Protein 9EHU (pdb70)

Foldseek 3Di:
DWAFDPQCVLQQQPVPVLQNGKDWEFFFDWFFAVVFKDFQDDDFKGWALWAWEDHGQKIKIKTFMAGHPPFLQRTAWIKIWMFGFADPPDPHTYTDTQDIDTHGDQWDQNAWYWYDYHQKIKIKGWTANGTGPCQQQFNATFWMKMWIAGSVGTDDIAIDTPVQAAEPFAFRHKHFFRYHWYCDDQKTKTKIKTWTFDADLPQQDWDPDDDPPDDCQSVLQQQLQHDDPPSGTGIFMWMKMWHQDPVRHIYIYIYTDHSNGDGHGFHWTWADAPPWIKTWGCFFFLLFFIKMWIQDPVDPDGTDMATQPVGGHCQVVPHPDDDRGRDNHTANFGKYWYASHRVRQKIWTWHWAALDDPTFIKIWIGGSHFTQYIGTDDPQFSTWRYKYKDWIADPNFIKMKIWTWGAGPVPRTIMTTIMMTGMDMDRRSFRWTQDPVGWIWTWPADPVGDTDIDTDDD

Nearest PDB structures (foldseek):
  8tvi-assembly1_A  TM=8.522E-01  e=2.698E-32  Langya virus
  4mza-assembly1_A  TM=8.250E-01  e=1.538E-24  Human parainfluenza 3 virus (strain NIH 47885)
  4wef-assembly1_B  TM=8.263E-01  e=3.472E-24  Human respirovirus 3
  1v3b-assembly1_A  TM=8.279E-01  e=4.044E-24  Human respirovirus 3
  6c0m-assembly1_A  TM=8.194E-01  e=5.216E-24  Human respirovirus 3

Radius of gyration: 21.74 Å; Cα contacts (8 Å, |Δi|>4): 1257; chains: 1; bounding box: 61×62×58 Å

Solvent-accessible surface area: 19301 Å² total; per-residue (Å²): 102,8,39,73,30,83,18,58,121,16,26,80,3,92,81,112,95,135,50,59,50,22,18,5,39,15,11,91,47,54,28,66,2,75,116,8,40,46,49,26,103,59,100,118,84,8,7,23,90,8,0,2,2,35,5,84,23,3,1,0,14,1,4,3,4,26,101,49,119,20,46,17,116,16,14,53,31,4,66,0,19,0,0,87,3,16,41,140,74,112,91,0,0,34,9,27,64,82,22,85,26,86,7,119,69,144,54,45,7,5,9,3,0,0,0,8,37,34,83,50,0,29,0,0,0,0,9,1,99,54,16,64,78,90,9,45,59,50,12,96,28,40,2,2,26,1,3,63,0,28,46,108,21,72,66,27,86,42,78,19,70,27,131,101,11,90,63,103,20,70,22,52,0,4,25,1,0,15,3,8,4,9,42,49,104,83,91,11,8,0,1,0,6,0,0,0,74,102,24,100,52,106,53,15,48,30,27,142,125,84,10,104,119,39,116,69,19,90,40,39,1,20,44,13,4,58,45,54,108,55,139,56,10,25,6,1,1,0,10,0,12,2,38,38,42,151,101,33,53,17,74,6,32,1,47,30,4,43,0,45,40,3,21,7,0,0,29,0,3,5,20,69,29,84,84,6,33,0,0,0,6,1,4,14,3,14,21,0,30,0,8,0,0,15,34,40,111,102,35,144,61,68,31,79,48,24,53,0,84,27,0,70,6,8,5,69,56,116,10,102,55,64,147,23,17,10,77,88,54,38,5,136,32,26,1,5,1,15,6,0,15,45,59,0,48,5,0,0,0,1,53,6,19,6,138,91,77,150,23,36,0,41,0,3,0,1,16,35,105,34,28,3,24,74,80,65,6,14,104,83,3,53,14,0,26,13,0,10,3,33,22,3,26,3,105,231,65,22,6,0,1,0,3,1,54,4,30,37,138,104,87,47,63,51,21,0,0,0,21,0,0,52,2,99,84,50,23,38,130,74,48,30,21,26,52,119,162,44,56,52,7,54,61,37,98,57,154,151,49,100,106,76,116,96,75,109,141,147

Secondary structure (DSSP, 8-state):
-EEE--HHHHT--TT-TTS-EEEEEE-S--EE-GGG-EESEETTEEEEEEEEEE-SSEEEEEEEEEETT--GGGEEEEEEEEEEEE--SSSS-EEEEEEEEEE--SSEEEEEEEEEETTEEEEEEEEES---TTHHHH----EEEEEEE-SSSEEEEEEEEGGGSEESSEEEEEEE-SS--EEETTEEEEEEEEEEES---TT-----S-BTTBS-HHHHHHHTT--SS-TT-EEEEEEEEEEE-TT--EEEEEEE--TTT--S--EEEEEEETTEEEEEEE-SSSS-EEEEEEE-SSSSSSEEEEEEEEEE-THHHHS--SS----S-----EEE-EESSTTSSSEEEE--B-SSTT--EEEEEE-SS-EEEEEEE-TTEEEEEEEEEEEEEETTEEEEEEEEEEEETTT--EEEEEEEEEEEEEEESS-EEE-TTS-EEEE--BTTTB--EEE---

Organism: NCBI:txid3049973

B-factor: mean 27.73, std 12.06, range [13.8, 107.31]

Structure (mmCIF, N/CA/C/O backbone):
data_9EHU
#
_entry.id   9EHU
#
_cell.length_a   85.479
_cell.length_b   85.479
_cell.length_c   162.621
_cell.angle_alpha   90.000
_cell.angle_beta   90.000
_cell.angle_gamma   120.000
#
_symmetry.space_group_name_H-M   'P 31 2 1'
#
loop_
_entity.id
_entity.type
_entity.pdbx_description
1 polymer 'Gamak virus attachment protein head domain'
2 branched 2-acetamido-2-deoxy-beta-D-glucopyranose-(1-4)-2-acetamido-2-deoxy-beta-D-glucopyranose
3 non-polymer 2-acetamido-2-deoxy-beta-D-glucopyranose
4 non-polymer GLYCEROL
5 non-polymer 'SULFATE ION'
6 non-polymer 'MAGNESIUM ION'
7 water water
#
loop_
_atom_site.group_PDB
_atom_site.id
_atom_site.type_symbol
_atom_site.label_atom_id
_atom_site.label_alt_id
_atom_site.label_comp_id
_atom_site.label_asym_id
_atom_site.label_entity_id
_atom_site.label_seq_id
_atom_site.pdbx_PDB_ins_code
_atom_site.Cartn_x
_atom_site.Cartn_y
_atom_site.Cartn_z
_atom_site.occupancy
_atom_site.B_iso_or_equiv
_atom_site.auth_seq_id
_atom_site.auth_comp_id
_atom_site.auth_asym_id
_atom_site.auth_atom_id
_atom_site.pdbx_PDB_model_num
ATOM 1 N N . ASP A 1 1 ? -43.40013 -0.95228 -8.70214 1.000 37.44867 174 ASP A N 1
ATOM 2 C CA . ASP A 1 1 ? -43.31974 -2.20026 -7.95468 1.000 35.69548 174 ASP A CA 1
ATOM 3 C C . ASP A 1 1 ? -43.92891 -2.05719 -6.56188 1.000 29.20296 174 ASP A C 1
ATOM 4 O O . ASP A 1 1 ? -44.45022 -3.02376 -6.01398 1.000 34.02955 174 ASP A O 1
ATOM 9 N N . MET A 1 2 ? -43.85315 -0.86323 -5.98416 1.000 29.38272 175 MET A N 1
ATOM 10 C CA . MET A 1 2 ? -44.31023 -0.62656 -4.61789 1.000 26.67886 175 MET A CA 1
ATOM 11 C C . MET A 1 2 ? -45.37747 0.45321 -4.60968 1.000 28.57455 175 MET A C 1
ATOM 12 O O . MET A 1 2 ? -45.22202 1.49482 -5.25983 1.000 26.53369 175 MET A O 1
ATOM 17 N N . ARG A 1 3 ? -46.45179 0.20097 -3.87734 1.000 23.29255 176 ARG A N 1
ATOM 18 C CA . ARG A 1 3 ? -47.52599 1.15326 -3.66471 1.000 23.19097 176 ARG A CA 1
ATOM 19 C C . ARG A 1 3 ? -48.02538 1.01239 -2.23633 1.000 23.02112 176 ARG A C 1
ATOM 20 O O . ARG A 1 3 ? -47.70529 0.03293 -1.55408 1.000 21.76544 176 ARG A O 1
ATOM 22 N N . PRO A 1 4 ? -48.78727 1.98462 -1.74422 1.000 23.32925 177 PRO A N 1
ATOM 23 C CA . PRO A 1 4 ? -49.38140 1.83720 -0.41576 1.000 23.10927 177 PRO A CA 1
ATOM 24 C C . PRO A 1 4 ? -50.27071 0.60476 -0.34451 1.000 24.15725 177 PRO A C 1
ATOM 25 O O . PRO A 1 4 ? -50.91949 0.21088 -1.31834 1.000 24.14101 177 PRO A O 1
ATOM 29 N N . LEU A 1 5 ? -50.29519 0.00180 0.83481 1.000 23.04457 178 LEU A N 1
ATOM 30 C CA . LEU A 1 5 ? -51.16178 -1.13797 1.07650 1.000 25.10565 178 LEU A CA 1
ATOM 31 C C . LEU A 1 5 ? -52.61430 -0.67583 1.09442 1.000 25.91909 178 LEU A C 1
ATOM 32 O O . LEU A 1 5 ? -52.96080 0.29175 1.77735 1.000 27.13875 178 LEU A O 1
ATOM 37 N N . ASN A 1 6 ? -53.47249 -1.35941 0.33596 1.000 23.91423 179 ASN A N 1
ATOM 38 C CA . ASN A 1 6 ? -54.90306 -1.05742 0.33698 1.000 25.09014 179 ASN A CA 1
ATOM 39 C C . ASN A 1 6 ? -55.54092 -1.86664 1.45940 1.000 25.86713 179 ASN A C 1
ATOM 40 O O . ASN A 1 6 ? -55.83105 -3.05182 1.29393 1.000 25.02771 179 ASN A O 1
ATOM 45 N N . LEU A 1 7 ? -55.76198 -1.22106 2.60758 1.000 22.44467 180 LEU A N 1
ATOM 46 C CA . LEU A 1 7 ? -56.21351 -1.93981 3.79922 1.000 21.84887 180 LEU A CA 1
ATOM 47 C C . LEU A 1 7 ? -57.63010 -2.47600 3.63908 1.000 23.51781 180 LEU A C 1
ATOM 48 O O . LEU A 1 7 ? -57.94823 -3.55619 4.14978 1.000 21.69722 180 LEU A O 1
ATOM 53 N N . ALA A 1 8 ? -58.50194 -1.72334 2.96415 1.000 22.29173 181 ALA A N 1
ATOM 54 C CA . ALA A 1 8 ? -59.86783 -2.19328 2.73218 1.000 23.67646 181 ALA A CA 1
ATOM 55 C C . ALA A 1 8 ? -59.87195 -3.47553 1.90693 1.000 24.67106 181 ALA A C 1
ATOM 56 O O . ALA A 1 8 ? -60.52522 -4.46243 2.26795 1.000 25.67146 181 ALA A O 1
ATOM 58 N N . GLU A 1 9 ? -59.12621 -3.48600 0.80624 1.000 23.55833 182 GLU A N 1
ATOM 59 C CA . GLU A 1 9 ? -59.03257 -4.68880 -0.01896 1.000 24.55477 182 GLU A CA 1
ATOM 60 C C . GLU A 1 9 ? -58.42682 -5.84290 0.76673 1.000 28.12107 182 GLU A C 1
ATOM 61 O O . GLU A 1 9 ? -58.91034 -6.98181 0.70785 1.000 26.96627 182 GLU A O 1
ATOM 67 N N . LEU A 1 10 ? -57.36375 -5.56416 1.51490 1.000 24.49368 183 LEU A N 1
ATOM 68 C CA . LEU A 1 10 ? -56.67822 -6.62141 2.23982 1.000 23.47108 183 LEU A CA 1
ATOM 69 C C . LEU A 1 10 ? -57.60779 -7.31282 3.23012 1.000 24.67031 183 LEU A C 1
ATOM 70 O O . LEU A 1 10 ? -57.43486 -8.50503 3.51893 1.000 24.97472 183 LEU A O 1
ATOM 75 N N . ASN A 1 11 ? -58.60899 -6.59905 3.74850 1.000 22.31336 184 ASN A N 1
ATOM 76 C CA . ASN A 1 11 ? -59.50445 -7.14358 4.75650 1.000 22.20565 184 ASN A CA 1
ATOM 77 C C . ASN A 1 11 ? -60.88751 -7.45848 4.21677 1.000 27.27223 184 ASN A C 1
ATOM 78 O O . ASN A 1 11 ? -61.80653 -7.69526 5.00561 1.000 27.47300 184 ASN A O 1
ATOM 83 N N . ASP A 1 12 ? -61.05544 -7.47366 2.89808 1.000 25.46474 185 ASP A N 1
ATOM 84 C CA . ASP A 1 12 ? -62.36198 -7.73477 2.29773 1.000 28.38619 185 ASP A CA 1
ATOM 85 C C . ASP A 1 12 ? -62.53955 -9.24196 2.18864 1.000 30.10505 185 ASP A C 1
ATOM 86 O O . ASP A 1 12 ? -62.12369 -9.87314 1.21881 1.000 30.49756 185 ASP A O 1
ATOM 91 N N . CYS A 1 13 ? -63.14753 -9.83045 3.21366 1.000 26.85532 186 CYS A N 1
ATOM 92 C CA . CYS A 1 13 ? -63.50315 -11.24175 3.18934 1.000 27.33096 186 CYS A CA 1
ATOM 93 C C . CYS A 1 13 ? -65.00421 -11.43619 3.01266 1.000 34.31785 186 CYS A C 1
ATOM 94 O O . CYS A 1 13 ? -65.52217 -12.52293 3.28923 1.000 29.89599 186 CYS A O 1
ATOM 97 N N . SER A 1 14 ? -65.70118 -10.40462 2.51307 1.000 35.51801 187 SER A N 1
ATOM 98 C CA . SER A 1 14 ? -67.16160 -10.37394 2.53192 1.000 36.53689 187 SER A CA 1
ATOM 99 C C . SER A 1 14 ? -67.78170 -11.25666 1.46164 1.000 33.80993 187 SER A C 1
ATOM 100 O O . SER A 1 14 ? -68.91614 -11.71636 1.63464 1.000 37.90942 187 SER A O 1
ATOM 103 N N . ARG A 1 15 ? -67.07482 -11.50849 0.35863 1.000 30.75583 188 ARG A N 1
ATOM 104 C CA . ARG A 1 15 ? -67.59099 -12.45370 -0.62108 1.000 34.53011 188 ARG A CA 1
ATOM 105 C C . ARG A 1 15 ? -67.54558 -13.89167 -0.12542 1.000 28.20166 188 ARG A C 1
ATOM 106 O O . ARG A 1 15 ? -68.05595 -14.77748 -0.81932 1.000 34.32208 188 ARG A O 1
ATOM 108 N N . TYR A 1 16 ? -66.95655 -14.14955 1.04871 1.000 27.30367 189 TYR A N 1
ATOM 109 C CA . TYR A 1 16 ? -66.76851 -15.50370 1.56791 1.000 26.14686 189 TYR A CA 1
ATOM 110 C C . TYR A 1 16 ? -67.51320 -15.64736 2.89202 1.000 25.94182 189 TYR A C 1
ATOM 111 O O . TYR A 1 16 ? -66.89570 -15.74880 3.96380 1.000 23.93135 189 TYR A O 1
ATOM 120 N N . PRO A 1 17 ? -68.84639 -15.68321 2.85467 1.000 28.24378 190 PRO A N 1
ATOM 121 C CA . PRO A 1 17 ? -69.60274 -15.74166 4.11596 1.000 26.94086 190 PRO A CA 1
ATOM 122 C C . PRO A 1 17 ? -69.26323 -16.94065 4.98825 1.000 25.27882 190 PRO A C 1
ATOM 123 O O . PRO A 1 17 ? -69.42376 -16.86286 6.21270 1.000 27.52332 190 PRO A O 1
ATOM 127 N N . GLN A 1 18 ? -68.78741 -18.04766 4.40230 1.000 24.98262 191 GLN A N 1
ATOM 128 C CA . GLN A 1 18 ? -68.39254 -19.20289 5.20125 1.000 25.85940 191 GLN A CA 1
ATOM 129 C C . GLN A 1 18 ? -66.99589 -19.06841 5.78979 1.000 22.80659 191 GLN A C 1
ATOM 130 O O . GLN A 1 18 ? -66.66146 -19.80315 6.72198 1.000 23.03483 191 GLN A O 1
ATOM 136 N N . THR A 1 19 ? -66.16158 -18.17511 5.25628 1.000 22.33599 192 THR A N 1
ATOM 137 C CA . THR A 1 19 ? -64.83364 -17.91311 5.82159 1.000 20.63445 192 THR A CA 1
ATOM 138 C C . THR A 1 19 ? -64.63579 -16.40625 5.86842 1.000 19.31994 192 THR A C 1
ATOM 139 O O . THR A 1 19 ? -63.81226 -15.84502 5.13985 1.000 21.22218 192 THR A O 1
ATOM 143 N N . PRO A 1 20 ? -65.39404 -15.71337 6.71582 1.000 21.25899 193 PRO A N 1
ATOM 144 C CA . PRO A 1 20 ? -65.52648 -14.25622 6.59246 1.000 21.10116 193 PRO A CA 1
ATOM 145 C C . PRO A 1 20 ? -64.51201 -13.43730 7.37722 1.000 22.09989 193 PRO A C 1
ATOM 146 O O . PRO A 1 20 ? -64.55944 -12.20665 7.29551 1.000 23.40844 193 PRO A O 1
ATOM 150 N N . ASN A 1 21 ? -63.60613 -14.06751 8.11949 1.000 19.78201 194 ASN A N 1
ATOM 151 C CA . ASN A 1 21 ? -62.73841 -13.34563 9.04658 1.000 22.07244 194 ASN A CA 1
ATOM 152 C C . ASN A 1 21 ? -61.34739 -13.19198 8.45702 1.000 22.72344 194 ASN A C 1
ATOM 153 O O . ASN A 1 21 ? -60.67366 -14.20078 8.19590 1.000 20.51990 194 ASN A O 1
ATOM 158 N N . PRO A 1 22 ? -60.86039 -11.97733 8.24278 1.000 20.50773 195 PRO A N 1
ATOM 159 C CA . PRO A 1 22 ? -59.48841 -11.83310 7.75088 1.000 20.32987 195 PRO A CA 1
ATOM 160 C C . PRO A 1 22 ? -58.49738 -12.21611 8.83014 1.000 20.49380 195 PRO A C 1
ATOM 161 O O . PRO A 1 22 ? -58.69388 -11.92907 10.01523 1.000 20.85455 195 PRO A O 1
ATOM 165 N N . THR A 1 23 ? -57.41694 -12.86840 8.41452 1.000 17.99972 196 THR A N 1
ATOM 166 C CA . THR A 1 23 ? -56.31583 -13.10226 9.33295 1.000 18.44459 196 THR A CA 1
ATOM 167 C C . THR A 1 23 ? -55.00811 -13.07038 8.56104 1.000 20.58479 196 THR A C 1
ATOM 168 O O . THR A 1 23 ? -54.99182 -13.00344 7.32782 1.000 19.07442 196 THR A O 1
ATOM 172 N N . PHE A 1 24 ? -53.90821 -13.06780 9.31162 1.000 20.28775 197 PHE A N 1
ATOM 173 C CA . PHE A 1 24 ? -52.58558 -12.83884 8.75027 1.000 19.61585 197 PHE A CA 1
ATOM 174 C C . PHE A 1 24 ? -51.56500 -13.74918 9.40755 1.000 19.61352 197 PHE A C 1
ATOM 175 O O . PHE A 1 24 ? -51.66849 -14.07139 10.59244 1.000 21.39839 197 PHE A O 1
ATOM 183 N N . ALA A 1 25 ? -50.56234 -14.14162 8.62925 1.000 19.16709 198 ALA A N 1
ATOM 184 C CA . ALA A 1 25 ? -49.43693 -14.91543 9.12706 1.000 21.30291 198 ALA A CA 1
ATOM 185 C C . ALA A 1 25 ? -48.14340 -14.27953 8.64022 1.000 19.42584 198 ALA A C 1
ATOM 186 O O . ALA A 1 25 ? -48.12038 -13.56741 7.63262 1.000 20.14585 198 ALA A O 1
ATOM 188 N N . ILE A 1 26 ? -47.06551 -14.52256 9.38085 1.000 19.50812 199 ILE A N 1
ATOM 189 C CA . ILE A 1 26 ? -45.76023 -13.94934 9.05519 1.000 19.03389 199 ILE A CA 1
ATOM 190 C C . ILE A 1 26 ? -45.00265 -14.94967 8.20074 1.000 22.76680 199 ILE A C 1
ATOM 191 O O . ILE A 1 26 ? -44.88414 -16.12238 8.57182 1.000 23.12864 199 ILE A O 1
ATOM 196 N N . SER A 1 27 ? -44.46826 -14.48482 7.07853 1.000 21.34504 200 SER A N 1
ATOM 197 C CA . SER A 1 27 ? -43.64351 -15.34042 6.23589 1.000 28.26384 200 SER A CA 1
ATOM 198 C C . SER A 1 27 ? -42.30208 -15.59186 6.91339 1.000 28.68156 200 SER A C 1
ATOM 199 O O . SER A 1 27 ? -41.72127 -14.67613 7.50335 1.000 30.35797 200 SER A O 1
ATOM 202 N N . PRO A 1 28 ? -41.75825 -16.80831 6.80519 1.000 32.33160 201 PRO A N 1
ATOM 203 C CA . PRO A 1 28 ? -40.59307 -17.18275 7.62368 1.000 35.06614 201 PRO A CA 1
ATOM 204 C C . PRO A 1 28 ? -39.25675 -16.54351 7.23005 1.000 38.08305 201 PRO A C 1
ATOM 205 O O . PRO A 1 28 ? -38.26165 -16.80070 7.91580 1.000 43.59367 201 PRO A O 1
ATOM 209 N N . ASP A 1 29 ? -39.15859 -15.73017 6.18092 1.000 33.90390 202 ASP A N 1
ATOM 210 C CA . ASP A 1 29 ? -37.85824 -15.29873 5.66936 1.000 31.06866 202 ASP A CA 1
ATOM 211 C C . ASP A 1 29 ? -37.70361 -13.78305 5.76684 1.000 29.04045 202 ASP A C 1
ATOM 212 O O . ASP A 1 29 ? -38.57242 -13.03732 5.30761 1.000 33.34764 202 ASP A O 1
ATOM 214 N N . ILE A 1 30 ? -36.59371 -13.33874 6.35436 1.000 28.04196 203 ILE A N 1
ATOM 215 C CA . ILE A 1 30 ? -36.27372 -11.92155 6.50422 1.000 27.12483 203 ILE A CA 1
ATOM 216 C C . ILE A 1 30 ? -35.23934 -11.54811 5.44988 1.000 28.10696 203 ILE A C 1
ATOM 217 O O . ILE A 1 30 ? -34.22212 -12.23514 5.29620 1.000 29.39994 203 ILE A O 1
ATOM 222 N N . HIS A 1 31 ? -35.49394 -10.46021 4.72180 1.000 23.33830 204 HIS A N 1
ATOM 223 C CA . HIS A 1 31 ? -34.68354 -10.08984 3.57707 1.000 23.46970 204 HIS A CA 1
ATOM 224 C C . HIS A 1 31 ? -34.00152 -8.75317 3.82906 1.000 25.33847 204 HIS A C 1
ATOM 225 O O . HIS A 1 31 ? -34.61767 -7.83586 4.37636 1.000 23.15239 204 HIS A O 1
ATOM 232 N N . PRO A 1 32 ? -32.74529 -8.61010 3.43678 1.000 23.84924 205 PRO A N 1
ATOM 233 C CA . PRO A 1 32 ? -32.00163 -7.38766 3.74384 1.000 22.87596 205 PRO A CA 1
ATOM 234 C C . PRO A 1 32 ? -32.29564 -6.28598 2.73747 1.000 23.06609 205 PRO A C 1
ATOM 235 O O . PRO A 1 32 ? -32.73661 -6.52596 1.61544 1.000 24.38115 205 PRO A O 1
ATOM 239 N N . MET A 1 33 ? -32.03731 -5.04817 3.16682 1.000 23.67940 206 MET A N 1
ATOM 240 C CA . MET A 1 33 ? -31.96445 -3.90149 2.26378 1.000 22.30920 206 MET A CA 1
ATOM 241 C C . MET A 1 33 ? -30.59282 -3.27369 2.48938 1.000 23.59643 206 MET A C 1
ATOM 242 O O . MET A 1 33 ? -30.45585 -2.29108 3.23527 1.000 22.84642 206 MET A O 1
ATOM 247 N N . PRO A 1 34 ? -29.54114 -3.83516 1.88180 1.000 24.16100 207 PRO A N 1
ATOM 248 C CA . PRO A 1 34 ? -28.17751 -3.41107 2.24293 1.000 23.56423 207 PRO A CA 1
ATOM 249 C C . PRO A 1 34 ? -27.90273 -1.94388 1.98633 1.000 22.68129 207 PRO A C 1
ATOM 250 O O . PRO A 1 34 ? -27.11483 -1.33520 2.72119 1.000 25.38944 207 PRO A O 1
ATOM 254 N N . GLU A 1 35 ? -28.53455 -1.35216 0.97020 1.000 23.27364 208 GLU A N 1
ATOM 255 C CA . GLU A 1 35 ? -28.26634 0.04980 0.66559 1.000 25.67238 208 GLU A CA 1
ATOM 256 C C . GLU A 1 35 ? -28.87748 1.00697 1.68320 1.000 25.62327 208 GLU A C 1
ATOM 257 O O . GLU A 1 35 ? -28.51650 2.18699 1.69301 1.000 27.98355 208 GLU A O 1
ATOM 263 N N . LEU A 1 36 ? -29.76701 0.52947 2.55040 1.000 23.37611 209 LEU A N 1
ATOM 264 C CA . LEU A 1 36 ? -30.36685 1.35830 3.59157 1.000 21.34458 209 LEU A CA 1
ATOM 265 C C . LEU A 1 36 ? -29.84624 1.00552 4.97553 1.000 25.28699 209 LEU A C 1
ATOM 266 O O . LEU A 1 36 ? -30.44604 1.40535 5.98062 1.000 26.12226 209 LEU A O 1
ATOM 271 N N . THR A 1 37 ? -28.76145 0.25117 5.05322 1.000 23.83747 210 THR A N 1
ATOM 272 C CA . THR A 1 37 ? -28.24923 -0.26323 6.31118 1.000 25.80135 210 THR A CA 1
ATOM 273 C C . THR A 1 37 ? -26.83240 0.26496 6.47198 1.000 29.23527 210 THR A C 1
ATOM 274 O O . THR A 1 37 ? -26.05165 0.25266 5.51091 1.000 30.39015 210 THR A O 1
ATOM 278 N N . GLU A 1 38 ? -26.50313 0.76126 7.66401 1.000 28.20468 211 GLU A N 1
ATOM 279 C CA . GLU A 1 38 ? -25.18244 1.34941 7.84898 1.000 32.82159 211 GLU A CA 1
ATOM 280 C C . GLU A 1 38 ? -24.88085 1.46267 9.33342 1.000 32.43979 211 GLU A C 1
ATOM 281 O O . GLU A 1 38 ? -25.80449 1.55973 10.14935 1.000 28.98257 211 GLU A O 1
ATOM 287 N N . PRO A 1 39 ? -23.60911 1.46879 9.71299 1.000 32.22229 212 PRO A N 1
ATOM 288 C CA . PRO A 1 39 ? -23.25886 1.71900 11.11409 1.000 29.30594 212 PRO A CA 1
ATOM 289 C C . PRO A 1 39 ? -23.59720 3.13947 11.53387 1.000 27.96185 212 PRO A C 1
ATOM 290 O O . PRO A 1 39 ? -23.67628 4.06532 10.72257 1.000 32.22623 212 PRO A O 1
ATOM 294 N N . ILE A 1 40 ? -23.79865 3.30303 12.84065 1.000 26.06870 213 ILE A N 1
ATOM 295 C CA . ILE A 1 40 ? -24.03144 4.63113 13.39683 1.000 26.77802 213 ILE A CA 1
ATOM 296 C C . ILE A 1 40 ? -22.81698 5.51865 13.17102 1.000 30.48170 213 ILE A C 1
ATOM 297 O O . ILE A 1 40 ? -22.94444 6.68407 12.77508 1.000 31.35179 213 ILE A O 1
ATOM 302 N N . GLN A 1 41 ? -21.62194 4.98232 13.39790 1.000 29.42529 214 GLN A N 1
ATOM 303 C CA . GLN A 1 41 ? -20.39345 5.76057 13.30786 1.000 31.60795 214 GLN A CA 1
ATOM 304 C C . GLN A 1 41 ? -19.55027 5.28541 12.13158 1.000 33.20047 214 GLN A C 1
ATOM 305 O O . GLN A 1 41 ? -19.33962 4.08273 11.95995 1.000 31.67762 214 GLN A O 1
ATOM 311 N N . LEU A 1 42 ? -19.08146 6.23028 11.31718 1.000 33.05349 215 LEU A N 1
ATOM 312 C CA . LEU A 1 42 ? -18.16546 5.92035 10.22521 1.000 32.77574 215 LEU A CA 1
ATOM 313 C C . LEU A 1 42 ? -17.31136 7.14653 9.93502 1.000 37.16143 215 LEU A C 1
ATOM 314 O O . LEU A 1 42 ? -17.84620 8.23922 9.73176 1.000 37.01445 215 LEU A O 1
ATOM 316 N N . LYS A 1 43 ? -15.98851 6.95964 9.92772 1.000 40.24400 216 LYS A N 1
ATOM 317 C CA . LYS A 1 43 ? -15.03311 7.99073 9.52406 1.000 39.94181 216 LYS A CA 1
ATOM 318 C C . LYS A 1 43 ? -15.38340 9.39420 10.01616 1.000 38.09764 216 LYS A C 1
ATOM 319 O O . LYS A 1 43 ? -15.69648 10.27910 9.21030 1.000 41.51376 216 LYS A O 1
ATOM 321 N N . ASN A 1 44 ? -15.32436 9.60813 11.32975 1.000 36.73537 217 ASN A N 1
ATOM 322 C CA . ASN A 1 44 ? -15.44107 10.90911 11.98597 1.000 36.67894 217 ASN A CA 1
ATOM 323 C C . ASN A 1 44 ? -16.85515 11.48670 12.01472 1.000 34.92836 217 ASN A C 1
ATOM 324 O O . ASN A 1 44 ? -17.02605 12.61095 12.49704 1.000 32.93492 217 ASN A O 1
ATOM 329 N N . HIS A 1 45 ? -17.86801 10.76472 11.52471 1.000 31.86339 218 HIS A N 1
ATOM 330 C CA . HIS A 1 45 ? -19.25287 11.22203 11.53470 1.000 30.32417 218 HIS A CA 1
ATOM 331 C C . HIS A 1 45 ? -20.12463 10.15300 12.17720 1.000 29.31373 218 HIS A C 1
ATOM 332 O O . HIS A 1 45 ? -19.81363 8.96190 12.10673 1.000 31.93520 218 HIS A O 1
ATOM 339 N N . CYS A 1 46 ? -21.22491 10.58871 12.79792 1.000 27.28954 219 CYS A N 1
ATOM 340 C CA . CYS A 1 46 ? -22.27584 9.69495 13.26656 1.000 26.83859 219 CYS A CA 1
ATOM 341 C C . CYS A 1 46 ? -23.58336 10.06092 12.57198 1.000 24.31230 219 CYS A C 1
ATOM 342 O O . CYS A 1 46 ? -23.83797 11.23270 12.27326 1.000 25.10795 219 CYS A O 1
ATOM 345 N N . ALA A 1 47 ? -24.41353 9.04943 12.30870 1.000 22.44944 220 ALA A N 1
ATOM 346 C CA . ALA A 1 47 ? -25.71374 9.22887 11.66801 1.000 20.87781 220 ALA A CA 1
ATOM 347 C C . ALA A 1 47 ? -26.75270 8.64101 12.61245 1.000 22.08155 220 ALA A C 1
ATOM 348 O O . ALA A 1 47 ? -26.80680 7.41720 12.79064 1.000 24.34900 220 ALA A O 1
ATOM 350 N N . VAL A 1 48 ? -27.55006 9.50534 13.23658 1.000 18.94653 221 VAL A N 1
ATOM 351 C CA . VAL A 1 48 ? -28.41328 9.10322 14.33636 1.000 18.94261 221 VAL A CA 1
ATOM 352 C C . VAL A 1 48 ? -29.85749 9.47461 14.02569 1.000 18.31410 221 VAL A C 1
ATOM 353 O O . VAL A 1 48 ? -30.15558 10.17519 13.05678 1.000 19.79437 221 VAL A O 1
ATOM 357 N N . PHE A 1 49 ? -30.76196 9.00340 14.89082 1.000 18.04798 222 PHE A N 1
ATOM 358 C CA . PHE A 1 49 ? -32.18464 9.32412 14.82625 1.000 18.49573 222 PHE A CA 1
ATOM 359 C C . PHE A 1 49 ? -32.79403 8.98470 13.46366 1.000 17.47129 222 PHE A C 1
ATOM 360 O O . PHE A 1 49 ? -33.40987 9.84500 12.82761 1.000 15.49785 222 PHE A O 1
ATOM 368 N N . PRO A 1 50 ? -32.65285 7.75831 12.97673 1.000 16.46303 223 PRO A N 1
ATOM 369 C CA . PRO A 1 50 ? -33.17749 7.43148 11.64633 1.000 17.42914 223 PRO A CA 1
ATOM 370 C C . PRO A 1 50 ? -34.69031 7.51886 11.57642 1.000 15.34089 223 PRO A C 1
ATOM 371 O O . PRO A 1 50 ? -35.40642 7.18263 12.52132 1.000 16.74471 223 PRO A O 1
ATOM 375 N N . THR A 1 51 ? -35.18065 7.95401 10.41373 1.000 15.53353 224 THR A N 1
ATOM 376 C CA . THR A 1 51 ? -36.60727 8.10636 10.17017 1.000 16.00316 224 THR A CA 1
ATOM 377 C C . THR A 1 51 ? -36.85459 7.82005 8.69530 1.000 17.53967 224 THR A C 1
ATOM 378 O O . THR A 1 51 ? -36.03862 8.19569 7.84377 1.000 16.99076 224 THR A O 1
ATOM 382 N N . VAL A 1 52 ? -37.96152 7.13057 8.39532 1.000 15.74317 225 VAL A N 1
ATOM 383 C CA . VAL A 1 52 ? -38.26606 6.71914 7.02814 1.000 16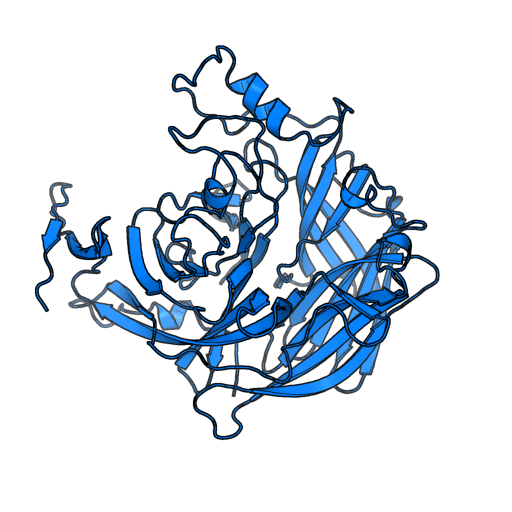.64288 225 VAL A CA 1
ATOM 384 C C . VAL A 1 52 ? -39.74292 6.92533 6.74010 1.000 17.70563 225 VAL A C 1
ATOM 385 O O . VAL A 1 52 ? -40.59627 6.78484 7.62070 1.000 17.18100 225 VAL A O 1
ATOM 389 N N . ALA A 1 53 ? -40.03843 7.29271 5.49125 1.000 16.06049 226 ALA A N 1
ATOM 390 C CA . ALA A 1 53 ? -41.41084 7.38380 5.00799 1.000 16.72997 226 ALA A CA 1
ATOM 391 C C . ALA A 1 53 ? -41.51820 6.69644 3.65485 1.000 17.01378 226 ALA A C 1
ATOM 392 O O . ALA A 1 53 ? -40.54471 6.62394 2.89870 1.000 17.74045 226 ALA A O 1
ATOM 394 N N . LEU A 1 54 ? -42.71759 6.20781 3.34783 1.000 17.83274 227 LEU A N 1
ATOM 395 C CA . LEU A 1 54 ? -43.00534 5.54812 2.07466 1.000 18.31948 227 LEU A CA 1
ATOM 396 C C . LEU A 1 54 ? -44.14562 6.25328 1.35686 1.000 21.95889 227 LEU A C 1
ATOM 397 O O . LEU A 1 54 ? -45.15059 6.62478 1.97387 1.000 20.16846 227 LEU A O 1
ATOM 402 N N . GLY A 1 55 ? -43.98194 6.42400 0.04388 1.000 20.51951 228 GLY A N 1
ATOM 403 C CA . GLY A 1 55 ? -45.03821 6.99060 -0.77472 1.000 21.59241 228 GLY A CA 1
ATOM 404 C C . GLY A 1 55 ? -45.46281 6.08578 -1.91170 1.000 26.08187 228 GLY A C 1
ATOM 405 O O . GLY A 1 55 ? -45.52354 4.86234 -1.76682 1.000 22.49907 228 GLY A O 1
ATOM 406 N N . GLU A 1 56 ? -45.77654 6.68006 -3.05604 1.000 22.37649 229 GLU A N 1
ATOM 407 C CA . GLU A 1 56 ? -46.04985 5.90865 -4.26771 1.000 25.15158 229 GLU A CA 1
ATOM 408 C C . GLU A 1 56 ? -44.71594 5.60711 -4.93488 1.000 25.38095 229 GLU A C 1
ATOM 409 O O . GLU A 1 56 ? -44.12731 6.47024 -5.59540 1.000 31.00413 229 GLU A O 1
ATOM 415 N N . SER A 1 57 ? -44.22442 4.38003 -4.75653 1.000 24.63115 230 SER A N 1
ATOM 416 C CA . SER A 1 57 ? -42.94821 3.94152 -5.30913 1.000 23.85634 230 SER A CA 1
ATOM 417 C C . SER A 1 57 ? -41.73722 4.42171 -4.51055 1.000 22.95866 230 SER A C 1
ATOM 418 O O . SER A 1 57 ? -40.74593 3.69956 -4.41522 1.000 22.02156 230 SER A O 1
ATOM 421 N N . ILE A 1 58 ? -41.80205 5.62548 -3.91568 1.000 21.60026 231 ILE A N 1
ATOM 422 C CA . ILE A 1 58 ? -40.62099 6.22998 -3.30749 1.000 21.85184 231 ILE A CA 1
ATOM 423 C C . ILE A 1 58 ? -40.52514 5.91132 -1.82098 1.000 19.35558 231 ILE A C 1
ATOM 424 O O . ILE A 1 58 ? -41.51569 5.65870 -1.13228 1.000 19.63498 231 ILE A O 1
ATOM 429 N N . TYR A 1 59 ? -39.29634 5.97036 -1.31700 1.000 18.04886 232 TYR A N 1
ATOM 430 C CA . TYR A 1 59 ? -39.02770 6.12681 0.10286 1.000 17.87911 232 TYR A CA 1
ATOM 431 C C . TYR A 1 59 ? -38.26201 7.42536 0.32834 1.000 18.82137 232 TYR A C 1
ATOM 432 O O . TYR A 1 59 ? -37.57882 7.93902 -0.57079 1.000 19.79306 232 TYR A O 1
ATOM 441 N N . VAL A 1 60 ? -38.39574 7.94934 1.53953 1.000 16.38114 233 VAL A N 1
ATOM 442 C CA . VAL A 1 60 ? -37.64741 9.10089 2.02608 1.000 16.87831 233 VAL A CA 1
ATOM 443 C C . VAL A 1 60 ? -36.98247 8.66321 3.32279 1.000 17.88708 233 VAL A C 1
ATOM 444 O O . VAL A 1 60 ? -37.66638 8.19097 4.23636 1.000 17.34425 233 VAL A O 1
ATOM 448 N N . TYR A 1 61 ? -35.66813 8.81176 3.40847 1.000 17.93152 234 TYR A N 1
ATOM 449 C CA . TYR A 1 61 ? -34.88713 8.28206 4.52242 1.000 16.91406 234 TYR A CA 1
ATOM 450 C C . TYR A 1 61 ? -33.96042 9.37064 5.04089 1.000 20.13695 234 TYR A C 1
ATOM 451 O O . TYR A 1 61 ? -33.32687 10.08230 4.24829 1.000 18.47129 234 TYR A O 1
ATOM 460 N N . SER A 1 62 ? -33.86773 9.51429 6.36373 1.000 17.90219 235 SER A N 1
ATOM 461 C CA . SER A 1 62 ? -33.10197 10.63349 6.89687 1.000 17.72072 235 SER A CA 1
ATOM 462 C C . SER A 1 62 ? -32.42038 10.26967 8.21154 1.000 18.36911 235 SER A C 1
ATOM 463 O O . SER A 1 62 ? -32.92137 9.45533 8.98968 1.000 17.49998 235 SER A O 1
ATOM 466 N N . HIS A 1 63 ? -31.25928 10.89066 8.44483 1.000 19.07518 236 HIS A N 1
ATOM 467 C CA . HIS A 1 63 ? -30.51095 10.77782 9.68769 1.000 19.54796 236 HIS A CA 1
ATOM 468 C C . HIS A 1 63 ? -29.98057 12.15972 10.04593 1.000 18.45441 236 HIS A C 1
ATOM 469 O O . HIS A 1 63 ? -29.67529 12.96703 9.16062 1.000 19.21395 236 HIS A O 1
ATOM 476 N N . GLN A 1 64 ? -29.85429 12.41832 11.34719 1.000 16.95362 237 GLN A N 1
ATOM 477 C CA . GLN A 1 64 ? -29.12662 13.59057 11.82196 1.000 18.69629 237 GLN A CA 1
ATOM 478 C C . GLN A 1 64 ? -27.63887 13.27221 11.83572 1.000 19.82945 237 GLN A C 1
ATOM 479 O O . GLN A 1 64 ? -27.22008 12.24583 12.38868 1.000 19.39660 237 GLN A O 1
ATOM 485 N N . ILE A 1 65 ? -26.82875 14.13750 11.22447 1.000 19.78379 238 ILE A N 1
ATOM 486 C CA . ILE A 1 65 ? -25.40021 13.87788 11.08792 1.000 21.14913 238 ILE A CA 1
ATOM 487 C C . ILE A 1 65 ? -24.63205 14.74016 12.07530 1.000 20.84313 238 ILE A C 1
ATOM 488 O O . ILE A 1 65 ? -24.86859 15.95080 12.17578 1.000 22.11872 238 ILE A O 1
ATOM 493 N N . ARG A 1 66 ? -23.70477 14.11558 12.79159 1.000 21.23074 239 ARG A N 1
ATOM 494 C CA . ARG A 1 66 ? -22.85472 14.80450 13.75088 1.000 21.46803 239 ARG A CA 1
ATOM 495 C C . ARG A 1 66 ? -21.39955 14.46460 13.46344 1.000 24.68075 239 ARG A C 1
ATOM 496 O O . ARG A 1 66 ? -21.08093 13.37311 12.98979 1.000 23.65076 239 ARG A O 1
ATOM 504 N N . LYS A 1 67 ? -20.50823 15.40433 13.77289 1.000 25.94310 240 LYS A N 1
ATOM 505 C CA . LYS A 1 67 ? -19.08003 15.17215 13.64209 1.000 30.75149 240 LYS A CA 1
ATOM 506 C C . LYS A 1 67 ? -18.48051 14.84488 15.00197 1.000 31.82684 240 LYS A C 1
ATOM 507 O O . LYS A 1 67 ? -19.16269 14.82071 16.02959 1.000 29.65388 240 LYS A O 1
ATOM 513 N N . THR A 1 68 ? -17.15651 14.65514 15.00223 1.000 41.25331 241 THR A N 1
ATOM 514 C CA . THR A 1 68 ? -16.34126 14.79140 16.20613 1.000 35.62649 241 THR A CA 1
ATOM 515 C C . THR A 1 68 ? -16.85929 13.80117 17.23836 1.000 37.02963 241 THR A C 1
ATOM 516 O O . THR A 1 68 ? -17.27219 12.70235 16.84218 1.000 44.92301 241 THR A O 1
ATOM 518 N N . PRO A 1 69 ? -16.87955 14.10763 18.54306 1.000 34.66009 242 PRO A N 1
ATOM 519 C CA . PRO A 1 69 ? -17.34923 13.09319 19.49765 1.000 35.27452 242 PRO A CA 1
ATOM 520 C C . PRO A 1 69 ? -18.84811 12.83650 19.44473 1.000 33.21168 242 PRO A C 1
ATOM 521 O O . PRO A 1 69 ? -19.34497 12.01402 20.22246 1.000 34.61248 242 PRO A O 1
ATOM 525 N N . CYS A 1 70 ? -19.58206 13.50999 18.56095 1.000 32.95033 243 CYS A N 1
ATOM 526 C CA . CYS A 1 70 ? -20.97831 13.18765 18.27631 1.000 27.96861 243 CYS A CA 1
ATOM 527 C C . CYS A 1 70 ? -21.92892 13.55615 19.41138 1.000 28.62912 243 CYS A C 1
ATOM 528 O O . CYS A 1 70 ? -22.96778 12.91766 19.59083 1.000 27.44478 243 CYS A O 1
ATOM 531 N N . LYS A 1 71 ? -21.60059 14.59501 20.17131 1.000 26.90999 244 LYS A N 1
ATOM 532 C CA . LYS A 1 71 ? -22.57065 15.17341 21.08234 1.000 27.50841 244 LYS A CA 1
ATOM 533 C C . LYS A 1 71 ? -23.61014 15.95780 20.28527 1.000 25.86854 244 LYS A C 1
ATOM 534 O O . LYS A 1 71 ? -23.44117 16.22049 19.09304 1.000 25.88044 244 LYS A O 1
ATOM 536 N N . SER A 1 72 ? -24.69211 16.35232 20.96289 1.000 25.87328 245 SER A N 1
ATOM 537 C CA . SER A 1 72 ? -25.74946 17.10068 20.28814 1.000 26.17029 245 SER A CA 1
ATOM 538 C C . SER A 1 72 ? -25.19162 18.33956 19.59440 1.000 27.02511 245 SER A C 1
ATOM 539 O O . SER A 1 72 ? -25.52219 18.61859 18.43462 1.000 25.21670 245 SER A O 1
ATOM 542 N N . GLU A 1 73 ? -24.32133 19.08134 20.28499 1.000 25.79346 246 GLU A N 1
ATOM 543 C CA . GLU A 1 73 ? -23.76277 20.31889 19.75097 1.000 26.39681 246 GLU A CA 1
ATOM 544 C C . GLU A 1 73 ? -22.85464 20.10680 18.54258 1.000 25.90091 246 GLU A C 1
ATOM 545 O O . GLU A 1 73 ? -22.48929 21.09330 17.89251 1.000 26.13476 246 GLU A O 1
ATOM 551 N N . ASP A 1 74 ? -22.47335 18.86536 18.23611 1.000 24.74283 247 ASP A N 1
ATOM 552 C CA . ASP A 1 74 ? -21.66190 18.53271 17.07129 1.000 25.79460 247 ASP A CA 1
ATOM 553 C C . ASP A 1 74 ? -22.49654 18.22437 15.83636 1.000 24.16882 247 ASP A C 1
ATOM 554 O O . ASP A 1 74 ? -21.93997 17.77391 14.82883 1.000 25.45018 247 ASP A O 1
ATOM 559 N N . THR A 1 75 ? -23.81180 18.42260 15.90251 1.000 22.87630 248 THR A N 1
ATOM 560 C CA . THR A 1 75 ? -24.67269 18.19938 14.74810 1.000 21.52186 248 THR A CA 1
ATOM 561 C C . THR A 1 75 ? -24.33104 19.20371 13.65176 1.000 23.96153 248 THR A C 1
ATOM 562 O O . THR A 1 75 ? -24.28042 20.41356 13.89964 1.000 24.94240 248 THR A O 1
ATOM 566 N N . THR A 1 76 ? -24.10671 18.70465 12.43632 1.000 21.80030 249 THR A N 1
ATOM 567 C CA . THR A 1 76 ? -23.68527 19.55066 11.32325 1.000 22.51312 249 THR A CA 1
ATOM 568 C C . THR A 1 76 ? -24.69992 19.65901 10.19580 1.000 22.20896 249 THR A C 1
ATOM 569 O O . THR A 1 76 ? -24.71656 20.67350 9.50022 1.000 23.41165 249 THR A O 1
ATOM 573 N N . HIS A 1 77 ? -25.54579 18.65299 9.98118 1.000 20.87434 250 HIS A N 1
ATOM 574 C CA . HIS A 1 77 ? -26.54113 18.73882 8.92158 1.000 21.49382 250 HIS A CA 1
ATOM 575 C C . HIS A 1 77 ? -27.49368 17.56046 9.05224 1.000 20.96123 250 HIS A C 1
ATOM 576 O O . HIS A 1 77 ? -27.23959 16.61335 9.80252 1.000 20.61147 250 HIS A O 1
ATOM 583 N N . GLN A 1 78 ? -28.59111 17.63482 8.30864 1.000 20.19766 251 GLN A N 1
ATOM 584 C CA . GLN A 1 78 ? -29.55127 16.54541 8.19858 1.000 18.89821 251 GLN A CA 1
ATOM 585 C C . GLN A 1 78 ? -29.36988 15.89645 6.83349 1.000 20.05970 251 GLN A C 1
ATOM 586 O O . GLN A 1 78 ? -29.54427 16.55480 5.80182 1.000 21.32895 251 GLN A O 1
ATOM 592 N N . ARG A 1 79 ? -29.02102 14.61905 6.81919 1.000 19.78681 252 ARG A N 1
ATOM 593 C CA . ARG A 1 79 ? -28.90932 13.89514 5.55943 1.000 19.02499 252 ARG A CA 1
ATOM 594 C C . ARG A 1 79 ? -30.27558 13.32536 5.20701 1.000 20.94272 252 ARG A C 1
ATOM 595 O O . ARG A 1 79 ? -30.95651 12.75216 6.06795 1.000 18.93667 252 ARG A O 1
ATOM 603 N N . VAL A 1 80 ? -30.70067 13.53117 3.96277 1.000 17.90155 253 VAL A N 1
ATOM 604 C CA . VAL A 1 80 ? -31.96232 12.99428 3.46894 1.000 18.74242 253 VAL A CA 1
ATOM 605 C C . VAL A 1 80 ? -31.68935 12.31902 2.14083 1.000 20.78545 253 VAL A C 1
ATOM 606 O O . VAL A 1 80 ? -30.96512 12.85734 1.29582 1.000 22.79869 253 VAL A O 1
ATOM 610 N N . SER A 1 81 ? -32.25777 11.13642 1.94998 1.000 18.65050 254 SER A N 1
ATOM 611 C CA . SER A 1 81 ? -32.17879 10.49831 0.64904 1.000 18.83147 254 SER A CA 1
ATOM 612 C C . SER A 1 81 ? -33.57211 10.12158 0.17721 1.000 20.94205 254 SER A C 1
ATOM 613 O O . SER A 1 81 ? -34.47985 9.86318 0.97722 1.000 21.03812 254 SER A O 1
ATOM 616 N N . LEU A 1 82 ? -33.74545 10.14384 -1.13419 1.000 20.24857 255 LEU A N 1
ATOM 617 C CA . LEU A 1 82 ? -34.98894 9.73913 -1.75486 1.000 17.46194 255 LEU A CA 1
ATOM 618 C C . LEU A 1 82 ? -34.65662 8.69855 -2.81057 1.000 20.12105 255 LEU A C 1
ATOM 619 O O . LEU A 1 82 ? -33.69024 8.84831 -3.56442 1.000 19.15717 255 LEU A O 1
ATOM 624 N N . GLY A 1 83 ? -35.43686 7.62277 -2.83954 1.000 19.60389 256 GLY A N 1
ATOM 625 C CA . GLY A 1 83 ? -35.21633 6.59863 -3.84325 1.000 20.50577 256 GLY A CA 1
ATOM 626 C C . GLY A 1 83 ? -36.49936 5.84042 -4.10631 1.000 20.02867 256 GLY A C 1
ATOM 627 O O . GLY A 1 83 ? -37.57127 6.23667 -3.63888 1.000 19.23374 256 GLY A O 1
ATOM 628 N N . ARG A 1 84 ? -36.40694 4.75226 -4.86080 1.000 20.84086 257 ARG A N 1
ATOM 629 C CA . ARG A 1 84 ? -37.55440 3.89204 -5.10260 1.000 21.43962 257 ARG A CA 1
ATOM 630 C C . ARG A 1 84 ? -37.33356 2.53229 -4.45722 1.000 20.94381 257 ARG A C 1
ATOM 631 O O . ARG A 1 84 ? -36.19899 2.08239 -4.28120 1.000 20.24575 257 ARG A O 1
ATOM 639 N N . ILE A 1 85 ? -38.43785 1.89179 -4.08519 1.000 21.25975 258 ILE A N 1
ATOM 640 C CA . ILE A 1 85 ? -38.42897 0.50260 -3.63896 1.000 19.27816 258 ILE A CA 1
ATOM 641 C C . ILE A 1 85 ? -38.77278 -0.34289 -4.85523 1.000 20.98176 258 ILE A C 1
ATOM 642 O O . ILE A 1 85 ? -39.86250 -0.20233 -5.42298 1.000 24.15891 258 ILE A O 1
ATOM 647 N N . VAL A 1 86 ? -37.83220 -1.18835 -5.28091 1.000 20.34445 259 VAL A N 1
ATOM 648 C CA . VAL A 1 86 ? -37.92428 -1.84994 -6.57690 1.000 23.13088 259 VAL A CA 1
ATOM 649 C C . VAL A 1 86 ? -37.57080 -3.32420 -6.46440 1.000 22.55018 259 VAL A C 1
ATOM 650 O O . VAL A 1 86 ? -36.94925 -3.77545 -5.50125 1.000 23.26668 259 VAL A O 1
ATOM 654 N N . ASP A 1 87 ? -37.95556 -4.06596 -7.49815 1.000 25.38264 260 ASP A N 1
ATOM 655 C CA . ASP A 1 87 ? -37.54029 -5.45138 -7.65925 1.000 27.26133 260 ASP A CA 1
ATOM 656 C C . ASP A 1 87 ? -36.24235 -5.48101 -8.45409 1.000 30.10381 260 ASP A C 1
ATOM 657 O O . ASP A 1 87 ? -36.18822 -4.97265 -9.57942 1.000 33.77032 260 ASP A O 1
ATOM 662 N N . ARG A 1 88 ? -35.19966 -6.07312 -7.87101 1.000 28.74505 261 ARG A N 1
ATOM 663 C CA . ARG A 1 88 ? -33.92229 -6.26493 -8.54997 1.000 31.92571 261 ARG A CA 1
ATOM 664 C C . ARG A 1 88 ? -33.58015 -7.74138 -8.72902 1.000 32.29689 261 ARG A C 1
ATOM 665 O O . ARG A 1 88 ? -32.40056 -8.09375 -8.82101 1.000 34.26064 261 ARG A O 1
ATOM 673 N N . GLY A 1 89 ? -34.58431 -8.61095 -8.75704 1.000 32.86746 262 GLY A N 1
ATOM 674 C CA . GLY A 1 89 ? -34.35495 -10.02852 -8.94358 1.000 35.67744 262 GLY A CA 1
ATOM 675 C C . GLY A 1 89 ? -34.07342 -10.82221 -7.68748 1.000 36.30264 262 GLY A C 1
ATOM 676 O O . GLY A 1 89 ? -33.74494 -12.00978 -7.78778 1.000 37.77017 262 GLY A O 1
ATOM 677 N N . PHE A 1 90 ? -34.19150 -10.21817 -6.50957 1.000 33.00234 263 PHE A N 1
ATOM 678 C CA . PHE A 1 90 ? -33.99660 -10.93896 -5.26535 1.000 31.20350 263 PHE A CA 1
ATOM 679 C C . PHE A 1 90 ? -35.35066 -11.38500 -4.72296 1.000 26.68234 263 PHE A C 1
ATOM 680 O O . PHE A 1 90 ? -36.40200 -11.08841 -5.28992 1.000 29.33231 263 PHE A O 1
ATOM 688 N N . SER A 1 91 ? -35.31820 -12.11859 -3.60931 1.000 29.40430 264 SER A N 1
ATOM 689 C CA . SER A 1 91 ? -36.54599 -12.59190 -2.98281 1.000 29.03948 264 SER A CA 1
ATOM 690 C C . SER A 1 91 ? -37.28531 -11.48605 -2.24311 1.000 30.04563 264 SER A C 1
ATOM 691 O O . SER A 1 91 ? -38.48496 -11.62122 -1.99066 1.000 32.84938 264 SER A O 1
ATOM 694 N N . GLY A 1 92 ? -36.60011 -10.40155 -1.89732 1.000 28.72345 265 GLY A N 1
ATOM 695 C CA . GLY A 1 92 ? -37.23613 -9.25610 -1.28545 1.000 24.92694 265 GLY A CA 1
ATOM 696 C C . GLY A 1 92 ? -36.92492 -7.99652 -2.06594 1.000 26.39206 265 GLY A C 1
ATOM 697 O O . GLY A 1 92 ? -36.02654 -7.97757 -2.91690 1.000 27.11006 265 GLY A O 1
ATOM 698 N N . PRO A 1 93 ? -37.66307 -6.92292 -1.79290 1.000 22.58770 266 PRO A N 1
ATOM 699 C CA . PRO A 1 93 ? -37.43574 -5.66488 -2.51435 1.000 25.88577 266 PRO A CA 1
ATOM 700 C C . PRO A 1 93 ? -36.06521 -5.09269 -2.18705 1.000 24.25675 266 PRO A C 1
ATOM 701 O O . PRO A 1 93 ? -35.40629 -5.49071 -1.22761 1.000 25.37676 266 PRO A O 1
ATOM 705 N N . ARG A 1 94 ? -35.63657 -4.13710 -3.01374 1.000 22.55297 267 ARG A N 1
ATOM 706 C CA . ARG A 1 94 ? -34.38405 -3.42956 -2.79660 1.000 22.12530 267 ARG A CA 1
ATOM 707 C C . ARG A 1 94 ? -34.61979 -1.93356 -2.96003 1.000 18.94925 267 ARG A C 1
ATOM 708 O O . ARG A 1 94 ? -35.61801 -1.50319 -3.53886 1.000 20.88297 267 ARG A O 1
ATOM 716 N N . ALA A 1 95 ? -33.69165 -1.14545 -2.42192 1.000 23.15420 268 ALA A N 1
ATOM 717 C CA . ALA A 1 95 ? -33.71691 0.30040 -2.60384 1.000 22.11404 268 ALA A CA 1
ATOM 718 C C . ALA A 1 95 ? -32.92329 0.68152 -3.84330 1.000 22.36041 268 ALA A C 1
ATOM 719 O O . ALA A 1 95 ? -31.87853 0.09235 -4.14100 1.000 24.43759 268 ALA A O 1
ATOM 721 N N . SER A 1 96 ? -33.43913 1.66405 -4.57453 1.000 19.73913 269 SER A N 1
ATOM 722 C CA . SER A 1 96 ? -32.71531 2.31206 -5.66600 1.000 21.81912 269 SER A CA 1
ATOM 723 C C . SER A 1 96 ? -32.60305 3.78454 -5.29166 1.000 20.48356 269 SER A C 1
ATOM 724 O O . SER A 1 96 ? -33.51248 4.57247 -5.57795 1.000 20.75420 269 SER A O 1
ATOM 727 N N . PRO A 1 97 ? -31.51495 4.19140 -4.63989 1.000 21.73364 270 PRO A N 1
ATOM 728 C CA . PRO A 1 97 ? -31.37217 5.60351 -4.25482 1.000 21.11529 270 PRO A CA 1
ATOM 729 C C . PRO A 1 97 ? -31.25131 6.48466 -5.48385 1.000 24.47053 270 PRO A C 1
ATOM 730 O O . PRO A 1 97 ? -30.56100 6.14494 -6.44771 1.000 24.89729 270 PRO A O 1
ATOM 734 N N . LEU A 1 98 ? -31.94363 7.61877 -5.45103 1.000 19.63354 271 LEU A N 1
ATOM 735 C CA . LEU A 1 98 ? -31.93837 8.55921 -6.56612 1.000 19.83493 271 LEU A CA 1
ATOM 736 C C . LEU A 1 98 ? -31.29704 9.89003 -6.22854 1.000 21.33482 271 LEU A C 1
ATOM 737 O O . LEU A 1 98 ? -30.56108 10.43149 -7.05242 1.000 20.68449 271 LEU A O 1
ATOM 742 N N . SER A 1 99 ? -31.55180 10.43414 -5.04193 1.000 19.49701 272 SER A N 1
ATOM 743 C CA . SER A 1 99 ? -30.98090 11.71510 -4.65687 1.000 20.01526 272 SER A CA 1
ATOM 744 C C . SER A 1 99 ? -30.65670 11.71238 -3.16925 1.000 22.25545 272 SER A C 1
ATOM 745 O O . SER A 1 99 ? -31.40356 11.14908 -2.35764 1.000 20.82679 272 SER A O 1
ATOM 748 N N . THR A 1 100 ? -29.53606 12.34184 -2.81875 1.000 20.43033 273 THR A N 1
ATOM 749 C CA . THR A 1 100 ? -29.14238 12.56960 -1.43469 1.000 19.78003 273 THR A CA 1
ATOM 750 C C . THR A 1 100 ? -28.92528 14.06255 -1.23367 1.000 22.01408 273 THR A C 1
ATOM 751 O O . THR A 1 100 ? -28.29595 14.71953 -2.07158 1.000 20.36597 273 THR A O 1
ATOM 755 N N . TRP A 1 101 ? -29.45597 14.59313 -0.13106 1.000 19.52353 274 TRP A N 1
ATOM 756 C CA . TRP A 1 101 ? -29.27576 15.99162 0.23961 1.000 21.29744 274 TRP A CA 1
ATOM 757 C C . TRP A 1 101 ? -28.64215 16.08912 1.61622 1.000 24.62041 274 TRP A C 1
ATOM 758 O O . TRP A 1 101 ? -28.84930 15.22881 2.48206 1.000 23.80853 274 TRP A O 1
ATOM 769 N N . ASP A 1 102 ? -27.89579 17.16927 1.82661 1.000 22.99617 275 ASP A N 1
ATOM 770 C CA . ASP A 1 102 ? -27.36560 17.52697 3.14036 1.000 23.14787 275 ASP A CA 1
ATOM 771 C C . ASP A 1 102 ? -27.95367 18.88795 3.49540 1.000 25.87412 275 ASP A C 1
ATOM 772 O O . ASP A 1 102 ? -27.47905 19.91945 3.00799 1.000 29.14305 275 ASP A O 1
ATOM 777 N N . LEU A 1 103 ? -28.98782 18.88855 4.33409 1.000 19.99982 276 LEU A N 1
ATOM 778 C CA . LEU A 1 103 ? -29.75155 20.09068 4.63994 1.000 20.06825 276 LEU A CA 1
ATOM 779 C C . LEU A 1 103 ? -29.12976 20.77470 5.84886 1.000 21.31232 276 LEU A C 1
ATOM 780 O O . LEU A 1 103 ? -28.83098 20.12362 6.85374 1.000 20.36509 276 LEU A O 1
ATOM 785 N N . GLN A 1 104 ? -28.91090 22.08429 5.75228 1.000 19.04372 277 GLN A N 1
ATOM 786 C CA . GLN A 1 104 ? -28.26792 22.74969 6.87899 1.000 20.56854 277 GLN A CA 1
ATOM 787 C C . GLN A 1 104 ? -28.52144 24.24107 6.78740 1.000 22.76380 277 GLN A C 1
ATOM 788 O O . GLN A 1 104 ? -28.87064 24.76477 5.73111 1.000 21.80350 277 GLN A O 1
ATOM 794 N N . GLU A 1 105 ? -28.36993 24.91178 7.92589 1.000 22.15033 278 GLU A N 1
ATOM 795 C CA . GLU A 1 105 ? -28.46797 26.36487 7.99504 1.000 22.26693 278 GLU A CA 1
ATOM 796 C C . GLU A 1 105 ? -27.70472 26.80813 9.23349 1.000 22.91176 278 GLU A C 1
ATOM 797 O O . GLU A 1 105 ? -27.03887 25.99921 9.88799 1.000 22.50319 278 GLU A O 1
ATOM 803 N N . THR A 1 106 ? -27.78148 28.10297 9.55565 1.000 24.50946 279 THR A N 1
ATOM 804 C CA . THR A 1 106 ? -27.05327 28.58514 10.72587 1.000 25.56777 279 THR A CA 1
ATOM 805 C C . THR A 1 106 ? -27.61556 27.97533 12.00258 1.000 24.30057 279 THR A C 1
ATOM 806 O O . THR A 1 106 ? -26.86226 27.49384 12.85737 1.000 27.15782 279 THR A O 1
ATOM 810 N N . GLU A 1 107 ? -28.93360 27.95396 12.12763 1.000 24.35065 280 GLU A N 1
ATOM 811 C CA . GLU A 1 107 ? -29.54344 27.27004 13.25380 1.000 26.22866 280 GLU A CA 1
ATOM 812 C C . GLU A 1 107 ? -29.42638 25.75702 13.08259 1.000 23.74972 280 GLU A C 1
ATOM 813 O O . GLU A 1 107 ? -29.23676 25.24307 11.97655 1.000 23.28335 280 GLU A O 1
ATOM 819 N N . PHE A 1 108 ? -29.51014 25.04551 14.20528 1.000 21.93132 281 PHE A N 1
ATOM 820 C CA . PHE A 1 108 ? -29.54735 23.59387 14.15998 1.000 23.18262 281 PHE A CA 1
ATOM 821 C C . PHE A 1 108 ? -30.91903 23.13495 13.68430 1.000 20.90393 281 PHE A C 1
ATOM 822 O O . PHE A 1 108 ? -31.94903 23.68825 14.07815 1.000 19.28105 281 PHE A O 1
ATOM 830 N N . LEU A 1 109 ? -30.93188 22.10117 12.84264 1.000 20.93779 282 LEU A N 1
ATOM 831 C CA . LEU A 1 109 ? -32.15376 21.32874 12.60454 1.000 18.54498 282 LEU A CA 1
ATOM 832 C C . LEU A 1 109 ? -32.15208 20.25920 13.69499 1.000 19.58557 282 LEU A C 1
ATOM 833 O O . LEU A 1 109 ? -31.64542 19.15594 13.51791 1.000 19.58972 282 LEU A O 1
ATOM 838 N N . SER A 1 110 ? -32.68703 20.60957 14.86305 1.000 20.09537 283 SER A N 1
ATOM 839 C CA . SER A 1 110 ? -32.45223 19.77510 16.03996 1.000 17.58840 283 SER A CA 1
ATOM 840 C C . SER A 1 110 ? -33.24916 18.48074 15.98558 1.000 18.95644 283 SER A C 1
ATOM 841 O O . SER A 1 110 ? -32.83653 17.47468 16.56730 1.000 19.62651 283 SER A O 1
ATOM 844 N N . SER A 1 111 ? -34.38281 18.47363 15.30187 1.000 19.46243 284 SER A N 1
ATOM 845 C CA . SER A 1 111 ? -35.20236 17.27107 15.26739 1.000 17.88079 284 SER A CA 1
ATOM 846 C C . SER A 1 111 ? -36.01987 17.28649 13.99017 1.000 17.61438 284 SER A C 1
ATOM 847 O O . SER A 1 111 ? -36.73227 18.25945 13.73390 1.000 19.09018 284 SER A O 1
ATOM 850 N N . CYS A 1 112 ? -35.91216 16.22011 13.19419 1.000 16.99403 285 CYS A N 1
ATOM 851 C CA . CYS A 1 112 ? -36.56532 16.17406 11.89454 1.000 18.35731 285 CYS A CA 1
ATOM 852 C C . CYS A 1 112 ? -37.29854 14.85190 11.72817 1.000 18.34999 285 CYS A C 1
ATOM 853 O O . CYS A 1 112 ? -36.88030 13.81323 12.24534 1.000 18.43228 285 CYS A O 1
ATOM 856 N N . SER A 1 113 ? -38.40189 14.89335 10.99187 1.000 16.74271 286 SER A N 1
ATOM 857 C CA . SER A 1 113 ? -39.07382 13.67541 10.56301 1.000 17.00029 286 SER A CA 1
ATOM 858 C C . SER A 1 113 ? -39.48644 13.86274 9.11643 1.000 17.84311 286 SER A C 1
ATOM 859 O O . SER A 1 113 ? -39.42462 14.96819 8.57324 1.000 17.01150 286 SER A O 1
ATOM 862 N N . VAL A 1 114 ? -39.89214 12.77073 8.47769 1.000 16.76361 287 VAL A N 1
ATOM 863 C CA . VAL A 1 114 ? -40.14373 12.76560 7.04262 1.000 15.83188 287 VAL A CA 1
ATOM 864 C C . VAL A 1 114 ? -41.56546 12.30812 6.74753 1.000 17.35507 287 VAL A C 1
ATOM 865 O O . VAL A 1 114 ? -42.21770 11.62786 7.54519 1.000 17.69605 287 VAL A O 1
ATOM 869 N N . ALA A 1 115 ? -42.04031 12.68455 5.55952 1.000 18.09753 288 ALA A N 1
ATOM 870 C CA . ALA A 1 115 ? -43.32361 12.21918 5.05761 1.000 18.10483 288 ALA A CA 1
ATOM 871 C C . ALA A 1 115 ? -43.20537 12.09618 3.55000 1.000 19.06905 288 ALA A C 1
ATOM 872 O O . ALA A 1 115 ? -42.30776 12.67537 2.93117 1.000 19.82295 288 ALA A O 1
ATOM 874 N N . ALA A 1 116 ? -44.12108 11.33937 2.95568 1.000 19.79678 289 ALA A N 1
ATOM 875 C CA . ALA A 1 116 ? -44.13762 11.21231 1.50630 1.000 21.83916 289 ALA A CA 1
ATOM 876 C C . ALA A 1 116 ? -45.57667 11.30242 1.02151 1.000 23.58957 289 ALA A C 1
ATOM 877 O O . ALA A 1 116 ? -46.49512 10.81834 1.68512 1.000 24.19924 289 ALA A O 1
ATOM 879 N N . SER A 1 117 ? -45.77303 11.96805 -0.11385 1.000 24.29002 290 SER A N 1
ATOM 880 C CA . SER A 1 117 ? -47.08695 12.04220 -0.74872 1.000 27.74257 290 SER A CA 1
ATOM 881 C C . SER A 1 117 ? -46.86156 11.86381 -2.24116 1.000 26.86765 290 SER A C 1
ATOM 882 O O . SER A 1 117 ? -46.23649 12.71681 -2.88121 1.000 25.14992 290 SER A O 1
ATOM 885 N N . GLY A 1 118 ? -47.34618 10.75487 -2.78073 1.000 27.16107 291 GLY A N 1
ATOM 886 C CA . GLY A 1 118 ? -47.06322 10.43748 -4.16946 1.000 27.51946 291 GLY A CA 1
ATOM 887 C C . GLY A 1 118 ? -45.57528 10.22784 -4.32739 1.000 25.93237 291 GLY A C 1
ATOM 888 O O . GLY A 1 118 ? -44.96759 9.38959 -3.64343 1.000 24.59551 291 GLY A O 1
ATOM 889 N N . GLU A 1 119 ? -44.95116 11.00991 -5.21003 1.000 23.46286 292 GLU A N 1
ATOM 890 C CA . GLU A 1 119 ? -43.50727 10.96129 -5.39127 1.000 26.99272 292 GLU A CA 1
ATOM 891 C C . GLU A 1 119 ? -42.80711 12.21164 -4.86456 1.000 22.08020 292 GLU A C 1
ATOM 892 O O . GLU A 1 119 ? -41.69054 12.51515 -5.28810 1.000 25.76262 292 GLU A O 1
ATOM 898 N N . ILE A 1 120 ? -43.43610 12.91851 -3.92781 1.000 23.41631 293 ILE A N 1
ATOM 899 C CA . ILE A 1 120 ? -42.86848 14.09811 -3.28241 1.000 23.47835 293 ILE A CA 1
ATOM 900 C C . ILE A 1 120 ? -42.46948 13.72153 -1.85947 1.000 22.64852 293 ILE A C 1
ATOM 901 O O . ILE A 1 120 ? -43.26116 13.11110 -1.12895 1.000 24.08663 293 ILE A O 1
ATOM 906 N N . GLY A 1 121 ? -41.24240 14.07055 -1.47895 1.000 21.92070 294 GLY A N 1
ATOM 907 C CA . GLY A 1 121 ? -40.75808 13.89108 -0.12309 1.000 21.12932 294 GLY A CA 1
ATOM 908 C C . GLY A 1 121 ? -40.85079 15.19561 0.64791 1.000 22.08950 294 GLY A C 1
ATOM 909 O O . GLY A 1 121 ? -40.69423 16.27702 0.08328 1.000 22.89132 294 GLY A O 1
ATOM 910 N N . TRP A 1 122 ? -41.11742 15.08661 1.94639 1.000 19.62938 295 TRP A N 1
ATOM 911 C CA . TRP A 1 122 ? -41.15664 16.23920 2.83809 1.000 18.15786 295 TRP A CA 1
ATOM 912 C C . TRP A 1 122 ? -40.28295 15.95813 4.04724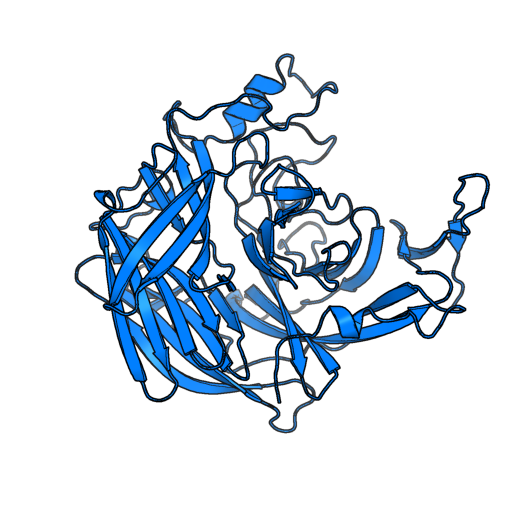 1.000 19.61428 295 TRP A C 1
ATOM 913 O O . TRP A 1 122 ? -40.28919 14.84403 4.57899 1.000 19.83744 295 TRP A O 1
ATOM 924 N N . VAL A 1 123 ? -39.56196 16.97602 4.50789 1.000 18.57786 296 VAL A N 1
ATOM 925 C CA . VAL A 1 123 ? -38.76894 16.89187 5.73037 1.000 17.79101 296 VAL A CA 1
ATOM 926 C C . VAL A 1 123 ? -39.19639 18.05418 6.60755 1.000 17.39387 296 VAL A C 1
ATOM 927 O O . VAL A 1 123 ? -39.07121 19.21723 6.19448 1.000 18.70292 296 VAL A O 1
ATOM 931 N N . LEU A 1 124 ? -39.73402 17.75714 7.78909 1.000 16.39706 297 LEU A N 1
ATOM 932 C CA . LEU A 1 124 ? -40.08870 18.79373 8.75904 1.000 17.58959 297 LEU A CA 1
ATOM 933 C C . LEU A 1 124 ? -39.07525 18.76877 9.88841 1.000 17.92794 297 LEU A C 1
ATOM 934 O O . LEU A 1 124 ? -38.79362 17.70170 10.43818 1.000 18.00445 297 LEU A O 1
ATOM 939 N N . CYS A 1 125 ? -38.55987 19.94023 10.27027 1.000 18.35723 298 CYS A N 1
ATOM 940 C CA . CYS A 1 125 ? -37.53104 20.02009 11.29857 1.000 17.54585 298 CYS A CA 1
ATOM 941 C C . CYS A 1 125 ? -37.84954 21.12149 12.29144 1.000 18.90252 298 CYS A C 1
ATOM 942 O O . CYS A 1 125 ? -38.29821 22.20389 11.90821 1.000 20.40594 298 CYS A O 1
ATOM 945 N N . VAL A 1 126 ? -37.60239 20.84148 13.55455 1.000 18.93257 299 VAL A N 1
ATOM 946 C CA . VAL A 1 126 ? -37.58319 21.87937 14.58087 1.000 18.67562 299 VAL A CA 1
ATOM 947 C C . VAL A 1 126 ? -36.23037 22.56737 14.50504 1.000 20.67332 299 VAL A C 1
ATOM 948 O O . VAL A 1 126 ? -35.19590 21.90848 14.35447 1.000 20.63580 299 VAL A O 1
ATOM 952 N N . THR A 1 127 ? -36.22265 23.89861 14.58512 1.000 20.58828 300 THR A N 1
ATOM 953 C CA . THR A 1 127 ? -34.97654 24.64831 14.54913 1.000 20.76668 300 THR A CA 1
ATOM 954 C C . THR A 1 127 ? -34.66984 25.20506 15.93261 1.000 20.60331 300 THR A C 1
ATOM 955 O O . THR A 1 127 ? -35.58136 25.54241 16.69214 1.000 23.42209 300 THR A O 1
ATOM 959 N N . THR A 1 128 ? -33.37711 25.27801 16.25939 1.000 21.21639 301 THR A N 1
ATOM 960 C CA . THR A 1 128 ? -32.92008 25.88440 17.50559 1.000 23.90561 301 THR A CA 1
ATOM 961 C C . THR A 1 128 ? -31.59499 26.60284 17.27783 1.000 27.25296 301 THR A C 1
ATOM 962 O O . THR A 1 128 ? -30.80147 26.22481 16.40977 1.000 24.75538 301 THR A O 1
ATOM 966 N N . ASP A 1 129 ? -31.35011 27.64310 18.08500 1.000 26.57227 302 ASP A N 1
ATOM 967 C CA . ASP A 1 129 ? -30.07368 28.34991 18.00837 1.000 28.08977 302 ASP A CA 1
ATOM 968 C C . ASP A 1 129 ? -28.95732 27.51849 18.61257 1.000 31.28810 302 ASP A C 1
ATOM 969 O O . ASP A 1 129 ? -27.81493 27.55945 18.13937 1.000 33.25961 302 ASP A O 1
ATOM 974 N N . LYS A 1 130 ? -29.26838 26.77168 19.66625 1.000 28.15201 303 LYS A N 1
ATOM 975 C CA . LYS A 1 130 ? -28.31645 25.90460 20.33751 1.000 29.90189 303 LYS A CA 1
ATOM 976 C C . LYS A 1 130 ? -28.96158 24.54311 20.54204 1.000 31.62051 303 LYS A C 1
ATOM 977 O O . LYS A 1 130 ? -30.15237 24.44301 20.85760 1.000 36.93447 303 LYS A O 1
ATOM 979 N N . PHE A 1 131 ? -28.16920 23.49785 20.36272 1.000 27.92823 304 PHE A N 1
ATOM 980 C CA . PHE A 1 131 ? -28.65143 22.12939 20.45991 1.000 26.83341 304 PHE A CA 1
ATOM 981 C C . PHE A 1 131 ? -27.73815 21.40176 21.43025 1.000 27.30907 304 PHE A C 1
ATOM 982 O O . PHE A 1 131 ? -26.54240 21.25355 21.16296 1.000 27.84203 304 PHE A O 1
ATOM 990 N N . THR A 1 132 ? -28.29945 20.96080 22.55474 1.000 25.56787 305 THR A N 1
ATOM 991 C CA . THR A 1 132 ? -27.55231 20.26359 23.58851 1.000 25.87200 305 THR A CA 1
ATOM 992 C C . THR A 1 132 ? -28.36361 19.05630 24.03946 1.000 27.57476 305 THR A C 1
ATOM 993 O O . THR A 1 132 ? -29.50281 18.85012 23.60926 1.000 25.97202 305 THR A O 1
ATOM 997 N N . ARG A 1 133 ? -27.77043 18.25459 24.92727 1.000 30.78201 306 ARG A N 1
ATOM 998 C CA . ARG A 1 133 ? -28.49160 17.13216 25.51674 1.000 29.59470 306 ARG A CA 1
ATOM 999 C C . ARG A 1 133 ? -29.77967 17.56693 26.20282 1.000 29.90972 306 ARG A C 1
ATOM 1000 O O . ARG A 1 133 ? -30.67061 16.73616 26.40451 1.000 31.41208 306 ARG A O 1
ATOM 1002 N N . ASP A 1 134 ? -29.90533 18.83914 26.56860 1.000 27.92759 307 ASP A N 1
ATOM 1003 C CA . ASP A 1 134 ? -31.08074 19.29322 27.30291 1.000 30.41339 307 ASP A CA 1
ATOM 1004 C C . ASP A 1 134 ? -32.17276 19.85779 26.40878 1.000 27.03792 307 ASP A C 1
ATOM 1005 O O . ASP A 1 134 ? -33.26975 20.14807 26.90121 1.000 25.62603 307 ASP A O 1
ATOM 1010 N N . THR A 1 135 ? -31.90902 20.01145 25.11244 1.000 24.70518 308 THR A N 1
ATOM 1011 C CA . THR A 1 135 ? -32.87916 20.67085 24.25032 1.000 24.44463 308 THR A CA 1
ATOM 1012 C C . THR A 1 135 ? -34.21269 19.93099 24.25817 1.000 22.65612 308 THR A C 1
ATOM 1013 O O . THR A 1 135 ? -35.28010 20.55719 24.26978 1.000 24.46394 308 THR A O 1
ATOM 1017 N N . VAL A 1 136 ? -34.17247 18.59705 24.27131 1.000 21.70935 309 VAL A N 1
ATOM 1018 C CA . VAL A 1 136 ? -35.41166 17.82846 24.21424 1.000 20.97745 309 VAL A CA 1
ATOM 1019 C C . VAL A 1 136 ? -36.27247 18.07715 25.44938 1.000 22.31491 309 VAL A C 1
ATOM 1020 O O . VAL A 1 136 ? -37.50510 18.05943 25.36731 1.000 22.22611 309 VAL A O 1
ATOM 1024 N N . TYR A 1 137 ? -35.64983 18.35083 26.59878 1.000 23.92361 310 TYR A N 1
ATOM 1025 C CA . TYR A 1 137 ? -36.37923 18.50200 27.85365 1.000 24.97998 310 TYR A CA 1
ATOM 1026 C C . TYR A 1 137 ? -36.73766 19.93629 28.18589 1.000 27.57037 310 TYR A C 1
ATOM 1027 O O . TYR A 1 137 ? -37.70363 20.15803 28.91967 1.000 30.13657 310 TYR A O 1
ATOM 1036 N N . ALA A 1 138 ? -35.98328 20.91397 27.69454 1.000 25.71166 311 ALA A N 1
ATOM 1037 C CA . ALA A 1 138 ? -36.18194 22.28477 28.14088 1.000 30.71167 311 ALA A CA 1
ATOM 1038 C C . ALA A 1 138 ? -35.95795 23.33154 27.06449 1.000 29.85759 311 ALA A C 1
ATOM 1039 O O . ALA A 1 138 ? -36.02622 24.52754 27.37115 1.000 29.86639 311 ALA A O 1
ATOM 1041 N N . GLY A 1 139 ? -35.69794 22.93728 25.82329 1.000 24.78848 312 GLY A N 1
ATOM 1042 C CA . GLY A 1 139 ? -35.56893 23.89619 24.76144 1.000 26.14713 312 GLY A CA 1
ATOM 1043 C C . GLY A 1 139 ? -34.32288 24.72945 24.94061 1.000 27.68090 312 GLY A C 1
ATOM 1044 O O . GLY A 1 139 ? -33.34965 24.31137 25.57278 1.000 28.84058 312 GLY A O 1
ATOM 1045 N N . PRO A 1 140 ? -34.33905 25.93452 24.38737 1.000 26.29323 313 PRO A N 1
ATOM 1046 C CA . PRO A 1 140 ? -35.45806 26.53678 23.66408 1.000 26.01764 313 PRO A CA 1
ATOM 1047 C C . PRO A 1 140 ? -35.51340 26.03533 22.23040 1.000 27.44677 313 PRO A C 1
ATOM 1048 O O . PRO A 1 140 ? -34.63824 25.28623 21.79482 1.000 29.32819 313 PRO A O 1
ATOM 1052 N N . TYR A 1 141 ? -36.54040 26.42695 21.48235 1.000 25.06708 314 TYR A N 1
ATOM 1053 C CA . TYR A 1 141 ? -36.57571 26.19935 20.04693 1.000 26.98782 314 TYR A CA 1
ATOM 1054 C C . TYR A 1 141 ? -37.11366 27.45650 19.38249 1.000 26.53624 314 TYR A C 1
ATOM 1055 O O . TYR A 1 141 ? -37.85346 28.23244 19.99677 1.000 27.73577 314 TYR A O 1
ATOM 1064 N N . THR A 1 142 ? -36.72297 27.66159 18.12620 1.000 24.60474 315 THR A N 1
ATOM 1065 C CA . THR A 1 142 ? -37.03232 28.90316 17.42899 1.000 24.29185 315 THR A CA 1
ATOM 1066 C C . THR A 1 142 ? -38.15350 28.78524 16.40301 1.000 26.99920 315 THR A C 1
ATOM 1067 O O . THR A 1 142 ? -38.69328 29.81471 15.98541 1.000 26.13413 315 THR A O 1
ATOM 1071 N N . GLY A 1 143 ? -38.50159 27.58286 15.96154 1.000 25.55848 316 GLY A N 1
ATOM 1072 C CA . GLY A 1 143 ? -39.56410 27.46471 14.97825 1.000 23.06728 316 GLY A CA 1
ATOM 1073 C C . GLY A 1 143 ? -39.46389 26.13636 14.24029 1.000 22.89091 316 GLY A C 1
ATOM 1074 O O . GLY A 1 143 ? -38.92553 25.16045 14.76712 1.000 20.98199 316 GLY A O 1
ATOM 1075 N N . LEU A 1 144 ? -40.02007 26.12393 13.03101 1.000 21.08122 317 LEU A N 1
ATOM 1076 C CA . LEU A 1 144 ? -40.03493 24.93842 12.18188 1.000 20.22776 317 LEU A CA 1
ATOM 1077 C C . LEU A 1 144 ? -39.49124 25.29245 10.80804 1.000 23.31222 317 LEU A C 1
ATOM 1078 O O . LEU A 1 144 ? -39.60169 26.43504 10.35445 1.000 22.79143 317 LEU A O 1
ATOM 1083 N N . LYS A 1 145 ? -38.92653 24.29591 10.13455 1.000 20.01480 318 LYS A N 1
ATOM 1084 C CA . LYS A 1 145 ? -38.46043 24.43411 8.76275 1.000 21.79415 318 LYS A CA 1
ATOM 1085 C C . LYS A 1 145 ? -38.96148 23.22648 7.99244 1.000 22.52450 318 LYS A C 1
ATOM 1086 O O . LYS A 1 145 ? -38.86820 22.09884 8.48685 1.000 20.48800 318 LYS A O 1
ATOM 1092 N N . LEU A 1 146 ? -39.50422 23.46221 6.80337 1.000 20.18686 319 LEU A N 1
ATOM 1093 C CA . LEU A 1 146 ? -40.10740 22.41770 5.98428 1.000 19.94190 319 LEU A CA 1
ATOM 1094 C C . LEU A 1 146 ? -39.43814 22.40724 4.61973 1.000 23.61475 319 LEU A C 1
ATOM 1095 O O . LEU A 1 146 ? -39.34457 23.45113 3.96312 1.000 24.26379 319 LEU A O 1
ATOM 1100 N N . TYR A 1 147 ? -38.97608 21.23187 4.19172 1.000 20.89480 320 TYR A N 1
ATOM 1101 C CA . TYR A 1 147 ? -38.31647 21.04841 2.90724 1.000 20.19723 320 TYR A CA 1
ATOM 1102 C C . TYR A 1 147 ? -39.18609 20.16823 2.02083 1.000 22.48148 320 TYR A C 1
ATOM 1103 O O . TYR A 1 147 ? -39.70421 19.13842 2.46795 1.000 20.71506 320 TYR A O 1
ATOM 1112 N N . LYS A 1 148 ? -39.33301 20.56640 0.76121 1.000 21.36595 321 LYS A N 1
ATOM 1113 C CA . LYS A 1 148 ? -40.09462 19.81487 -0.22868 1.000 23.00586 321 LYS A CA 1
ATOM 1114 C C . LYS A 1 148 ? -39.09479 19.26389 -1.23098 1.000 23.85120 321 LYS A C 1
ATOM 1115 O O . LYS A 1 148 ? -38.33558 20.03167 -1.83317 1.000 27.12766 321 LYS A O 1
ATOM 1121 N N . LEU A 1 149 ? -39.09458 17.94550 -1.41874 1.000 23.50990 322 LEU A N 1
ATOM 1122 C CA . LEU A 1 149 ? -38.07486 17.28798 -2.22378 1.000 25.24339 322 LEU A CA 1
ATOM 1123 C C . LEU A 1 149 ? -38.72572 16.41270 -3.28727 1.000 25.49980 322 LEU A C 1
ATOM 1124 O O . LEU A 1 149 ? -39.72972 15.74946 -3.02674 1.000 27.94113 322 LEU A O 1
ATOM 1129 N N . SER A 1 150 ? -38.15001 16.41416 -4.49193 1.000 30.35877 323 SER A N 1
ATOM 1130 C CA . SER A 1 150 ? -38.54417 15.47009 -5.53691 1.000 31.84579 323 SER A CA 1
ATOM 1131 C C . SER A 1 150 ? -37.30284 14.74222 -6.04715 1.000 32.54071 323 SER A C 1
ATOM 1132 O O . SER A 1 150 ? -36.17625 14.99966 -5.60553 1.000 34.82285 323 SER A O 1
ATOM 1135 N N . ILE A 1 151 ? -37.51187 13.81774 -6.98755 1.000 37.79079 324 ILE A N 1
ATOM 1136 C CA . ILE A 1 151 ? -36.39733 13.03930 -7.52681 1.000 38.95356 324 ILE A CA 1
ATOM 1137 C C . ILE A 1 151 ? -35.35572 13.95128 -8.16728 1.000 40.63874 324 ILE A C 1
ATOM 1138 O O . ILE A 1 151 ? -34.14596 13.72941 -8.03027 1.000 42.63753 324 ILE A O 1
ATOM 1140 N N . ARG A 1 152 ? -35.80515 14.99292 -8.87206 1.000 38.79641 325 ARG A N 1
ATOM 1141 C CA . ARG A 1 152 ? -34.87034 15.84913 -9.59880 1.000 39.00779 325 ARG A CA 1
ATOM 1142 C C . ARG A 1 152 ? -34.00728 16.66026 -8.64215 1.000 40.26152 325 ARG A C 1
ATOM 1143 O O . ARG A 1 152 ? -32.79486 16.80971 -8.85627 1.000 37.29052 325 ARG A O 1
ATOM 1145 N N . GLY A 1 153 ? -34.61269 17.19117 -7.58775 1.000 36.67947 326 GLY A N 1
ATOM 1146 C CA . GLY A 1 153 ? -33.86681 17.94849 -6.60874 1.000 34.01037 326 GLY A CA 1
ATOM 1147 C C . GLY A 1 153 ? -34.80573 18.57347 -5.60028 1.000 35.27111 326 GLY A C 1
ATOM 1148 O O . GLY A 1 153 ? -36.00589 18.28225 -5.56791 1.000 35.24122 326 GLY A O 1
ATOM 1149 N N . GLN A 1 154 ? -34.23128 19.43113 -4.76803 1.000 33.68924 327 GLN A N 1
ATOM 1150 C CA . GLN A 1 154 ? -35.05784 20.19535 -3.85641 1.000 34.31681 327 GLN A CA 1
ATOM 1151 C C . GLN A 1 154 ? -35.97193 21.11066 -4.65536 1.000 34.27659 327 GLN A C 1
ATOM 1152 O O . GLN A 1 154 ? -35.57547 21.67673 -5.67770 1.000 35.37551 327 GLN A O 1
ATOM 1158 N N . LYS A 1 155 ? -37.20664 21.24669 -4.19242 1.000 33.52484 328 LYS A N 1
ATOM 1159 C CA . LYS A 1 155 ? -38.15823 22.13563 -4.83970 1.000 36.99133 328 LYS A CA 1
ATOM 1160 C C . LYS A 1 155 ? -38.34320 23.43728 -4.07885 1.000 36.46543 328 LYS A C 1
ATOM 1161 O O . LYS A 1 155 ? -38.34668 24.51069 -4.68989 1.000 34.71360 328 LYS A O 1
ATOM 1163 N N . GLU A 1 156 ? -38.47949 23.36860 -2.75644 1.000 31.60743 329 GLU A N 1
ATOM 1164 C CA . GLU A 1 156 ? -38.82969 24.55268 -1.98990 1.000 29.65658 329 GLU A CA 1
ATOM 1165 C C . GLU A 1 156 ? -38.46918 24.33895 -0.52878 1.000 27.60624 329 GLU A C 1
ATOM 1166 O O . GLU A 1 156 ? -38.36174 23.20605 -0.04700 1.000 27.30553 329 GLU A O 1
ATOM 1168 N N . GLU A 1 157 ? -38.28099 25.45463 0.16910 1.000 26.44724 330 GLU A N 1
ATOM 1169 C CA . GLU A 1 157 ? -38.10704 25.47823 1.61314 1.000 24.46536 330 GLU A CA 1
ATOM 1170 C C . GLU A 1 157 ? -39.08425 26.49087 2.18428 1.000 27.90541 330 GLU A C 1
ATOM 1171 O O . GLU A 1 157 ? -39.33569 27.53685 1.57199 1.000 27.62128 330 GLU A O 1
ATOM 1177 N N . TYR A 1 158 ? -39.63446 26.17911 3.35458 1.000 23.85248 331 TYR A N 1
ATOM 1178 C CA . TYR A 1 158 ? -40.52166 27.08329 4.06722 1.000 24.17318 331 TYR A CA 1
ATOM 1179 C C . TYR A 1 158 ? -40.12352 27.11195 5.53621 1.000 26.82322 331 TYR A C 1
ATOM 1180 O O . TYR A 1 158 ? -39.52029 26.16675 6.05465 1.000 24.84968 331 TYR A O 1
ATOM 1189 N N . SER A 1 159 ? -40.46769 28.20320 6.21719 1.000 24.29300 332 SER A N 1
ATOM 1190 C CA . SER A 1 159 ? -40.18678 28.27539 7.64379 1.000 24.56016 332 SER A CA 1
ATOM 1191 C C . SER A 1 159 ? -41.25831 29.08507 8.36147 1.000 26.88704 332 SER A C 1
ATOM 1192 O O . SER A 1 159 ? -42.01210 29.84962 7.75348 1.000 25.15217 332 SER A O 1
ATOM 1195 N N . ILE A 1 160 ? -41.32713 28.88121 9.67336 1.000 23.58239 333 ILE A N 1
ATOM 1196 C CA . ILE A 1 160 ? -42.22944 29.62277 10.54900 1.000 25.28645 333 ILE A CA 1
ATOM 1197 C C . ILE A 1 160 ? -41.57106 29.73884 11.91840 1.000 27.25837 333 ILE A C 1
ATOM 1198 O O . ILE A 1 160 ? -40.96880 28.78124 12.41534 1.000 25.03555 333 ILE A O 1
ATOM 1203 N N . THR A 1 161 ? -41.65652 30.92864 12.51556 1.000 24.35015 334 THR A N 1
ATOM 1204 C CA . THR A 1 161 ? -41.09636 31.14927 13.84112 1.000 24.69887 334 THR A CA 1
ATOM 1205 C C . THR A 1 161 ? -42.03514 30.60719 14.90976 1.000 25.56144 334 THR A C 1
ATOM 1206 O O . THR A 1 161 ? -43.25408 30.53823 14.72076 1.000 25.90932 334 THR A O 1
ATOM 1210 N N . ALA A 1 162 ? -41.45240 30.24040 16.05643 1.000 25.17202 335 ALA A N 1
ATOM 1211 C CA . ALA A 1 162 ? -42.23197 29.62438 17.12781 1.000 26.36103 335 ALA A CA 1
ATOM 1212 C C . ALA A 1 162 ? -43.42722 30.48166 17.52802 1.000 27.46146 335 ALA A C 1
ATOM 1213 O O . ALA A 1 162 ? -44.51640 29.96276 17.79311 1.000 27.45974 335 ALA A O 1
ATOM 1215 N N . ASN A 1 163 ? -43.23975 31.80037 17.58343 1.000 31.85244 336 ASN A N 1
ATOM 1216 C CA . ASN A 1 163 ? -44.30232 32.69573 18.02410 1.000 30.26195 336 ASN A CA 1
ATOM 1217 C C . ASN A 1 163 ? -45.49073 32.71207 17.07042 1.000 30.58699 336 ASN A C 1
ATOM 1218 O O . ASN A 1 163 ? -46.57578 33.15439 17.46112 1.000 34.01478 336 ASN A O 1
ATOM 1223 N N . ASN A 1 164 ? -45.31708 32.24173 15.83464 1.000 27.62335 337 ASN A N 1
ATOM 1224 C CA . ASN A 1 164 ? -46.38679 32.20737 14.84676 1.000 27.27108 337 ASN A CA 1
ATOM 1225 C C . ASN A 1 164 ? -47.06883 30.84468 14.74828 1.000 27.70252 337 ASN A C 1
ATOM 1226 O O . ASN A 1 164 ? -48.01157 30.68657 13.96248 1.000 26.86559 337 ASN A O 1
ATOM 1231 N N . ILE A 1 165 ? -46.61593 29.86174 15.51860 1.000 26.36105 338 ILE A N 1
ATOM 1232 C CA . ILE A 1 165 ? -47.27188 28.55895 15.56512 1.000 25.98033 338 ILE A CA 1
ATOM 1233 C C . ILE A 1 165 ? -48.43605 28.64216 16.53983 1.000 25.71775 338 ILE A C 1
ATOM 1234 O O . ILE A 1 165 ? -48.27246 29.10200 17.67543 1.000 28.68686 338 ILE A O 1
ATOM 1239 N N . THR A 1 166 ? -49.61458 28.21023 16.10138 1.000 25.40156 339 THR A N 1
ATOM 1240 C CA . THR A 1 166 ? -50.77586 28.20292 16.97748 1.000 25.27162 339 THR A CA 1
ATOM 1241 C C . THR A 1 166 ? -50.68868 26.98608 17.88832 1.000 27.88347 339 THR A C 1
ATOM 1242 O O . THR A 1 166 ? -50.48479 25.86419 17.41747 1.000 26.74282 339 THR A O 1
ATOM 1246 N N . THR A 1 167 ? -50.80516 27.20962 19.19189 1.000 29.12271 340 THR A N 1
ATOM 1247 C CA . THR A 1 167 ? -50.64261 26.13796 20.16507 1.000 28.32171 340 THR A CA 1
ATOM 1248 C C . THR A 1 167 ? -51.75511 26.23694 21.19772 1.000 30.53474 340 THR A C 1
ATOM 1249 O O . THR A 1 167 ? -52.29335 27.32019 21.44284 1.000 31.16720 340 THR A O 1
ATOM 1253 N N . ASP A 1 168 ? -52.11417 25.09283 21.78964 1.000 25.76302 341 ASP A N 1
ATOM 1254 C CA . ASP A 1 168 ? -53.06162 25.06300 22.89818 1.000 25.35216 341 ASP A CA 1
ATOM 1255 C C . ASP A 1 168 ? -52.39209 24.68699 24.21471 1.000 26.93567 341 ASP A C 1
ATOM 1256 O O . ASP A 1 168 ? -53.07005 24.27188 25.16450 1.000 28.46270 341 ASP A O 1
ATOM 1261 N N . ALA A 1 169 ? -51.07289 24.84855 24.29319 1.000 26.08373 342 ALA A N 1
ATOM 1262 C CA . ALA A 1 169 ? -50.33646 24.58706 25.51900 1.000 24.04655 342 ALA A CA 1
ATOM 1263 C C . ALA A 1 169 ? -49.09418 25.46077 25.54973 1.000 26.26790 342 ALA A C 1
ATOM 1264 O O . ALA A 1 169 ? -48.65635 26.00551 24.53137 1.000 27.09920 342 ALA A O 1
ATOM 1266 N N . VAL A 1 170 ? -48.52089 25.57340 26.74247 1.000 25.66307 343 VAL A N 1
ATOM 1267 C CA . VAL A 1 170 ? -47.30627 26.34109 26.95525 1.000 26.10389 343 VAL A CA 1
ATOM 1268 C C . VAL A 1 170 ? -46.15561 25.38654 26.65937 1.000 25.15331 343 VAL A C 1
ATOM 1269 O O . VAL A 1 170 ? -45.84314 24.50898 27.46571 1.000 24.23842 343 VAL A O 1
ATOM 1273 N N . ILE A 1 171 ? -45.54110 25.54414 25.49014 1.000 25.08775 344 ILE A N 1
ATOM 1274 C CA . ILE A 1 171 ? -44.56484 24.59098 24.96582 1.000 26.78327 344 ILE A CA 1
ATOM 1275 C C . ILE A 1 171 ? -43.16957 25.18527 25.09743 1.000 27.04169 344 ILE A C 1
ATOM 1276 O O . ILE A 1 171 ? -42.85564 26.20462 24.46825 1.000 27.37922 344 ILE A O 1
ATOM 1281 N N . ILE A 1 172 ? -42.33183 24.52763 25.89711 1.000 23.18276 345 ILE A N 1
ATOM 1282 C CA . ILE A 1 172 ? -40.97069 24.97644 26.17242 1.000 24.65614 345 ILE A CA 1
ATOM 1283 C C . ILE A 1 172 ? -39.92464 24.27267 25.30941 1.000 25.83181 345 ILE A C 1
ATOM 1284 O O . ILE A 1 172 ? -38.83707 24.82971 25.09268 1.000 26.26491 345 ILE A O 1
ATOM 1289 N N . ALA A 1 173 ? -40.22304 23.07883 24.80540 1.000 22.42065 346 ALA A N 1
ATOM 1290 C CA . ALA A 1 173 ? -39.30762 22.31727 23.97275 1.000 20.81234 346 ALA A CA 1
ATOM 1291 C C . ALA A 1 173 ? -40.16265 21.49212 23.03285 1.000 20.94232 346 ALA A C 1
ATOM 1292 O O . ALA A 1 173 ? -41.26474 21.08034 23.38781 1.000 20.74110 346 ALA A O 1
ATOM 1294 N N . LEU A 1 174 ? -39.66402 21.28234 21.82183 1.000 20.36695 347 LEU A N 1
ATOM 1295 C CA . LEU A 1 174 ? -40.42963 20.54937 20.82625 1.000 18.58680 347 LEU A CA 1
ATOM 1296 C C . LEU A 1 174 ? -39.47647 19.66472 20.04823 1.000 19.85271 347 LEU A C 1
ATOM 1297 O O . LEU A 1 174 ? -38.44890 20.13688 19.55499 1.000 20.12585 347 LEU A O 1
ATOM 1302 N N . THR A 1 175 ? -39.83819 18.38841 19.93312 1.000 18.76319 348 THR A N 1
ATOM 1303 C CA . THR A 1 175 ? -39.06346 17.38871 19.21946 1.000 18.15883 348 THR A CA 1
ATOM 1304 C C . THR A 1 175 ? -40.05299 16.58136 18.39431 1.000 17.11494 348 THR A C 1
ATOM 1305 O O . THR A 1 175 ? -41.22462 16.46751 18.75941 1.000 19.01365 348 THR A O 1
ATOM 1309 N N . LEU A 1 176 ? -39.60690 16.06930 17.25201 1.000 15.97389 349 LEU A N 1
ATOM 1310 C CA . LEU A 1 176 ? -40.47578 15.23524 16.43596 1.000 15.31051 349 LEU A CA 1
ATOM 1311 C C . LEU A 1 176 ? -40.11858 13.77511 16.68869 1.000 16.90033 349 LEU A C 1
ATOM 1312 O O . LEU A 1 176 ? -38.94866 13.44743 16.89689 1.000 17.27335 349 LEU A O 1
ATOM 1317 N N . THR A 1 177 ? -41.12647 12.90094 16.67716 1.000 16.72626 350 THR A N 1
ATOM 1318 C CA . THR A 1 177 ? -40.82971 11.48220 16.84039 1.000 17.27970 350 THR A CA 1
ATOM 1319 C C . THR A 1 177 ? -40.20438 10.93276 15.56123 1.000 15.62351 350 THR A C 1
ATOM 1320 O O . THR A 1 177 ? -40.24779 11.55891 14.49282 1.000 17.05530 350 THR A O 1
ATOM 1324 N N . ARG A 1 178 ? -39.60018 9.74891 15.68713 1.000 15.04993 351 ARG A N 1
ATOM 1325 C CA . ARG A 1 178 ? -38.95561 9.09378 14.55320 1.000 15.69972 351 ARG A CA 1
ATOM 1326 C C . ARG A 1 178 ? -39.95350 8.54214 13.54915 1.000 16.30345 351 ARG A C 1
ATOM 1327 O O . ARG A 1 178 ? -39.58060 8.31599 12.39892 1.000 17.91090 351 ARG A O 1
ATOM 1335 N N . GLY A 1 179 ? -41.18429 8.25375 13.96112 1.000 16.00112 352 GLY A N 1
ATOM 1336 C CA . GLY A 1 179 ? -42.18731 7.82931 13.00154 1.000 17.12150 352 GLY A CA 1
ATOM 1337 C C . GLY A 1 179 ? -42.47683 8.91179 11.97718 1.000 18.36478 352 GLY A C 1
ATOM 1338 O O . GLY A 1 179 ? -42.33265 10.11365 12.23751 1.000 19.44716 352 GLY A O 1
ATOM 1339 N N . SER A 1 180 ? -42.88053 8.48248 10.79121 1.000 17.76625 353 SER A N 1
ATOM 1340 C CA . SER A 1 180 ? -43.15036 9.43081 9.72286 1.000 17.15306 353 SER A CA 1
ATOM 1341 C C . SER A 1 180 ? -44.41622 10.22464 10.00672 1.000 19.74869 353 SER A C 1
ATOM 1342 O O . SER A 1 180 ? -45.27141 9.84606 10.81928 1.000 18.54888 353 SER A O 1
ATOM 1345 N N . GLY A 1 181 ? -44.53745 11.33780 9.28994 1.000 18.45043 354 GLY A N 1
ATOM 1346 C CA . GLY A 1 181 ? -45.78379 12.06147 9.21744 1.000 18.57596 354 GLY A CA 1
ATOM 1347 C C . GLY A 1 181 ? -46.61128 11.55287 8.06292 1.000 18.59178 354 GLY A C 1
ATOM 1348 O O . GLY A 1 181 ? -46.18479 10.69460 7.29283 1.000 20.90027 354 GLY A O 1
ATOM 1349 N N . VAL A 1 182 ? -47.80507 12.11709 7.93482 1.000 19.38360 355 VAL A N 1
ATOM 1350 C CA . VAL A 1 182 ? -48.74918 11.66453 6.91430 1.000 21.30959 355 VAL A CA 1
ATOM 1351 C C . VAL A 1 182 ? -49.37217 12.86939 6.22380 1.000 23.94970 355 VAL A C 1
ATOM 1352 O O . VAL A 1 182 ? -49.78878 13.81694 6.90116 1.000 21.54980 355 VAL A O 1
ATOM 1356 N N . PRO A 1 183 ? -49.48880 12.86441 4.89680 1.000 23.69069 356 PRO A N 1
ATOM 1357 C CA . PRO A 1 183 ? -50.25073 13.92307 4.21926 1.000 24.49307 356 PRO A CA 1
ATOM 1358 C C . PRO A 1 183 ? -51.73625 13.61816 4.34761 1.000 27.71013 356 PRO A C 1
ATOM 1359 O O . PRO A 1 183 ? -52.18953 12.52450 4.00297 1.000 28.16466 356 PRO A O 1
ATOM 1363 N N . LYS A 1 184 ? -52.49285 14.57696 4.87241 1.000 28.09533 357 LYS A N 1
ATOM 1364 C CA . LYS A 1 184 ? -53.92017 14.37770 5.07761 1.000 30.66117 357 LYS A CA 1
ATOM 1365 C C . LYS A 1 184 ? -54.62697 15.68786 4.78826 1.000 35.21005 357 LYS A C 1
ATOM 1366 O O . LYS A 1 184 ? -54.25270 16.72844 5.33653 1.000 37.65467 357 LYS A O 1
ATOM 1372 N N . ASN A 1 185 ? -55.64738 15.63363 3.94210 1.000 39.87506 358 ASN A N 1
ATOM 1373 C CA . ASN A 1 185 ? -56.25625 16.86614 3.42762 1.000 43.39955 358 ASN A CA 1
ATOM 1374 C C . ASN A 1 185 ? -55.14256 17.62251 2.69674 1.000 42.17203 358 ASN A C 1
ATOM 1375 O O . ASN A 1 185 ? -54.36292 17.01009 1.94888 1.000 47.16153 358 ASN A O 1
ATOM 1377 N N . ASN A 1 186 ? -55.01675 18.93091 2.89293 1.000 41.19062 359 ASN A N 1
ATOM 1378 C CA . ASN A 1 186 ? -53.89006 19.67773 2.35532 1.000 40.71684 359 ASN A CA 1
ATOM 1379 C C . ASN A 1 186 ? -52.84720 19.98238 3.42503 1.000 36.94576 359 ASN A C 1
ATOM 1380 O O . ASN A 1 186 ? -52.20504 21.03631 3.37989 1.000 38.82861 359 ASN A O 1
ATOM 1382 N N . LYS A 1 187 ? -52.67155 19.07931 4.39414 1.000 31.69136 360 LYS A N 1
ATOM 1383 C CA . LYS A 1 187 ? -51.74327 19.28683 5.49554 1.000 30.24382 360 LYS A CA 1
ATOM 1384 C C . LYS A 1 187 ? -50.78870 18.10463 5.60742 1.000 26.21891 360 LYS A C 1
ATOM 1385 O O . LYS A 1 187 ? -50.96924 17.06176 4.97698 1.000 25.64903 360 LYS A O 1
ATOM 1391 N N . LEU A 1 188 ? -49.74492 18.29438 6.41196 1.000 22.92133 361 LEU A N 1
ATOM 1392 C CA . LEU A 1 188 ? -48.87357 17.21651 6.86040 1.000 22.35265 361 LEU A CA 1
ATOM 1393 C C . LEU A 1 188 ? -49.02518 17.12461 8.37181 1.000 21.65150 361 LEU A C 1
ATOM 1394 O O . LEU A 1 188 ? -48.94969 18.14483 9.06474 1.000 23.25606 361 LEU A O 1
ATOM 1399 N N . ILE A 1 189 ? -49.22235 15.90624 8.87775 1.000 20.70379 362 ILE A N 1
ATOM 1400 C CA . ILE A 1 189 ? -49.49288 15.66037 10.28940 1.000 19.93370 362 ILE A CA 1
ATOM 1401 C C . ILE A 1 189 ? -48.36033 14.80209 10.83834 1.000 18.04575 362 ILE A C 1
ATOM 1402 O O . ILE A 1 189 ? -48.08401 13.71902 10.30497 1.000 18.02066 362 ILE A O 1
ATOM 1407 N N . PHE A 1 190 ? -47.70497 15.29078 11.89756 1.000 18.06469 363 PHE A N 1
ATOM 1408 C CA . PHE A 1 190 ? -46.58629 14.60836 12.53131 1.000 17.90197 363 PHE A CA 1
ATOM 1409 C C . PHE A 1 190 ? -46.84668 14.47235 14.02277 1.000 18.81498 363 PHE A C 1
ATOM 1410 O O . PHE A 1 190 ? -47.53695 15.29578 14.62651 1.000 18.17918 363 PHE A O 1
ATOM 1418 N N . LEU A 1 191 ? -46.26987 13.43104 14.61724 1.000 17.62069 364 LEU A N 1
ATOM 1419 C CA . LEU A 1 191 ? -46.28797 13.26244 16.06498 1.000 17.73876 364 LEU A CA 1
ATOM 1420 C C . LEU A 1 191 ? -45.04442 13.90558 16.67035 1.000 15.92122 364 LEU A C 1
ATOM 1421 O O . LEU A 1 191 ? -43.94098 13.81031 16.12423 1.000 15.77026 364 LEU A O 1
ATOM 1426 N N . GLY A 1 192 ? -45.23101 14.60358 17.79175 1.000 15.65657 365 GLY A N 1
ATOM 1427 C CA . GLY A 1 192 ? -44.13901 15.28551 18.44913 1.000 16.38497 365 GLY A CA 1
ATOM 1428 C C . GLY A 1 192 ? -44.08837 14.96088 19.93115 1.000 16.94639 365 GLY A C 1
ATOM 1429 O O . GLY A 1 192 ? -45.00400 14.35106 20.49186 1.000 17.07760 365 GLY A O 1
ATOM 1430 N N . LEU A 1 193 ? -42.98638 15.37960 20.55147 1.000 18.02835 366 LEU A N 1
ATOM 1431 C CA . LEU A 1 193 ? -42.76434 15.25018 21.98306 1.000 18.76327 366 LEU A CA 1
ATOM 1432 C C . LEU A 1 193 ? -42.41450 16.63838 22.48511 1.000 18.16389 366 LEU A C 1
ATOM 1433 O O . LEU A 1 193 ? -41.49214 17.26717 21.95776 1.000 20.72247 366 LEU A O 1
ATOM 1438 N N . ALA A 1 194 ? -43.15603 17.12612 23.48133 1.000 19.53478 367 ALA A N 1
ATOM 1439 C CA . ALA A 1 194 ? -43.00630 18.49836 23.94624 1.000 20.46571 367 ALA A CA 1
ATOM 1440 C C . ALA A 1 194 ? -42.82856 18.52834 25.45661 1.000 19.51887 367 ALA A C 1
ATOM 1441 O O . ALA A 1 194 ? -43.39141 17.70315 26.17638 1.000 19.15431 367 ALA A O 1
ATOM 1443 N N . ALA A 1 195 ? -42.02656 19.48179 25.92469 1.000 20.87003 368 ALA A N 1
ATOM 1444 C CA . ALA A 1 195 ? -41.99669 19.86154 27.33266 1.000 21.77283 368 ALA A CA 1
ATOM 1445 C C . ALA A 1 195 ? -43.02565 20.96644 27.53060 1.000 20.40309 368 ALA A C 1
ATOM 1446 O O . ALA A 1 195 ? -43.01194 21.96654 26.80411 1.000 23.14181 368 ALA A O 1
ATOM 1448 N N . VAL A 1 196 ? -43.93575 20.77938 28.48427 1.000 20.69523 369 VAL A N 1
ATOM 1449 C CA . VAL A 1 196 ? -45.14033 21.60275 28.56536 1.000 22.58789 369 VAL A CA 1
ATOM 1450 C C . VAL A 1 196 ? -45.36866 22.06535 29.99814 1.000 23.99935 369 VAL A C 1
ATOM 1451 O O . VAL A 1 196 ? -45.12447 21.31744 30.95147 1.000 23.91074 369 VAL A O 1
ATOM 1455 N N . ARG A 1 197 ? -45.85959 23.29465 30.14459 1.000 21.35952 370 ARG A N 1
ATOM 1456 C CA . ARG A 1 197 ? -46.20153 23.84330 31.44752 1.000 24.03597 370 ARG A CA 1
ATOM 1457 C C . ARG A 1 197 ? -47.70668 24.00773 31.57749 1.000 25.59808 370 ARG A C 1
ATOM 1458 O O . ARG A 1 197 ? -48.43147 24.09661 30.58376 1.000 25.78575 370 ARG A O 1
ATOM 1466 N N . ASP A 1 198 ? -48.15909 24.09087 32.83276 1.000 25.92890 371 ASP A N 1
ATOM 1467 C CA . ASP A 1 198 ? -49.50693 24.56569 33.16503 1.000 28.28521 371 ASP A CA 1
ATOM 1468 C C . ASP A 1 198 ? -50.60336 23.67045 32.60199 1.000 27.04504 371 ASP A C 1
ATOM 1469 O O . ASP A 1 198 ? -51.67550 24.15471 32.23795 1.000 28.82409 371 ASP A O 1
ATOM 1474 N N . VAL A 1 199 ? -50.36560 22.36818 32.52792 1.000 27.63993 372 VAL A N 1
ATOM 1475 C CA . VAL A 1 199 ? -51.29640 21.49219 31.82888 1.000 27.19486 372 VAL A CA 1
ATOM 1476 C C . VAL A 1 199 ? -52.46881 21.12084 32.73258 1.000 28.21881 372 VAL A C 1
ATOM 1477 O O . VAL A 1 199 ? -52.37721 21.10106 33.96055 1.000 26.41316 372 VAL A O 1
ATOM 1481 N N . ASP A 1 200 ? -53.58264 20.78694 32.09318 1.000 24.13432 373 ASP A N 1
ATOM 1482 C CA . ASP A 1 200 ? -54.74694 20.25950 32.78365 1.000 24.95287 373 ASP A CA 1
ATOM 1483 C C . ASP A 1 200 ? -54.49677 18.79250 33.11961 1.000 27.20198 373 ASP A C 1
ATOM 1484 O O . ASP A 1 200 ? -54.03191 18.03171 32.26491 1.000 29.45276 373 ASP A O 1
ATOM 1489 N N . THR A 1 201 ? -54.78887 18.38290 34.35806 1.000 23.01117 374 THR A N 1
ATOM 1490 C CA . THR A 1 201 ? -54.64541 16.97736 34.73353 1.000 24.46775 374 THR A CA 1
ATOM 1491 C C . THR A 1 201 ? -55.97132 16.24138 34.85496 1.000 25.06331 374 THR A C 1
ATOM 1492 O O . THR A 1 201 ? -55.97118 15.04741 35.17802 1.000 24.87067 374 THR A O 1
ATOM 1496 N N . THR A 1 202 ? -57.09386 16.91449 34.60470 1.000 24.10082 375 THR A N 1
ATOM 1497 C CA . THR A 1 202 ? -58.40182 16.28929 34.74640 1.000 23.32728 375 THR A CA 1
ATOM 1498 C C . THR A 1 202 ? -58.49173 15.02380 33.90391 1.000 23.35313 375 THR A C 1
ATOM 1499 O O . THR A 1 202 ? -58.17619 15.02723 32.71061 1.000 23.56479 375 THR A O 1
ATOM 1503 N N . GLY A 1 203 ? -58.92828 13.93805 34.53400 1.000 23.43552 376 GLY A N 1
ATOM 1504 C CA . GLY A 1 203 ? -59.12757 12.70427 33.80815 1.000 24.60870 376 GLY A CA 1
ATOM 1505 C C . GLY A 1 203 ? -57.86465 11.94464 33.47898 1.000 20.93925 376 GLY A C 1
ATOM 1506 O O . GLY A 1 203 ? -57.93004 11.02511 32.65160 1.000 22.63536 376 GLY A O 1
ATOM 1507 N N . VAL A 1 204 ? -56.73624 12.27974 34.11595 1.000 21.49910 377 VAL A N 1
ATOM 1508 C CA . VAL A 1 204 ? -55.46072 11.61658 33.82636 1.000 20.23755 377 VAL A CA 1
ATOM 1509 C C . VAL A 1 204 ? -55.63803 10.11138 33.86733 1.000 22.93050 377 VAL A C 1
ATOM 1510 O O . VAL A 1 204 ? -56.23282 9.56360 34.80123 1.000 22.57552 377 VAL A O 1
ATOM 1514 N N . LEU A 1 205 ? -55.14094 9.43371 32.83399 1.000 20.85568 378 LEU A N 1
ATOM 1515 C CA . LEU A 1 205 ? -55.27755 7.98638 32.77650 1.000 21.21793 378 LEU A CA 1
ATOM 1516 C C . LEU A 1 205 ? -54.54592 7.37991 33.96101 1.000 20.62512 378 LEU A C 1
ATOM 1517 O O . LEU A 1 205 ? -53.34980 7.61496 34.15503 1.000 21.74642 378 LEU A O 1
ATOM 1522 N N . CYS A 1 206 ? -55.26119 6.59860 34.76353 1.000 21.82519 379 CYS A N 1
ATOM 1523 C CA . CYS A 1 206 ? -54.67239 6.17016 36.01784 1.000 22.45038 379 CYS A CA 1
ATOM 1524 C C . CYS A 1 206 ? -55.52027 5.04886 36.59865 1.000 24.60326 379 CYS A C 1
ATOM 1525 O O . CYS A 1 206 ? -56.74217 5.19314 36.70625 1.000 27.48049 379 CYS A O 1
ATOM 1528 N N . PRO A 1 207 ? -54.92460 3.92408 36.97560 1.000 25.41315 380 PRO A N 1
ATOM 1529 C CA . PRO A 1 207 ? -55.72856 2.83178 37.53409 1.000 29.12029 380 PRO A CA 1
ATOM 1530 C C . PRO A 1 207 ? -56.29222 3.21134 38.89185 1.000 29.27310 380 PRO A C 1
ATOM 1531 O O . PRO A 1 207 ? -55.72541 4.02495 39.62449 1.000 29.89671 380 PRO A O 1
ATOM 1535 N N . THR A 1 208 ? -57.43012 2.60077 39.22434 1.000 32.71889 381 THR A N 1
ATOM 1536 C CA . THR A 1 208 ? -58.04217 2.79909 40.52842 1.000 35.24260 381 THR A CA 1
ATOM 1537 C C . THR A 1 208 ? -57.78628 1.64927 41.49789 1.000 37.55511 381 THR A C 1
ATOM 1538 O O . THR A 1 208 ? -58.08244 1.79083 42.68826 1.000 38.78612 381 THR A O 1
ATOM 1542 N N . TRP A 1 209 ? -57.22226 0.53516 41.03464 1.000 34.37419 382 TRP A N 1
ATOM 1543 C CA . TRP A 1 209 ? -56.86539 -0.54295 41.94652 1.000 33.08626 382 TRP A CA 1
ATOM 1544 C C . TRP A 1 209 ? -55.67603 -0.14395 42.82290 1.000 37.92329 382 TRP A C 1
ATOM 1545 O O . TRP A 1 209 ? -55.02208 0.88320 42.61547 1.000 36.80389 382 TRP A O 1
ATOM 1556 N N . LYS A 1 210 ? -55.40104 -0.97354 43.82745 1.000 38.45129 383 LYS A N 1
ATOM 1557 C CA . LYS A 1 210 ? -54.35031 -0.66936 44.78791 1.000 38.43084 383 LYS A CA 1
ATOM 1558 C C . LYS A 1 210 ? -52.98563 -0.91920 44.16173 1.000 39.05811 383 LYS A C 1
ATOM 1559 O O . LYS A 1 210 ? -52.76877 -1.94637 43.51170 1.000 42.27809 383 LYS A O 1
ATOM 1561 N N . CYS A 1 211 ? -52.07112 0.02435 44.36003 1.000 41.11849 384 CYS A N 1
ATOM 1562 C CA . CYS A 1 211 ? -50.70799 -0.06042 43.85874 1.000 43.01240 384 CYS A CA 1
ATOM 1563 C C . CYS A 1 211 ? -49.73631 0.00535 45.02760 1.000 47.25164 384 CYS A C 1
ATOM 1564 O O . CYS A 1 211 ? -49.94464 0.76751 45.97552 1.000 52.13268 384 CYS A O 1
ATOM 1567 N N . ASP A 1 212 ? -48.66847 -0.78586 44.94277 1.000 47.92577 385 ASP A N 1
ATOM 1568 C CA . ASP A 1 212 ? -47.78586 -1.02834 46.08014 1.000 52.79845 385 ASP A CA 1
ATOM 1569 C C . ASP A 1 212 ? -47.25705 0.26811 46.67974 1.000 56.62414 385 ASP A C 1
ATOM 1570 O O . ASP A 1 212 ? -46.61734 1.07105 45.99363 1.000 57.55205 385 ASP A O 1
ATOM 1572 N N . ASN A 1 213 ? -47.51987 0.45819 47.97392 1.000 58.61296 386 ASN A N 1
ATOM 1573 C CA . ASN A 1 213 ? -46.97572 1.58266 48.73523 1.000 57.61539 386 ASN A CA 1
ATOM 1574 C C . ASN A 1 213 ? -47.40772 2.92875 48.15632 1.000 60.00153 386 ASN A C 1
ATOM 1575 O O . ASN A 1 213 ? -46.64162 3.89426 48.14555 1.000 62.61787 386 ASN A O 1
ATOM 1577 N N . ILE A 1 214 ? -48.64956 2.99872 47.67783 1.000 58.51439 387 ILE A N 1
ATOM 1578 C CA . ILE A 1 214 ? -49.20078 4.22780 47.11627 1.000 56.83611 387 ILE A CA 1
ATOM 1579 C C . ILE A 1 214 ? -50.65681 4.34249 47.54430 1.000 55.60591 387 ILE A C 1
ATOM 1580 O O . ILE A 1 214 ? -51.44640 3.41681 47.32580 1.000 55.50228 387 ILE A O 1
ATOM 1582 N N . ASN A 1 215 ? -51.01253 5.47051 48.15708 1.000 57.71413 388 ASN A N 1
ATOM 1583 C CA . ASN A 1 215 ? -52.40591 5.78908 48.44232 1.000 55.22850 388 ASN A CA 1
ATOM 1584 C C . ASN A 1 215 ? -53.02014 6.72445 47.41075 1.000 53.85876 388 ASN A C 1
ATOM 1585 O O . ASN A 1 215 ? -54.21171 6.60122 47.11093 1.000 56.70854 388 ASN A O 1
ATOM 1587 N N . ASN A 1 216 ? -52.22973 7.63856 46.84977 1.000 55.18739 389 ASN A N 1
ATOM 1588 C CA . ASN A 1 216 ? -52.67893 8.61677 45.85938 1.000 46.77120 389 ASN A CA 1
ATOM 1589 C C . ASN A 1 216 ? -52.17640 8.17641 44.48619 1.000 39.89460 389 ASN A C 1
ATOM 1590 O O . ASN A 1 216 ? -51.12986 8.63433 44.01765 1.000 37.75553 389 ASN A O 1
ATOM 1592 N N . ASN A 1 217 ? -52.93604 7.28778 43.83431 1.000 42.12657 390 ASN A N 1
ATOM 1593 C CA . ASN A 1 217 ? -52.57554 6.88679 42.47671 1.000 34.57363 390 ASN A CA 1
ATOM 1594 C C . ASN A 1 217 ? -52.50589 8.09125 41.54652 1.000 30.35695 390 ASN A C 1
ATOM 1595 O O . ASN A 1 217 ? -51.58662 8.19495 40.72818 1.000 29.06029 390 ASN A O 1
ATOM 1600 N N . VAL A 1 218 ? -53.46405 9.01481 41.65940 1.000 29.09579 391 VAL A N 1
ATOM 1601 C CA . VAL A 1 218 ? -53.53443 10.13187 40.71848 1.000 29.88178 391 VAL A CA 1
ATOM 1602 C C . VAL A 1 218 ? -52.25698 10.96034 40.76886 1.000 28.94336 391 VAL A C 1
ATOM 1603 O O . VAL A 1 218 ? -51.70508 11.34839 39.73168 1.000 25.59106 391 VAL A O 1
ATOM 1607 N N . GLY A 1 219 ? -51.77936 11.26340 41.97652 1.000 30.04559 392 GLY A N 1
ATOM 1608 C CA . GLY A 1 219 ? -50.56008 12.04020 42.09810 1.000 29.24917 392 GLY A CA 1
ATOM 1609 C C . GLY A 1 219 ? -49.36270 11.33947 41.48807 1.000 26.55653 392 GLY A C 1
ATOM 1610 O O . GLY A 1 219 ? -48.51716 11.97713 40.85757 1.000 25.23695 392 GLY A O 1
ATOM 1611 N N . SER A 1 220 ? -49.26934 10.01914 41.67647 1.000 25.90787 393 SER A N 1
ATOM 1612 C CA . SER A 1 220 ? -48.17569 9.26524 41.07153 1.000 23.27635 393 SER A CA 1
ATOM 1613 C C . SER A 1 220 ? -48.27860 9.27876 39.55232 1.000 22.61336 393 SER A C 1
ATOM 1614 O O . SER A 1 220 ? -47.25794 9.35471 38.85628 1.000 25.45861 393 SER A O 1
ATOM 1617 N N . CYS A 1 221 ? -49.50008 9.18683 39.02549 1.000 23.35735 394 CYS A N 1
ATOM 1618 C CA . CYS A 1 221 ? -49.69129 9.23695 37.57736 1.000 22.07632 394 CYS A CA 1
ATOM 1619 C C . CYS A 1 221 ? -49.22556 10.57612 37.01788 1.000 23.40663 394 CYS A C 1
ATOM 1620 O O . CYS A 1 221 ? -48.46440 10.63109 36.04250 1.000 21.82089 394 CYS A O 1
ATOM 1623 N N . VAL A 1 222 ? -49.65265 11.67328 37.64427 1.000 22.28952 395 VAL A N 1
ATOM 1624 C CA . VAL A 1 222 ? -49.26832 12.99992 37.16720 1.000 21.31604 395 VAL A CA 1
ATOM 1625 C C . VAL A 1 222 ? -47.76383 13.20524 37.29297 1.000 22.15348 395 VAL A C 1
ATOM 1626 O O . VAL A 1 222 ? -47.11151 13.72844 36.37752 1.000 21.45071 395 VAL A O 1
ATOM 1630 N N . HIS A 1 223 ? -47.18264 12.79057 38.41828 1.000 23.82064 396 HIS A N 1
ATOM 1631 C CA . HIS A 1 223 ? -45.75511 12.99489 38.61600 1.000 23.82587 396 HIS A CA 1
ATOM 1632 C C . HIS A 1 223 ? -44.93008 12.22815 37.58832 1.000 22.19593 396 HIS A C 1
ATOM 1633 O O . HIS A 1 223 ? -43.83006 12.65933 37.23169 1.000 23.28211 396 HIS A O 1
ATOM 1635 N N . SER A 1 224 ? -45.44979 11.11040 37.08074 1.000 21.74776 397 SER A N 1
ATOM 1636 C CA . SER A 1 224 ? -44.65257 10.26903 36.19051 1.000 21.64864 397 SER A CA 1
ATOM 1637 C C . SER A 1 224 ? -44.53576 10.83907 34.77944 1.000 22.89668 397 SER A C 1
ATOM 1638 O O . SER A 1 224 ? -43.83190 10.25083 33.94638 1.000 22.77015 397 SER A O 1
ATOM 1641 N N . TYR A 1 225 ? -45.20211 11.95711 34.48278 1.000 19.42262 398 TYR A N 1
ATOM 1642 C CA . TYR A 1 225 ? -44.94496 12.65681 33.22819 1.000 18.87556 398 TYR A CA 1
ATOM 1643 C C . TYR A 1 225 ? -43.70973 13.53936 33.29043 1.000 23.02050 398 TYR A C 1
ATOM 1644 O O . TYR A 1 225 ? -43.31705 14.10729 32.26305 1.000 20.74629 398 TYR A O 1
ATOM 1653 N N . ARG A 1 226 ? -43.09007 13.69162 34.45698 1.000 21.13462 399 ARG A N 1
ATOM 1654 C CA . ARG A 1 226 ? -42.01343 14.65585 34.61503 1.000 24.70219 399 ARG A CA 1
ATOM 1655 C C . ARG A 1 226 ? -40.65733 13.9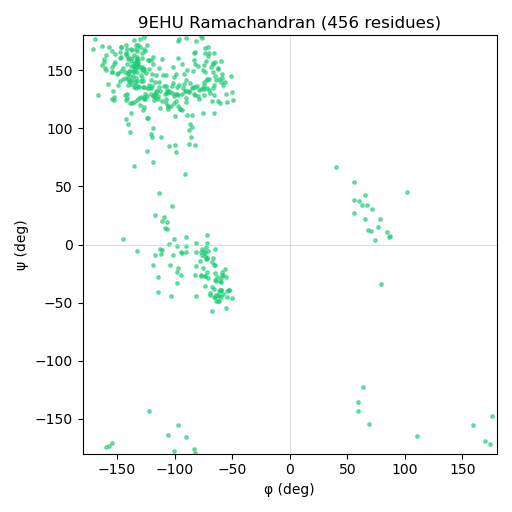7949 34.49225 1.000 28.03423 399 ARG A C 1
ATOM 1656 O O . ARG A 1 226 ? -40.42888 12.90318 35.05741 1.000 30.06382 399 ARG A O 1
ATOM 1664 N N . LEU A 1 227 ? -39.76148 14.61728 33.73847 1.000 27.21554 400 LEU A N 1
ATOM 1665 C CA . LEU A 1 227 ? -38.42205 14.09720 33.51650 1.000 27.79253 400 LEU A CA 1
ATOM 1666 C C . LEU A 1 227 ? -37.32675 14.92940 34.16753 1.000 32.82890 400 LEU A C 1
ATOM 1667 O O . LEU A 1 227 ? -36.16791 14.49530 34.16987 1.000 35.44932 400 LEU A O 1
ATOM 1672 N N . THR A 1 228 ? -37.64922 16.09642 34.72214 1.000 29.77065 401 THR A N 1
ATOM 1673 C CA . THR A 1 228 ? -36.63979 16.98876 35.27283 1.000 30.90775 401 THR A CA 1
ATOM 1674 C C . THR A 1 228 ? -37.04740 17.41644 36.67935 1.000 33.31782 401 THR A C 1
ATOM 1675 O O . THR A 1 228 ? -38.12448 17.07183 37.17500 1.000 33.72488 401 THR A O 1
ATOM 1679 N N . ALA A 1 229 ? -36.16327 18.18258 37.32291 1.000 35.90332 402 ALA A N 1
ATOM 1680 C CA . ALA A 1 229 ? -36.43493 18.73830 38.64271 1.000 32.73632 402 ALA A CA 1
ATOM 1681 C C . ALA A 1 229 ? -37.46744 19.85840 38.61233 1.000 37.64463 402 ALA A C 1
ATOM 1682 O O . ALA A 1 229 ? -37.93629 20.27604 39.67812 1.000 37.55223 402 ALA A O 1
ATOM 1684 N N . ASP A 1 230 ? -37.81982 20.35823 37.42994 1.000 34.90607 403 ASP A N 1
ATOM 1685 C CA . ASP A 1 230 ? -38.82750 21.40341 37.28421 1.000 33.59266 403 ASP A CA 1
ATOM 1686 C C . ASP A 1 230 ? -40.19916 20.76842 37.47668 1.000 34.04077 403 ASP A C 1
ATOM 1687 O O . ASP A 1 230 ? -40.63078 19.94418 36.66512 1.000 31.38557 403 ASP A O 1
ATOM 1692 N N . MET A 1 231 ? -40.88607 21.13464 38.55916 1.000 34.59803 404 MET A N 1
ATOM 1693 C CA . MET A 1 231 ? -42.18402 20.53275 38.84499 1.000 33.61319 404 MET A CA 1
ATOM 1694 C C . MET A 1 231 ? -43.28452 21.00566 37.90418 1.000 32.75634 404 MET A C 1
ATOM 1695 O O . MET A 1 231 ? -44.36711 20.40769 37.89917 1.000 34.21603 404 MET A O 1
ATOM 1700 N N . ASN A 1 232 ? -43.04115 22.04262 37.10654 1.000 27.74869 405 ASN A N 1
ATOM 1701 C CA . ASN A 1 232 ? -44.01503 22.53739 36.13903 1.000 29.59866 405 ASN A CA 1
ATOM 1702 C C . ASN A 1 232 ? -43.52384 22.31648 34.71061 1.000 29.06305 405 ASN A C 1
ATOM 1703 O O . ASN A 1 232 ? -43.61169 23.20310 33.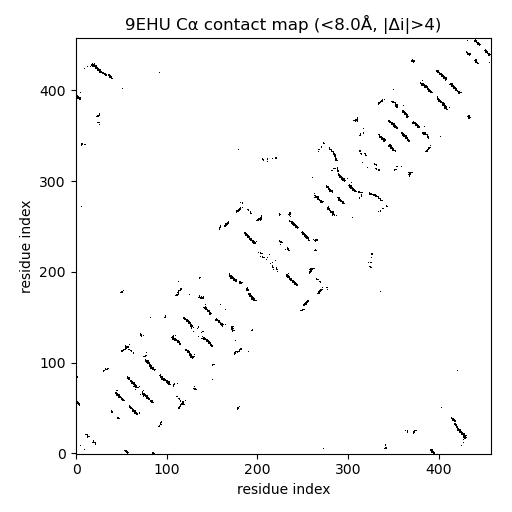85678 1.000 30.19367 405 ASN A O 1
ATOM 1708 N N . ASN A 1 233 ? -42.97970 21.12814 34.44980 1.000 27.12425 406 ASN A N 1
ATOM 1709 C CA . ASN A 1 233 ? -42.48350 20.75514 33.12275 1.000 26.81981 406 ASN A CA 1
ATOM 1710 C C . ASN A 1 233 ? -42.86901 19.29667 32.91058 1.000 23.57098 406 ASN A C 1
ATOM 1711 O O . ASN A 1 233 ? -42.24111 18.39663 33.47573 1.000 24.92714 406 ASN A O 1
ATOM 1716 N N . TYR A 1 234 ? -43.89716 19.07276 32.10060 1.000 22.74811 407 TYR A N 1
ATOM 1717 C CA . TYR A 1 234 ? -44.41485 17.74253 31.83096 1.000 22.33747 407 TYR A CA 1
ATOM 1718 C C . TYR A 1 234 ? -44.06814 17.35740 30.40101 1.000 21.89101 407 TYR A C 1
ATOM 1719 O O . TYR A 1 234 ? -44.21452 18.16311 29.47862 1.000 23.10363 407 TYR A O 1
ATOM 1728 N N . PHE A 1 235 ? -43.61633 16.12734 30.21923 1.000 18.75900 408 PHE A N 1
ATOM 1729 C CA . PHE A 1 235 ? -43.19747 15.65005 28.90962 1.000 19.44268 408 PHE A CA 1
ATOM 1730 C C . PHE A 1 235 ? -44.38253 14.92123 28.28962 1.000 18.55914 408 PHE A C 1
ATOM 1731 O O . PHE A 1 235 ? -44.84847 13.91191 28.83280 1.000 19.51435 408 PHE A O 1
ATOM 1739 N N . MET A 1 236 ? -44.88651 15.44650 27.17444 1.000 18.10298 409 MET A N 1
ATOM 1740 C CA . MET A 1 236 ? -46.13506 14.95450 26.61505 1.000 18.98438 409 MET A CA 1
ATOM 1741 C C . MET A 1 236 ? -46.05425 14.89329 25.09748 1.000 18.55338 409 MET A C 1
ATOM 1742 O O . MET A 1 236 ? -45.23559 15.56683 24.46578 1.000 19.89107 409 MET A O 1
ATOM 1747 N N . ASN A 1 237 ? -46.93680 14.09244 24.51149 1.000 17.28830 410 ASN A N 1
ATOM 1748 C CA . ASN A 1 237 ? -47.00015 14.02898 23.06568 1.000 17.05944 410 ASN A CA 1
ATOM 1749 C C . ASN A 1 237 ? -47.87015 15.16192 22.54884 1.000 18.64422 410 ASN A C 1
ATOM 1750 O O . ASN A 1 237 ? -48.81160 15.60177 23.21639 1.000 19.71532 410 ASN A O 1
ATOM 1755 N N . VAL A 1 238 ? -47.53534 15.63276 21.35172 1.000 17.59954 411 VAL A N 1
ATOM 1756 C CA . VAL A 1 238 ? -48.30032 16.65030 20.64813 1.000 18.32925 411 VAL A CA 1
ATOM 1757 C C . VAL A 1 238 ? -48.50221 16.19785 19.20949 1.000 18.09616 411 VAL A C 1
ATOM 1758 O O . VAL A 1 238 ? -47.76409 15.36373 18.68190 1.000 18.05187 411 VAL A O 1
ATOM 1762 N N . VAL A 1 239 ? -49.50352 16.78106 18.56410 1.000 17.02812 412 VAL A N 1
ATOM 1763 C CA . VAL A 1 239 ? -49.73990 16.59531 17.13851 1.000 18.20102 412 VAL A CA 1
ATOM 1764 C C . VAL A 1 239 ? -49.34262 17.89071 16.44879 1.000 20.52011 412 VAL A C 1
ATOM 1765 O O . VAL A 1 239 ? -49.86067 18.96213 16.78279 1.000 22.22430 412 VAL A O 1
ATOM 1769 N N . VAL A 1 240 ? -48.39979 17.79594 15.52019 1.000 17.30030 413 VAL A N 1
ATOM 1770 C CA . VAL A 1 240 ? -47.87501 18.94575 14.79068 1.000 20.69843 413 VAL A CA 1
ATOM 1771 C C . VAL A 1 240 ? -48.45508 18.88564 13.38536 1.000 21.14809 413 VAL A C 1
ATOM 1772 O O . VAL A 1 240 ? -48.20703 17.92320 12.64385 1.000 21.28531 413 VAL A O 1
ATOM 1776 N N . ALA A 1 241 ? -49.22932 19.90332 13.01108 1.000 21.63905 414 ALA A N 1
ATOM 1777 C CA . ALA A 1 241 ? -49.86087 19.95944 11.69709 1.000 21.73565 414 ALA A CA 1
ATOM 1778 C C . ALA A 1 241 ? -49.31267 21.16990 10.95845 1.000 23.86124 414 ALA A C 1
ATOM 1779 O O . ALA A 1 241 ? -49.26637 22.26889 11.52508 1.000 24.42568 414 ALA A O 1
ATOM 1781 N N . VAL A 1 242 ? -48.85595 20.96127 9.72299 1.000 21.76438 415 VAL A N 1
ATOM 1782 C CA . VAL A 1 242 ? -48.30216 22.03915 8.91108 1.000 22.55087 415 VAL A CA 1
ATOM 1783 C C . VAL A 1 242 ? -49.03623 22.10732 7.58295 1.000 25.49288 415 VAL A C 1
ATOM 1784 O O . VAL A 1 242 ? -49.48702 21.09496 7.04154 1.000 24.37057 415 VAL A O 1
ATOM 1788 N N . ASP A 1 243 ? -49.15187 23.32097 7.05308 1.000 26.63872 416 ASP A N 1
ATOM 1789 C CA . ASP A 1 243 ? -49.83099 23.54076 5.78948 1.000 29.62137 416 ASP A CA 1
ATOM 1790 C C . ASP A 1 243 ? -49.01911 24.55515 5.00389 1.000 28.09735 416 ASP A C 1
ATOM 1791 O O . ASP A 1 243 ? -48.47289 25.49631 5.58055 1.000 28.62330 416 ASP A O 1
ATOM 1796 N N . VAL A 1 244 ? -48.91214 24.34667 3.69882 1.000 29.51097 417 VAL A N 1
ATOM 1797 C CA . VAL A 1 244 ? -48.37375 25.35309 2.79526 1.000 30.56514 417 VAL A CA 1
ATOM 1798 C C . VAL A 1 244 ? -49.51343 25.77082 1.88024 1.000 37.40981 417 VAL A C 1
ATOM 1799 O O . VAL A 1 244 ? -50.15447 24.92121 1.24840 1.000 35.68571 417 VAL A O 1
ATOM 1803 N N . THR A 1 245 ? -49.78414 27.06445 1.83942 1.000 37.34528 418 THR A N 1
ATOM 1804 C CA . THR A 1 245 ? -50.87881 27.59128 1.04734 1.000 45.35177 418 THR A CA 1
ATOM 1805 C C . THR A 1 245 ? -50.42681 27.77035 -0.39510 1.000 45.67867 418 THR A C 1
ATOM 1806 O O . THR A 1 245 ? -49.22788 27.74975 -0.68738 1.000 46.51715 418 THR A O 1
ATOM 1810 N N . PRO A 1 246 ? -51.37085 27.94045 -1.32529 1.000 53.33528 419 PRO A N 1
ATOM 1811 C CA . PRO A 1 246 ? -50.97176 28.22958 -2.71323 1.000 51.34630 419 PRO A CA 1
ATOM 1812 C C . PRO A 1 246 ? -50.02287 29.40895 -2.82142 1.000 49.60092 419 PRO A C 1
ATOM 1813 O O . PRO A 1 246 ? -49.07349 29.36621 -3.61222 1.000 53.91568 419 PRO A O 1
ATOM 1817 N N . THR A 1 247 ? -50.24736 30.46150 -2.02848 1.000 50.93800 420 THR A N 1
ATOM 1818 C CA . THR A 1 247 ? -49.33216 31.59657 -1.98466 1.000 48.72030 420 THR A CA 1
ATOM 1819 C C . THR A 1 247 ? -47.96239 31.21780 -1.43416 1.000 48.88949 420 THR A C 1
ATOM 1820 O O . THR A 1 247 ? -47.06739 32.07049 -1.40636 1.000 44.95446 420 THR A O 1
ATOM 1822 N N . GLY A 1 248 ? -47.78127 29.97153 -0.99536 1.000 46.64813 421 GLY A N 1
ATOM 1823 C CA . GLY A 1 248 ? -46.51958 29.54104 -0.43641 1.000 39.20993 421 GLY A CA 1
ATOM 1824 C C . GLY A 1 248 ? -46.27452 29.98218 0.98592 1.000 35.23179 421 GLY A C 1
ATOM 1825 O O . GLY A 1 248 ? -45.11572 30.06407 1.41020 1.000 35.59551 421 GLY A O 1
ATOM 1826 N N . LYS A 1 249 ? -47.32555 30.29749 1.73223 1.000 35.35760 422 LYS A N 1
ATOM 1827 C CA . LYS A 1 249 ? -47.19232 30.66351 3.13308 1.000 37.38698 422 LYS A CA 1
ATOM 1828 C C . LYS A 1 249 ? -47.37415 29.41000 3.97601 1.000 32.99233 422 LYS A C 1
ATOM 1829 O O . LYS A 1 249 ? -48.29513 28.62325 3.73567 1.000 35.44996 422 LYS A O 1
ATOM 1831 N N . MET A 1 250 ? -46.49198 29.22856 4.94899 1.000 34.11742 423 MET A N 1
ATOM 1832 C CA . MET A 1 250 ? -46.52170 28.08164 5.84675 1.000 28.93458 423 MET A CA 1
ATOM 1833 C C . MET A 1 250 ? -47.22363 28.48732 7.13096 1.000 29.17392 423 MET A C 1
ATOM 1834 O O . MET A 1 250 ? -46.88794 29.51479 7.72944 1.000 31.31162 423 MET A O 1
ATOM 1839 N N . THR A 1 251 ? -48.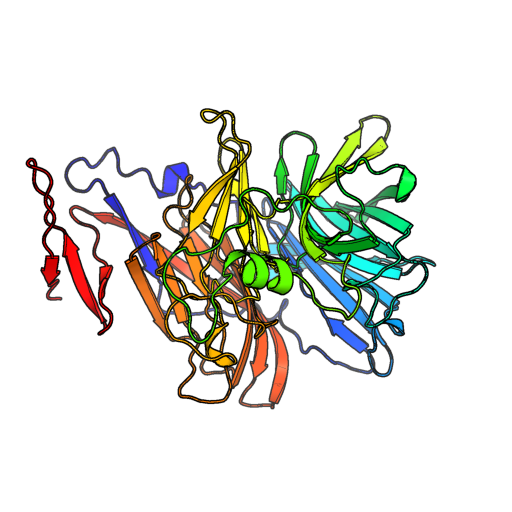20423 27.69422 7.54364 1.000 26.57158 424 THR A N 1
ATOM 1840 C CA . THR A 1 251 ? -48.78659 27.81566 8.86834 1.000 25.98123 424 THR A CA 1
ATOM 1841 C C . THR A 1 251 ? -48.55236 26.50542 9.60367 1.000 25.93486 424 THR A C 1
ATOM 1842 O O . THR A 1 251 ? -48.26596 25.47536 8.99091 1.000 24.93092 424 THR A O 1
ATOM 1846 N N . ALA A 1 252 ? -48.65871 26.55207 10.92723 1.000 24.70860 425 ALA A N 1
ATOM 1847 C CA . ALA A 1 252 ? -48.43192 25.35072 11.72134 1.000 22.75161 425 ALA A CA 1
ATOM 1848 C C . ALA A 1 252 ? -49.18890 25.45636 13.03300 1.000 23.98205 425 ALA A C 1
ATOM 1849 O O . ALA A 1 252 ? -49.35962 26.54556 13.58351 1.000 24.36877 425 ALA A O 1
ATOM 1851 N N . SER A 1 253 ? -49.62149 24.30447 13.54464 1.000 23.64515 426 SER A N 1
ATOM 1852 C CA . SER A 1 253 ? -50.26783 24.22546 14.84499 1.000 21.77615 426 SER A CA 1
ATOM 1853 C C . SER A 1 253 ? -49.67885 23.05357 15.60779 1.000 24.84512 426 SER A C 1
ATOM 1854 O O . SER A 1 253 ? -49.23061 22.07200 15.01129 1.000 24.46167 426 SER A O 1
ATOM 1857 N N . VAL A 1 254 ? -49.68258 23.16687 16.93088 1.000 23.68392 427 VAL A N 1
ATOM 1858 C CA . VAL A 1 254 ? -49.21456 22.10561 17.81273 1.000 23.25471 427 VAL A CA 1
ATOM 1859 C C . VAL A 1 254 ? -50.29402 21.89558 18.85253 1.000 24.34731 427 VAL A C 1
ATOM 1860 O O . VAL A 1 254 ? -50.64354 22.83279 19.57977 1.000 25.01707 427 VAL A O 1
ATOM 1864 N N . SER A 1 255 ? -50.84383 20.68600 18.90469 1.000 21.24588 428 SER A N 1
ATOM 1865 C CA . SER A 1 255 ? -51.96548 20.38470 19.78121 1.000 21.43766 428 SER A CA 1
ATOM 1866 C C . SER A 1 255 ? -51.53729 19.32572 20.78480 1.000 23.45940 428 SER A C 1
ATOM 1867 O O . SER A 1 255 ? -51.00145 18.28155 20.40141 1.000 21.15368 428 SER A O 1
ATOM 1870 N N . LEU A 1 256 ? -51.76041 19.59961 22.06449 1.000 20.54299 429 LEU A N 1
ATOM 1871 C CA . LEU A 1 256 ? -51.37236 18.65127 23.09731 1.000 19.81607 429 LEU A CA 1
ATOM 1872 C C . LEU A 1 256 ? -52.28460 17.43159 23.07412 1.000 21.29035 429 LEU A C 1
ATOM 1873 O O . LEU A 1 256 ? -53.48919 17.53980 22.82777 1.000 22.52374 429 LEU A O 1
ATOM 1878 N N . LEU A 1 257 ? -51.70444 16.25228 23.32768 1.000 20.06451 430 LEU A N 1
ATOM 1879 C CA . LEU A 1 257 ? -52.50202 15.08392 23.67876 1.000 21.15331 430 LEU A CA 1
ATOM 1880 C C . LEU A 1 257 ? -52.65145 15.10871 25.19220 1.000 21.86640 430 LEU A C 1
ATOM 1881 O O . LEU A 1 257 ? -51.65354 14.91434 25.90437 1.000 22.42556 430 LEU A O 1
ATOM 1886 N N . PRO A 1 258 ? -53.84559 15.34563 25.72816 1.000 23.49793 431 PRO A N 1
ATOM 1887 C CA . PRO A 1 258 ? -53.97143 15.58310 27.16960 1.000 24.37303 431 PRO A CA 1
ATOM 1888 C C . PRO A 1 258 ? -53.72352 14.32071 27.98398 1.000 21.91972 431 PRO A C 1
ATOM 1889 O O . PRO A 1 258 ? -53.74401 13.19855 27.47146 1.000 21.23515 431 PRO A O 1
ATOM 1893 N N . MET A 1 259 ? -53.50099 14.52698 29.28835 1.000 21.00575 432 MET A N 1
ATOM 1894 C CA . MET A 1 259 ? -53.28553 13.39948 30.19589 1.000 20.06819 432 MET A CA 1
ATOM 1895 C C . MET A 1 259 ? -54.46636 12.44514 30.20519 1.000 20.85886 432 MET A C 1
ATOM 1896 O O . MET A 1 259 ? -54.30189 11.26601 30.53282 1.000 20.62556 432 MET A O 1
ATOM 1901 N N . SER A 1 260 ? -55.66389 12.93725 29.88538 1.000 21.00987 433 SER A N 1
ATOM 1902 C CA . SER A 1 260 ? -56.83973 12.08488 29.83203 1.000 21.27619 433 SER A CA 1
ATOM 1903 C C . SER A 1 260 ? -56.84733 11.18050 28.61252 1.000 23.35553 433 SER A C 1
ATOM 1904 O O . SER A 1 260 ? -57.69395 10.28003 28.53663 1.000 23.50203 433 SER A O 1
ATOM 1907 N N . GLU A 1 261 ? -55.93269 11.40071 27.65794 1.000 20.99205 434 GLU A N 1
ATOM 1908 C CA . GLU A 1 261 ? -55.85730 10.59321 26.44896 1.000 22.64797 434 GLU A CA 1
ATOM 1909 C C . GLU A 1 261 ? -54.54992 9.84385 26.26768 1.000 20.64477 434 GLU A C 1
ATOM 1910 O O . GLU A 1 261 ? -54.51338 8.91825 25.45335 1.000 22.26583 434 GLU A O 1
ATOM 1916 N N . SER A 1 262 ? -53.47392 10.22199 26.95844 1.000 20.05595 435 SER A N 1
ATOM 1917 C CA . SER A 1 262 ? -52.20844 9.53348 26.73029 1.000 20.64741 435 SER A CA 1
ATOM 1918 C C . SER A 1 262 ? -51.25926 9.72509 27.90186 1.000 21.31745 435 SER A C 1
ATOM 1919 O O . SER A 1 262 ? -51.42635 10.62922 28.72884 1.000 19.95456 435 SER A O 1
ATOM 1922 N N . TYR A 1 263 ? -50.24167 8.85941 27.93567 1.000 19.21197 436 TYR A N 1
ATOM 1923 C CA . TYR A 1 263 ? -49.24075 8.80235 28.99106 1.000 18.66551 436 TYR A CA 1
ATOM 1924 C C . TYR A 1 263 ? -48.05330 9.70902 28.64173 1.000 17.88782 436 TYR A C 1
ATOM 1925 O O . TYR A 1 263 ? -48.13224 10.56430 27.75683 1.000 18.62867 436 TYR A O 1
ATOM 1934 N N . ILE A 1 264 ? -46.94097 9.54881 29.34419 1.000 16.62770 437 ILE A N 1
ATOM 1935 C CA . ILE A 1 264 ? -45.77102 10.39387 29.12552 1.000 18.23621 437 ILE A CA 1
ATOM 1936 C C . ILE A 1 264 ? -45.40683 10.44170 27.64429 1.000 20.87473 437 ILE A C 1
ATOM 1937 O O . ILE A 1 264 ? -45.58722 9.45710 26.91295 1.000 18.69166 437 ILE A O 1
ATOM 1942 N N . GLY A 1 265 ? -44.91639 11.59555 27.19290 1.000 18.03209 438 GLY A N 1
ATOM 1943 C CA . GLY A 1 265 ? -44.48487 11.78371 25.81797 1.000 18.56855 438 GLY A CA 1
ATOM 1944 C C . GLY A 1 265 ? -43.55999 10.68339 25.34406 1.000 17.24071 438 GLY A C 1
ATOM 1945 O O . GLY A 1 265 ? -42.52242 10.43130 25.96358 1.000 17.67544 438 GLY A O 1
ATOM 1946 N N . SER A 1 266 ? -43.92564 10.02686 24.24027 1.000 16.21700 439 SER A N 1
ATOM 1947 C CA . SER A 1 266 ? -43.22098 8.82995 23.80435 1.000 17.99389 439 SER A CA 1
ATOM 1948 C C . SER A 1 266 ? -43.08082 8.78848 22.29058 1.000 17.17106 439 SER A C 1
ATOM 1949 O O . SER A 1 266 ? -43.79149 9.47372 21.55505 1.000 16.86140 439 SER A O 1
ATOM 1952 N N . GLU A 1 267 ? -42.15632 7.94931 21.83489 1.000 15.25579 440 GLU A N 1
ATOM 1953 C CA . GLU A 1 267 ? -41.98086 7.74667 20.41056 1.000 15.42099 440 GLU A CA 1
ATOM 1954 C C . GLU A 1 267 ? -43.21120 7.09840 19.79921 1.000 15.78916 440 GLU A C 1
ATOM 1955 O O . GLU A 1 267 ? -43.99784 6.42236 20.47154 1.000 17.02093 440 GLU A O 1
ATOM 1961 N N . GLY A 1 268 ? -43.35844 7.30230 18.49839 1.000 15.33754 441 GLY A N 1
ATOM 1962 C CA . GLY A 1 268 ? -44.52014 6.82848 17.77647 1.000 15.61963 441 GLY A CA 1
ATOM 1963 C C . GLY A 1 268 ? -44.52271 7.43561 16.38833 1.000 15.54803 441 GLY A C 1
ATOM 1964 O O . GLY A 1 268 ? -43.52669 8.01889 15.94856 1.000 17.79746 441 GLY A O 1
ATOM 1965 N N . GLY A 1 269 ? -45.64933 7.26795 15.69769 1.000 14.49931 442 GLY A N 1
ATOM 1966 C CA . GLY A 1 269 ? -45.77196 7.82112 14.35835 1.000 17.10120 442 GLY A CA 1
ATOM 1967 C C . GLY A 1 269 ? -47.22638 8.02061 14.00643 1.000 17.16768 442 GLY A C 1
ATOM 1968 O O . GLY A 1 269 ? -48.12699 7.59297 14.72447 1.000 16.73833 442 GLY A O 1
ATOM 1969 N N . VAL A 1 270 ? -47.44903 8.70639 12.89318 1.000 16.54430 443 VAL A N 1
ATOM 1970 C CA . VAL A 1 270 ? -48.78759 8.94097 12.37238 1.000 16.30336 443 VAL A CA 1
ATOM 1971 C C . VAL A 1 270 ? -49.08112 7.89199 11.31291 1.000 17.89139 443 VAL A C 1
ATOM 1972 O O . VAL A 1 270 ? -48.21380 7.56903 10.48658 1.000 19.76118 443 VAL A O 1
ATOM 1976 N N . ILE A 1 271 ? -50.29431 7.34522 11.35432 1.000 17.85852 444 ILE A N 1
ATOM 1977 C CA . ILE A 1 271 ? -50.70975 6.24627 10.49724 1.000 19.12835 444 ILE A CA 1
ATOM 1978 C C . ILE A 1 271 ? -51.81439 6.76654 9.59673 1.000 20.29252 444 ILE A C 1
ATOM 1979 O O . ILE A 1 271 ? -52.75668 7.40930 10.07094 1.000 22.12470 444 ILE A O 1
ATOM 1984 N N . ASP A 1 272 ? -51.69735 6.48423 8.30823 1.000 22.09346 445 ASP A N 1
ATOM 1985 C CA . ASP A 1 272 ? -52.73494 6.84297 7.35820 1.000 24.48352 445 ASP A CA 1
ATOM 1986 C C . ASP A 1 272 ? -53.79636 5.74862 7.35605 1.000 24.53330 445 ASP A C 1
ATOM 1987 O O . ASP A 1 272 ? -53.46799 4.55954 7.37105 1.000 26.87898 445 ASP A O 1
ATOM 1992 N N . LYS A 1 273 ? -55.06190 6.14169 7.39309 1.000 25.64556 446 LYS A N 1
ATOM 1993 C CA . LYS A 1 273 ? -56.16196 5.19845 7.26828 1.000 28.07075 446 LYS A CA 1
ATOM 1994 C C . LYS A 1 273 ? -57.22601 5.83203 6.39234 1.000 30.92719 446 LYS A C 1
ATOM 1995 O O . LYS A 1 273 ? -57.24224 7.05310 6.21016 1.000 27.99173 446 LYS A O 1
ATOM 2001 N N . PRO A 1 274 ? -58.12225 5.02824 5.82348 1.000 32.42286 447 PRO A N 1
ATOM 2002 C CA . PRO A 1 274 ? -59.19833 5.60705 5.00930 1.000 32.97203 447 PRO A CA 1
ATOM 2003 C C . PRO A 1 274 ? -60.03992 6.53974 5.86461 1.000 30.63815 447 PRO A C 1
ATOM 2004 O O . PRO A 1 274 ? -60.58456 6.13809 6.89410 1.000 32.27468 447 PRO A O 1
ATOM 2008 N N . GLY A 1 275 ? -60.12085 7.80146 5.44727 1.000 31.21940 448 GLY A N 1
ATOM 2009 C CA . GLY A 1 275 ? -60.99654 8.75663 6.09495 1.000 33.18662 448 GLY A CA 1
ATOM 2010 C C . GLY A 1 275 ? -60.43271 9.48173 7.29637 1.000 34.36290 448 GLY A C 1
ATOM 2011 O O . GLY A 1 275 ? -61.17565 10.21963 7.95609 1.000 34.87813 448 GLY A O 1
ATOM 2012 N N . GLY A 1 276 ? -59.15034 9.30820 7.60337 1.000 30.55524 449 GLY A N 1
ATOM 2013 C CA . GLY A 1 276 ? -58.56618 9.99335 8.73823 1.000 29.90652 449 GLY A CA 1
ATOM 2014 C C . GLY A 1 276 ? -57.12797 9.58455 8.97348 1.000 25.02050 449 GLY A C 1
ATOM 2015 O O . GLY A 1 276 ? -56.39214 9.28147 8.02590 1.000 25.31487 449 GLY A O 1
ATOM 2016 N N . TYR A 1 277 ? -56.70921 9.57878 10.23689 1.000 24.37201 450 TYR A N 1
ATOM 2017 C CA . TYR A 1 277 ? -55.35306 9.18056 10.57733 1.000 21.49618 450 TYR A CA 1
ATOM 2018 C C . TYR A 1 277 ? -55.34728 8.66758 12.00701 1.000 20.85811 450 TYR A C 1
ATOM 2019 O O . TYR A 1 277 ? -56.30289 8.84456 12.76403 1.000 20.92063 450 TYR A O 1
ATOM 2028 N N . GLY A 1 278 ? -54.24952 8.01551 12.37091 1.000 19.82161 451 GLY A N 1
ATOM 2029 C CA . GLY A 1 278 ? -54.07668 7.51643 13.71270 1.000 20.88114 451 GLY A CA 1
ATOM 2030 C C . GLY A 1 278 ? -52.70381 7.89049 14.23764 1.000 17.67885 451 GLY A C 1
ATOM 2031 O O . GLY A 1 278 ? -51.81024 8.29841 13.48705 1.000 19.46400 451 GLY A O 1
ATOM 2032 N N . LEU A 1 279 ? -52.55939 7.73069 15.54739 1.000 18.54749 452 LEU A N 1
ATOM 2033 C CA . LEU A 1 279 ? -51.33987 8.03883 16.28444 1.000 15.66681 452 LEU A CA 1
ATOM 2034 C C . LEU A 1 279 ? -50.94720 6.76483 17.02017 1.000 16.85559 452 LEU A C 1
ATOM 2035 O O . LEU A 1 279 ? -51.63320 6.34904 17.95987 1.000 17.02263 452 LEU A O 1
ATOM 2040 N N . MET A 1 280 ? -49.86706 6.12875 16.57742 1.000 16.30295 453 MET A N 1
ATOM 2041 C CA . MET A 1 280 ? -49.38473 4.88532 17.16610 1.000 15.12168 453 MET A CA 1
ATOM 2042 C C . MET A 1 280 ? -48.24109 5.22489 18.11527 1.000 14.97349 453 MET A C 1
ATOM 2043 O O . MET A 1 280 ? -47.24143 5.80929 17.69005 1.000 16.38209 453 MET A O 1
ATOM 2048 N N . ILE A 1 281 ? -48.36336 4.82508 19.38293 1.000 15.77775 454 ILE A N 1
ATOM 2049 C CA . ILE A 1 281 ? -47.44523 5.26951 20.42442 1.000 14.88671 454 ILE A CA 1
ATOM 2050 C C . ILE A 1 281 ? -46.85413 4.07789 21.16378 1.000 16.98669 454 ILE A C 1
ATOM 2051 O O . ILE A 1 281 ? -47.57403 3.15371 21.56384 1.000 16.58746 454 ILE A O 1
ATOM 2056 N N . SER A 1 282 ? -45.54666 4.13325 21.38508 1.000 15.52517 455 SER A N 1
ATOM 2057 C CA . SER A 1 282 ? -44.79924 3.12725 22.14384 1.000 14.23152 455 SER A CA 1
ATOM 2058 C C . SER A 1 282 ? -44.33514 3.80371 23.43640 1.000 16.15372 455 SER A C 1
ATOM 2059 O O . SER A 1 282 ? -43.26480 4.41135 23.48961 1.000 16.82404 455 SER A O 1
ATOM 2062 N N . ASN A 1 283 ? -45.15052 3.66255 24.48972 1.000 16.52189 456 ASN A N 1
ATOM 2063 C CA . ASN A 1 283 ? -44.96624 4.39195 25.74156 1.000 18.53085 456 ASN A CA 1
ATOM 2064 C C . ASN A 1 283 ? -43.57766 4.15037 26.33411 1.000 17.48835 456 ASN A C 1
ATOM 2065 O O . ASN A 1 283 ? -43.05739 3.03034 26.31883 1.000 19.36128 456 ASN A O 1
ATOM 2070 N N . LYS A 1 284 ? -42.98177 5.21588 26.87386 1.000 18.09915 457 LYS A N 1
ATOM 2071 C CA . LYS A 1 284 ? -41.76742 5.08810 27.67458 1.000 18.25469 457 LYS A CA 1
ATOM 2072 C C . LYS A 1 284 ? -42.06405 4.49932 29.04175 1.000 20.12159 457 LYS A C 1
ATOM 2073 O O . LYS A 1 284 ? -41.17600 3.90938 29.67400 1.000 21.50404 457 LYS A O 1
ATOM 2079 N N . GLY A 1 285 ? -43.28185 4.69777 29.54118 1.000 19.69975 458 GLY A N 1
ATOM 2080 C CA . GLY A 1 285 ? -43.55540 4.61911 30.95186 1.000 20.51594 458 GLY A CA 1
ATOM 2081 C C . GLY A 1 285 ? -44.30477 3.37568 31.38635 1.000 21.58750 458 GLY A C 1
ATOM 2082 O O . GLY A 1 285 ? -44.42752 2.38364 30.652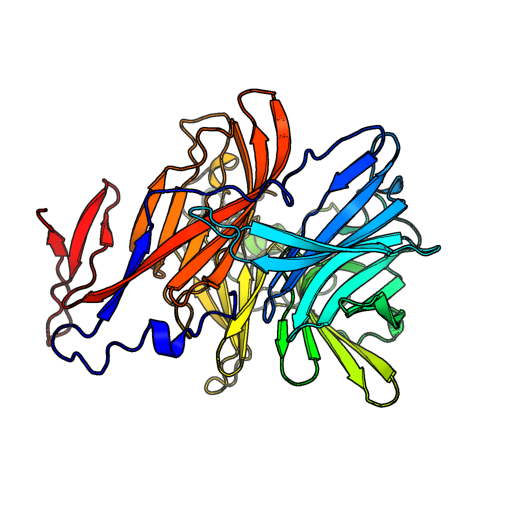31 1.000 20.91972 458 GLY A O 1
ATOM 2083 N N . TRP A 1 286 ? -44.85227 3.44998 32.60237 1.000 20.15579 459 TRP A N 1
ATOM 2084 C CA . TRP A 1 286 ? -45.35472 2.29113 33.33070 1.000 20.93624 459 TRP A CA 1
ATOM 2085 C C . TRP A 1 286 ? -46.55253 1.62725 32.66896 1.000 21.02673 459 TRP A C 1
ATOM 2086 O O . TRP A 1 286 ? -46.79082 0.44143 32.92707 1.000 21.80319 459 TRP A O 1
ATOM 2097 N N . PHE A 1 287 ? -47.34144 2.34474 31.85808 1.000 19.85773 460 PHE A N 1
ATOM 2098 C CA . PHE A 1 287 ? -48.42953 1.66664 31.14966 1.000 19.07176 460 PHE A CA 1
ATOM 2099 C C . PHE A 1 287 ? -47.81190 1.02104 29.91881 1.000 20.25246 460 PHE A C 1
ATOM 2100 O O . PHE A 1 287 ? -47.80778 1.58047 28.81899 1.000 19.72542 460 PHE A O 1
ATOM 2108 N N . ALA A 1 288 ? -47.28058 -0.18317 30.11238 1.000 18.18720 461 ALA A N 1
ATOM 2109 C CA . ALA A 1 288 ? -46.30341 -0.75283 29.17858 1.000 16.41944 461 ALA A CA 1
ATOM 2110 C C . ALA A 1 288 ? -46.96564 -1.58404 28.07501 1.000 18.46983 461 ALA A C 1
ATOM 2111 O O . ALA A 1 288 ? -46.69308 -2.77408 27.90194 1.000 19.04482 461 ALA A O 1
ATOM 2113 N N . ARG A 1 289 ? -47.81234 -0.91691 27.28979 1.000 18.28313 462 ARG A N 1
ATOM 2114 C CA . ARG A 1 289 ? -48.52289 -1.53405 26.17875 1.000 17.01193 462 ARG A CA 1
ATOM 2115 C C . ARG A 1 289 ? -48.61318 -0.52766 25.03553 1.000 19.01635 462 ARG A C 1
ATOM 2116 O O . ARG A 1 289 ? -48.69241 0.68319 25.25985 1.000 19.76201 462 ARG A O 1
ATOM 2124 N N . ILE A 1 290 ? -48.60604 -1.04373 23.80108 1.000 17.84195 463 ILE A N 1
ATOM 2125 C CA . ILE A 1 290 ? -48.88319 -0.20156 22.64081 1.000 17.35838 463 ILE A CA 1
ATOM 2126 C C . ILE A 1 290 ? -50.25834 0.43517 22.77001 1.000 18.34920 463 ILE A C 1
ATOM 2127 O O . ILE A 1 290 ? -51.21434 -0.19125 23.24483 1.000 18.25148 463 ILE A O 1
ATOM 2132 N N . ARG A 1 291 ? -50.37371 1.68399 22.30924 1.000 16.89718 464 ARG A N 1
ATOM 2133 C CA . ARG A 1 291 ? -51.65613 2.36744 22.24622 1.000 18.46146 464 ARG A CA 1
ATOM 2134 C C . ARG A 1 291 ? -51.78535 3.07280 20.90384 1.000 18.13897 464 ARG A C 1
ATOM 2135 O O . ARG A 1 291 ? -50.79197 3.50824 20.31993 1.000 18.26994 464 ARG A O 1
ATOM 2143 N N . TYR A 1 292 ? -53.01818 3.17024 20.41056 1.000 17.36597 465 TYR A N 1
ATOM 2144 C CA . TYR A 1 292 ? -53.28834 3.71868 19.08183 1.000 18.31719 465 TYR A CA 1
ATOM 2145 C C . TYR A 1 292 ? -54.52343 4.59384 19.17492 1.000 19.57924 465 TYR A C 1
ATOM 2146 O O . TYR A 1 292 ? -55.58851 4.11433 19.57047 1.000 19.43831 465 TYR A O 1
ATOM 2155 N N . GLY A 1 293 ? -54.38246 5.87079 18.81505 1.000 19.26136 466 GLY A N 1
ATOM 2156 C CA . GLY A 1 293 ? -55.50432 6.79323 18.88716 1.000 20.37711 466 GLY A CA 1
ATOM 2157 C C . GLY A 1 293 ? -55.82943 7.29200 17.50150 1.000 21.71686 466 GLY A C 1
ATOM 2158 O O . GLY A 1 293 ? -54.92013 7.72018 16.77948 1.000 26.09153 466 GLY A O 1
ATOM 2159 N N . GLN A 1 294 ? -57.09038 7.23171 17.08513 1.000 19.85008 467 GLN A N 1
ATOM 2160 C CA . GLN A 1 294 ? -57.41680 7.55644 15.70915 1.000 21.19148 467 GLN A CA 1
ATOM 2161 C C . GLN A 1 294 ? -58.60003 8.50838 15.64201 1.000 23.39392 467 GLN A C 1
ATOM 2162 O O . GLN A 1 294 ? -59.42182 8.58596 16.55760 1.000 23.31501 467 GLN A O 1
ATOM 2168 N N . THR A 1 295 ? -58.66730 9.23581 14.53122 1.000 23.42034 468 THR A N 1
ATOM 2169 C CA . THR A 1 295 ? -59.77945 10.14709 14.30902 1.000 25.82021 468 THR A CA 1
ATOM 2170 C C . THR A 1 295 ? -61.08670 9.36849 14.27436 1.000 30.24071 468 THR A C 1
ATOM 2171 O O . THR A 1 295 ? -61.14849 8.23564 13.78202 1.000 29.05875 468 THR A O 1
ATOM 2175 N N . ASP A 1 296 ? -62.13104 9.97594 14.83499 1.000 35.14961 469 ASP A N 1
ATOM 2176 C CA . ASP A 1 296 ? -63.43143 9.33018 15.00466 1.000 40.57776 469 ASP A CA 1
ATOM 2177 C C . ASP A 1 296 ? -64.47253 10.39129 14.66377 1.000 46.02516 469 ASP A C 1
ATOM 2178 O O . ASP A 1 296 ? -64.80669 11.23123 15.50612 1.000 48.61201 469 ASP A O 1
ATOM 2183 N N . ARG A 1 297 ? -64.96188 10.36468 13.42227 1.000 47.64174 470 ARG A N 1
ATOM 2184 C CA . ARG A 1 297 ? -65.95701 11.34676 12.99798 1.000 50.30514 470 ARG A CA 1
ATOM 2185 C C . ARG A 1 297 ? -67.26013 11.17350 13.76998 1.000 53.24851 470 ARG A C 1
ATOM 2186 O O . ARG A 1 297 ? -67.85033 12.15272 14.24187 1.000 56.29364 470 ARG A O 1
ATOM 2188 N N . ALA A 1 298 ? -67.72004 9.92885 13.91615 1.000 53.48740 471 ALA A N 1
ATOM 2189 C CA . ALA A 1 298 ? -68.95654 9.67303 14.64740 1.000 54.64627 471 ALA A CA 1
ATOM 2190 C C . ALA A 1 298 ? -68.89834 10.26545 16.05085 1.000 56.79937 471 ALA A C 1
ATOM 2191 O O . ALA A 1 298 ? -69.76717 11.05107 16.44616 1.000 61.21993 471 ALA A O 1
ATOM 2193 N N . SER A 1 299 ? -67.87750 9.90696 16.81295 1.000 56.00511 472 SER A N 1
ATOM 2194 C CA . SER A 1 299 ? -67.75523 10.41038 18.17365 1.000 56.71964 472 SER A CA 1
ATOM 2195 C C . SER A 1 299 ? -67.41810 11.89678 18.14765 1.000 58.02518 472 SER A C 1
ATOM 2196 O O . SER A 1 299 ? -66.52108 12.31153 17.40387 1.000 55.81222 472 SER A O 1
ATOM 2198 N N . PRO A 1 300 ? -68.10574 12.72812 18.93528 1.000 63.12294 473 PRO A N 1
ATOM 2199 C CA . PRO A 1 300 ? -67.68608 14.13522 19.03998 1.000 62.27442 473 PRO A CA 1
ATOM 2200 C C . PRO A 1 300 ? -66.23548 14.28284 19.45887 1.000 60.24065 473 PRO A C 1
ATOM 2201 O O . PRO A 1 300 ? -65.59040 15.27765 19.10149 1.000 61.26117 473 PRO A O 1
ATOM 2205 N N . GLN A 1 301 ? -65.70431 13.31188 20.20175 1.000 57.23986 474 GLN A N 1
ATOM 2206 C CA . GLN A 1 301 ? -64.30829 13.34403 20.61106 1.000 52.69232 474 GLN A CA 1
ATOM 2207 C C . GLN A 1 301 ? -63.39385 13.31243 19.39044 1.000 49.53089 474 GLN A C 1
ATOM 2208 O O . GLN A 1 301 ? -63.73787 12.76423 18.33801 1.000 45.68273 474 GLN A O 1
ATOM 2210 N N . ARG A 1 302 ? -62.21199 13.91468 19.53817 1.000 41.29424 475 ARG A N 1
ATOM 2211 C CA . ARG A 1 302 ? -61.25135 13.91817 18.43991 1.000 39.24080 475 ARG A CA 1
ATOM 2212 C C . ARG A 1 302 ? -60.71700 12.51482 18.17211 1.000 35.69237 475 ARG A C 1
ATOM 2213 O O . ARG A 1 302 ? -60.83149 12.00476 17.05104 1.000 36.30723 475 ARG A O 1
ATOM 2215 N N . TYR A 1 303 ? -60.13269 11.87013 19.18898 1.000 37.69806 476 TYR A N 1
ATOM 2216 C CA . TYR A 1 303 ? -59.45700 10.58504 19.01864 1.000 29.66875 476 TYR A CA 1
ATOM 2217 C C . TYR A 1 303 ? -60.08924 9.49569 19.87699 1.000 29.27762 476 TYR A C 1
ATOM 2218 O O . TYR A 1 303 ? -60.37655 9.70366 21.06099 1.000 30.73298 476 TYR A O 1
ATOM 2227 N N . GLU A 1 304 ? -60.26802 8.32353 19.27724 1.000 23.32379 477 GLU A N 1
ATOM 2228 C CA . GLU A 1 304 ? -60.68957 7.12261 19.97681 1.000 24.07314 477 GLU A CA 1
ATOM 2229 C C . GLU A 1 304 ? -59.45307 6.25827 20.16728 1.000 22.86695 477 GLU A C 1
ATOM 2230 O O . GLU A 1 304 ? -58.65424 6.10720 19.23908 1.000 23.02178 477 GLU A O 1
ATOM 2236 N N . TRP A 1 305 ? -59.29873 5.68818 21.35843 1.000 22.12201 478 TRP A N 1
ATOM 2237 C CA . TRP A 1 305 ? -58.05070 5.04360 21.74546 1.000 22.16805 478 TRP A CA 1
ATOM 2238 C C . TRP A 1 305 ? -58.22783 3.54402 21.91936 1.000 25.18523 478 TRP A C 1
ATOM 2239 O O . TRP A 1 305 ? -59.22957 3.07971 22.48046 1.000 23.91809 478 TRP A O 1
ATOM 2250 N N . THR A 1 306 ? -57.22732 2.79957 21.45033 1.000 21.13532 479 THR A N 1
ATOM 2251 C CA . THR A 1 306 ? -57.15843 1.35278 21.60416 1.000 20.12512 479 THR A CA 1
ATOM 2252 C C . THR A 1 306 ? -55.90657 1.01531 22.40249 1.000 20.48305 479 THR A C 1
ATOM 2253 O O . THR A 1 306 ? -54.80733 1.46220 22.05919 1.000 19.01543 479 THR A O 1
ATOM 2257 N N . ASP A 1 307 ? -56.06908 0.22991 23.46085 1.000 19.99859 480 ASP A N 1
ATOM 2258 C CA . ASP A 1 307 ? -54.94762 -0.29672 24.22696 1.000 21.10628 480 ASP A CA 1
ATOM 2259 C C . ASP A 1 307 ? -54.72662 -1.73677 23.78448 1.000 21.75217 480 ASP A C 1
ATOM 2260 O O . ASP A 1 307 ? -55.67439 -2.52801 23.76490 1.000 22.09784 480 ASP A O 1
ATOM 2265 N N . TYR A 1 308 ? -53.49489 -2.08005 23.41855 1.000 19.89094 481 TYR A N 1
ATOM 2266 C CA . TYR A 1 308 ? -53.19159 -3.45758 23.01080 1.000 20.57724 481 TYR A CA 1
ATOM 2267 C C . TYR A 1 308 ? -52.56331 -4.16359 24.20413 1.000 19.97159 481 TYR A C 1
ATOM 2268 O O . TYR A 1 308 ? -51.34542 -4.19262 24.36672 1.000 19.74241 481 TYR A O 1
ATOM 2277 N N . MET A 1 309 ? -53.41754 -4.71362 25.07504 1.000 19.45430 482 MET A N 1
ATOM 2278 C CA . MET A 1 309 ? -52.89446 -5.44345 26.22510 1.000 22.14776 482 MET A CA 1
ATOM 2279 C C . MET A 1 309 ? -52.01322 -6.61616 25.81096 1.000 19.93912 482 MET A C 1
ATOM 2280 O O . MET A 1 309 ? -51.15491 -7.03828 26.59448 1.000 22.11199 482 MET A O 1
ATOM 2285 N N . SER A 1 310 ? -52.19543 -7.13811 24.59489 1.000 19.92099 483 SER A N 1
ATOM 2286 C CA . SER A 1 310 ? -51.41515 -8.26719 24.09801 1.000 19.64305 483 SER A CA 1
ATOM 2287 C C . SER A 1 310 ? -50.01999 -7.88344 23.63141 1.000 20.50089 483 SER A C 1
ATOM 2288 O O . SER A 1 310 ? -49.20722 -8.78456 23.38966 1.000 19.84946 483 SER A O 1
ATOM 2291 N N . PHE A 1 311 ? -49.73526 -6.59327 23.44726 1.000 19.36946 484 PHE A N 1
ATOM 2292 C CA . PHE A 1 311 ? -48.49159 -6.12420 22.82167 1.000 18.79234 484 PHE A CA 1
ATOM 2293 C C . PHE A 1 311 ? -47.75389 -5.23228 23.81727 1.000 18.35875 484 PHE A C 1
ATOM 2294 O O . PHE A 1 311 ? -48.01839 -4.02528 23.90001 1.000 19.12559 484 PHE A O 1
ATOM 2302 N N . GLU A 1 312 ? -46.81351 -5.82101 24.55049 1.000 18.23438 485 GLU A N 1
ATOM 2303 C CA . GLU A 1 312 ? -45.99909 -5.07695 25.49906 1.000 17.48102 485 GLU A CA 1
ATOM 2304 C C . GLU A 1 312 ? -44.97449 -4.21968 24.76733 1.000 17.94255 485 GLU A C 1
ATOM 2305 O O . GLU A 1 312 ? -44.48610 -4.57282 23.68759 1.000 18.91886 485 GLU A O 1
ATOM 2311 N N . THR A 1 313 ? -44.65180 -3.08045 25.36653 1.000 18.37411 486 THR A N 1
ATOM 2312 C CA . THR A 1 313 ? -43.52681 -2.26061 24.94344 1.000 17.79657 486 THR A CA 1
ATOM 2313 C C . THR A 1 313 ? -42.25024 -2.92387 25.44365 1.000 18.12393 486 THR A C 1
ATOM 2314 O O . THR A 1 313 ? -42.29988 -3.94045 26.14747 1.000 19.77522 486 THR A O 1
ATOM 2318 N N . PRO A 1 314 ? -41.07737 -2.35213 25.12977 1.000 16.63215 487 PRO A N 1
ATOM 2319 C CA . PRO A 1 314 ? -39.81908 -2.88914 25.67888 1.000 18.64452 487 PRO A CA 1
ATOM 2320 C C . PRO A 1 314 ? -39.61361 -2.61179 27.16531 1.000 21.70937 487 PRO A C 1
ATOM 2321 O O . PRO A 1 314 ? -38.53184 -2.89240 27.68336 1.000 20.78572 487 PRO A O 1
ATOM 2325 N N . TYR A 1 315 ? -40.63502 -2.08133 27.84873 1.000 19.33232 488 TYR A N 1
ATOM 2326 C CA . TYR A 1 315 ? -40.50168 -1.63133 29.23869 1.000 21.55473 488 TYR A CA 1
ATOM 2327 C C . TYR A 1 315 ? -39.85799 -2.68734 30.13729 1.000 22.23493 488 TYR A C 1
ATOM 2328 O O . TYR A 1 315 ? -38.97128 -2.38003 30.94528 1.000 22.05065 488 TYR A O 1
ATOM 2337 N N . TYR A 1 316 ? -40.30669 -3.93684 30.02021 1.000 21.61885 489 TYR A N 1
ATOM 2338 C CA . TYR A 1 316 ? -39.90023 -4.97195 30.96707 1.000 23.21731 489 TYR A CA 1
ATOM 2339 C C . TYR A 1 316 ? -38.49121 -5.49590 30.71970 1.000 25.33532 489 TYR A C 1
ATOM 2340 O O . TYR A 1 316 ? -37.99267 -6.28548 31.53187 1.000 24.53184 489 TYR A O 1
ATOM 2349 N N . LEU A 1 317 ? -37.83741 -5.08100 29.62866 1.000 21.82516 490 LEU A N 1
ATOM 2350 C CA . LEU A 1 317 ? -36.42096 -5.38138 29.46195 1.000 23.46459 490 LEU A CA 1
ATOM 2351 C C . LEU A 1 317 ? -35.57751 -4.69064 30.52514 1.000 24.13559 490 LEU A C 1
ATOM 2352 O O . LEU A 1 317 ? -34.52961 -5.21227 30.91827 1.000 26.45632 490 LEU A O 1
ATOM 2357 N N . TYR A 1 318 ? -36.01047 -3.51837 31.00298 1.000 23.46054 491 TYR A N 1
ATOM 2358 C CA . TYR A 1 318 ? -35.17315 -2.69871 31.86687 1.000 24.27209 491 TYR A CA 1
ATOM 2359 C C . TYR A 1 318 ? -35.87445 -2.17169 33.10774 1.000 25.19575 491 TYR A C 1
ATOM 2360 O O . TYR A 1 318 ? -35.20313 -1.57266 33.96043 1.000 27.05134 491 TYR A O 1
ATOM 2369 N N . CYS A 1 319 ? -37.17965 -2.38960 33.24931 1.000 23.82808 492 CYS A N 1
ATOM 2370 C CA . CYS A 1 319 ? -37.95643 -1.94951 34.39935 1.000 23.41138 492 CYS A CA 1
ATOM 2371 C C . CYS A 1 319 ? -38.71705 -3.13296 34.98512 1.000 27.07205 492 CYS A C 1
ATOM 2372 O O . CYS A 1 319 ? -39.09225 -4.07186 34.27274 1.000 25.34865 492 CYS A O 1
ATOM 2375 N N . SER A 1 320 ? -38.95701 -3.07104 36.29488 1.000 28.74470 493 SER A N 1
ATOM 2376 C CA . SER A 1 320 ? -39.65647 -4.14528 36.98717 1.000 31.39840 493 SER A CA 1
ATOM 2377 C C . SER A 1 320 ? -41.10040 -4.24082 36.51669 1.000 30.84806 493 SER A C 1
ATOM 2378 O O . SER A 1 320 ? -41.73620 -3.24029 36.17241 1.000 31.97420 493 SER A O 1
ATOM 2381 N N . GLY A 1 321 ? -41.62297 -5.45746 36.52443 1.000 29.72436 494 GLY A N 1
ATOM 2382 C CA . GLY A 1 321 ? -42.97578 -5.75159 36.11324 1.000 30.20167 494 GLY A CA 1
ATOM 2383 C C . GLY A 1 321 ? -43.93385 -5.84785 37.27838 1.000 30.42260 494 GLY A C 1
ATOM 2384 O O . GLY A 1 321 ? -43.71075 -5.26817 38.34468 1.000 34.26153 494 GLY A O 1
ATOM 2385 N N . GLY A 1 322 ? -45.01405 -6.57893 37.07286 1.000 32.59795 495 GLY A N 1
ATOM 2386 C CA . GLY A 1 322 ? -46.08038 -6.67691 38.04610 1.000 35.46518 495 GLY A CA 1
ATOM 2387 C C . GLY A 1 322 ? -47.34248 -5.97900 37.58038 1.000 31.89959 495 GLY A C 1
ATOM 2388 O O . GLY A 1 322 ? -47.52031 -5.66240 36.39970 1.000 33.96853 495 GLY A O 1
ATOM 2389 N N . ARG A 1 323 ? -48.24254 -5.74551 38.53355 1.000 30.86596 496 ARG A N 1
ATOM 2390 C CA . ARG A 1 323 ? -49.49608 -5.08257 38.20512 1.000 30.12261 496 ARG A CA 1
ATOM 2391 C C . ARG A 1 323 ? -49.21168 -3.70414 37.62492 1.000 27.89825 496 ARG A C 1
ATOM 2392 O O . ARG A 1 323 ? -48.33221 -2.98457 38.10016 1.000 29.06291 496 ARG A O 1
ATOM 2400 N N . ILE A 1 324 ? -49.97012 -3.33713 36.59570 1.000 28.88773 497 ILE A N 1
ATOM 2401 C CA . ILE A 1 324 ? -49.75809 -2.06420 35.91000 1.000 26.11334 497 ILE A CA 1
ATOM 2402 C C . ILE A 1 324 ? -50.09065 -0.93845 36.88762 1.000 27.71319 497 ILE A C 1
ATOM 2403 O O . ILE A 1 324 ? -51.24800 -0.77300 37.28320 1.000 30.82094 497 ILE A O 1
ATOM 2408 N N . CYS A 1 325 ? -49.07494 -0.16774 37.27873 1.000 26.75937 498 CYS A N 1
ATOM 2409 C CA . CYS A 1 325 ? -49.18340 0.85796 38.31082 1.000 29.14144 498 CYS A CA 1
ATOM 2410 C C . CYS A 1 325 ? -48.20644 1.98558 38.02371 1.000 27.34187 498 CYS A C 1
ATOM 2411 O O . CYS A 1 325 ? -47.09959 1.73314 37.53718 1.000 24.66297 498 CYS A O 1
ATOM 2414 N N . PRO A 1 326 ? -48.55122 3.22490 38.37417 1.000 25.54996 499 PRO A N 1
ATOM 2415 C CA . PRO A 1 326 ? -47.62862 4.34139 38.12713 1.000 22.88426 499 PRO A CA 1
ATOM 2416 C C . PRO A 1 326 ? -46.38145 4.24675 38.99633 1.000 26.88356 499 PRO A C 1
ATOM 2417 O O . PRO A 1 326 ? -46.45963 4.18869 40.22802 1.000 28.44707 499 PRO A O 1
ATOM 2421 N N . VAL A 1 327 ? -45.22538 4.23475 38.33687 1.000 23.94332 500 VAL A N 1
ATOM 2422 C CA . VAL A 1 327 ? -43.91442 4.29062 38.96662 1.000 24.91514 500 VAL A CA 1
ATOM 2423 C C . VAL A 1 327 ? -43.02531 5.16090 38.08578 1.000 25.21894 500 VAL A C 1
ATOM 2424 O O . VAL A 1 327 ? -43.39956 5.54490 36.97222 1.000 24.99621 500 VAL A O 1
ATOM 2428 N N . SER A 1 328 ? -41.83094 5.46594 38.59247 1.000 25.38694 501 SER A N 1
ATOM 2429 C CA . SER A 1 328 ? -40.93489 6.36801 37.87475 1.000 26.06216 501 SER A CA 1
ATOM 2430 C C . SER A 1 328 ? -40.12531 5.68680 36.77262 1.000 26.52856 501 SER A C 1
ATOM 2431 O O . SER A 1 328 ? -39.71396 6.36549 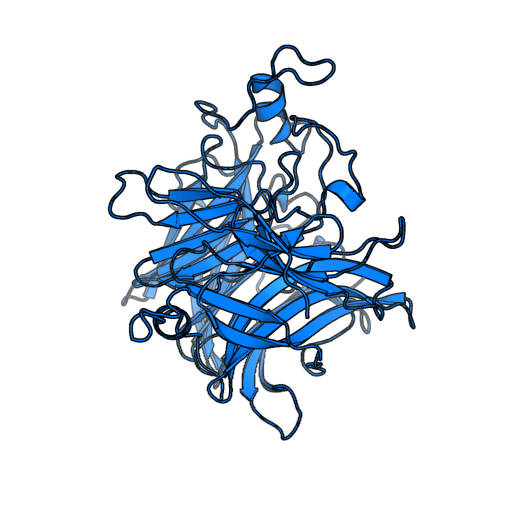35.82883 1.000 26.80305 501 SER A O 1
ATOM 2434 N N . CYS A 1 329 ? -39.86512 4.37938 36.86170 1.000 24.73997 502 CYS A N 1
ATOM 2435 C CA . CYS A 1 329 ? -39.00047 3.74201 35.86950 1.000 25.30898 502 CYS A CA 1
ATOM 2436 C C . CYS A 1 329 ? -39.56424 3.92322 34.46233 1.000 23.22347 502 CYS A C 1
ATOM 2437 O O . CYS A 1 329 ? -40.76961 3.78899 34.23371 1.000 22.48626 502 CYS A O 1
ATOM 2440 N N . LYS A 1 330 ? -38.67246 4.23547 33.51978 1.000 23.11638 503 LYS A N 1
ATOM 2441 C CA . LYS A 1 330 ? -39.03352 4.42007 32.12040 1.000 24.16532 503 LYS A CA 1
ATOM 2442 C C . LYS A 1 330 ? -37.98144 3.75149 31.25288 1.000 21.74789 503 LYS A C 1
ATOM 2443 O O . LYS A 1 330 ? -36.84209 3.54675 31.67458 1.000 22.57448 503 LYS A O 1
ATOM 2449 N N . THR A 1 331 ? -38.36172 3.41769 30.01999 1.000 20.42792 504 THR A N 1
ATOM 2450 C CA . THR A 1 331 ? -37.38800 3.00139 29.02274 1.000 20.88109 504 THR A CA 1
ATOM 2451 C C . THR A 1 331 ? -37.37211 4.01096 27.88749 1.000 21.62861 504 THR A C 1
ATOM 2452 O O . THR A 1 331 ? -38.40273 4.59779 27.55043 1.000 23.21504 504 THR A O 1
ATOM 2456 N N . TRP A 1 332 ? -36.19879 4.21924 27.30515 1.000 23.15299 505 TRP A N 1
ATOM 2457 C CA . TRP A 1 332 ? -36.16070 5.00396 26.08132 1.000 24.27895 505 TRP A CA 1
ATOM 2458 C C . TRP A 1 332 ? -36.22966 4.13480 24.83303 1.000 22.62879 505 TRP A C 1
ATOM 2459 O O . TRP A 1 332 ? -36.37289 4.67176 23.73094 1.000 20.70308 505 TRP A O 1
ATOM 2470 N N . ASN A 1 333 ? -36.17000 2.81291 24.97440 1.000 19.86981 506 ASN A N 1
ATOM 2471 C CA . ASN A 1 333 ? -36.40258 1.96344 23.81446 1.000 18.91148 506 ASN A CA 1
ATOM 2472 C C . ASN A 1 333 ? -37.85033 2.09683 23.34758 1.000 19.40251 506 ASN A C 1
ATOM 2473 O O . ASN A 1 333 ? -38.76270 2.43628 24.11697 1.000 18.23782 506 ASN A O 1
ATOM 2478 N N . PHE A 1 334 ? -38.07214 1.79983 22.06717 1.000 16.89006 507 PHE A N 1
ATOM 2479 C CA . PHE A 1 334 ? -39.41218 1.96223 21.52833 1.000 15.91229 507 PHE A CA 1
ATOM 2480 C C . PHE A 1 334 ? -39.61583 1.03442 20.34479 1.000 15.02223 507 PHE A C 1
ATOM 2481 O O . PHE A 1 334 ? -38.66761 0.70072 19.63066 1.000 16.63263 507 PHE A O 1
ATOM 2489 N N . THR A 1 335 ? -40.87765 0.66304 20.11923 1.000 15.12240 508 THR A N 1
ATOM 2490 C CA . THR A 1 335 ? -41.26112 -0.24057 19.04144 1.000 14.33084 508 THR A CA 1
ATOM 2491 C C . THR A 1 335 ? -42.58622 0.25823 18.48035 1.000 14.58730 508 THR A C 1
ATOM 2492 O O . THR A 1 335 ? -43.62122 0.13791 19.15183 1.000 17.42334 508 THR A O 1
ATOM 2496 N N . VAL A 1 336 ? -42.57269 0.82585 17.27537 1.000 14.10717 509 VAL A N 1
ATOM 2497 C CA . VAL A 1 336 ? -43.76543 1.43623 16.69268 1.000 14.60806 509 VAL A CA 1
ATOM 2498 C C . VAL A 1 336 ? -44.37023 0.43227 15.71356 1.000 14.76793 509 VAL A C 1
ATOM 2499 O O . VAL A 1 336 ? -43.76403 0.17314 14.66044 1.000 15.94403 509 VAL A O 1
ATOM 2503 N N . PRO A 1 337 ? -45.53407 -0.14145 16.00463 1.000 14.52834 510 PRO A N 1
ATOM 2504 C CA . PRO A 1 337 ? -46.21197 -1.01099 15.03523 1.000 13.80224 510 PRO A CA 1
ATOM 2505 C C . PRO A 1 337 ? -46.90769 -0.19577 13.95173 1.000 15.69747 510 PRO A C 1
ATOM 2506 O O . PRO A 1 337 ? -46.92581 1.03767 13.95673 1.000 16.11355 510 PRO A O 1
ATOM 2510 N N . THR A 1 338 ? -47.53317 -0.91604 13.02454 1.000 14.30308 511 THR A N 1
ATOM 2511 C CA . THR A 1 338 ? -48.45038 -0.29578 12.07527 1.000 15.04332 511 THR A CA 1
ATOM 2512 C C . THR A 1 338 ? -49.71607 -1.14151 12.00032 1.000 16.84739 511 THR A C 1
ATOM 2513 O O . THR A 1 338 ? -49.79468 -2.22280 12.58955 1.000 15.92769 511 THR A O 1
ATOM 2517 N N . ILE A 1 339 ? -50.73542 -0.61856 11.30505 1.000 16.11979 512 ILE A N 1
ATOM 2518 C CA . ILE A 1 339 ? -52.04406 -1.26150 11.21069 1.000 15.71065 512 ILE A CA 1
ATOM 2519 C C . ILE A 1 339 ? -52.09139 -2.15302 9.97861 1.000 17.23278 512 ILE A C 1
ATOM 2520 O O . ILE A 1 339 ? -51.45923 -1.87534 8.95198 1.000 18.35313 512 ILE A O 1
ATOM 2525 N N . LEU A 1 340 ? -52.84401 -3.25623 10.09686 1.000 17.81070 513 LEU A N 1
ATOM 2526 C CA . LEU A 1 340 ? -53.11629 -4.14457 8.97547 1.000 18.35642 513 LEU A CA 1
ATOM 2527 C C . LEU A 1 340 ? -54.57207 -4.13295 8.54180 1.000 18.12034 513 LEU A C 1
ATOM 2528 O O . LEU A 1 340 ? -54.91757 -4.81814 7.56957 1.000 20.03631 513 LEU A O 1
ATOM 2533 N N . ASN A 1 341 ? -55.43871 -3.40290 9.24158 1.000 18.18750 514 ASN A N 1
ATOM 2534 C CA . ASN A 1 341 ? -56.80159 -3.18503 8.77359 1.000 20.00209 514 ASN A CA 1
ATOM 2535 C C . ASN A 1 341 ? -57.19776 -1.72770 8.98841 1.000 20.54755 514 ASN A C 1
ATOM 2536 O O . ASN A 1 341 ? -56.48608 -0.97976 9.67478 1.000 19.75622 514 ASN A O 1
ATOM 2541 N N . PRO A 1 342 ? -58.30267 -1.27919 8.38899 1.000 20.36878 515 PRO A N 1
ATOM 2542 C CA . PRO A 1 342 ? -58.63082 0.15599 8.44050 1.000 21.61643 515 PRO A CA 1
ATOM 2543 C C . PRO A 1 342 ? -58.80935 0.69737 9.84825 1.000 20.77918 515 PRO A C 1
ATOM 2544 O O . PRO A 1 342 ? -58.48578 1.86824 10.09587 1.000 23.40453 515 PRO A O 1
ATOM 2548 N N . SER A 1 343 ? -59.30771 -0.11839 10.77400 1.000 20.99316 516 SER A N 1
ATOM 2549 C CA . SER A 1 343 ? -59.59267 0.31373 12.13839 1.000 21.74916 516 SER A CA 1
ATOM 2550 C C . SER A 1 343 ? -58.41478 0.13483 13.08875 1.000 22.10273 516 SER A C 1
ATOM 2551 O O . SER A 1 343 ? -58.50689 0.55559 14.24925 1.000 21.21986 516 SER A O 1
ATOM 2554 N N . GLY A 1 344 ? -57.32612 -0.49304 12.64745 1.000 20.70260 517 GLY A N 1
ATOM 2555 C CA . GLY A 1 344 ? -56.24606 -0.76510 13.57700 1.000 17.22780 517 GLY A CA 1
ATOM 2556 C C . GLY A 1 344 ? -56.54811 -1.82176 14.61443 1.000 21.27227 517 GLY A C 1
ATOM 2557 O O . GLY A 1 344 ? -55.77729 -1.97702 15.56416 1.000 21.88859 517 GLY A O 1
ATOM 2558 N N . SER A 1 345 ? -57.63474 -2.57440 14.46550 1.000 19.69913 518 SER A N 1
ATOM 2559 C CA . SER A 1 345 ? -57.84763 -3.66621 15.40394 1.000 20.06720 518 SER A CA 1
ATOM 2560 C C . SER A 1 345 ? -56.91079 -4.83770 15.16070 1.000 19.99328 518 SER A C 1
ATOM 2561 O O . SER A 1 345 ? -56.89160 -5.76018 15.97765 1.000 20.46008 518 SER A O 1
ATOM 2564 N N . ILE A 1 346 ? -56.14157 -4.82296 14.07448 1.000 19.03516 519 ILE A N 1
ATOM 2565 C CA . ILE A 1 346 ? -55.04538 -5.76344 13.87285 1.000 18.42927 519 ILE A CA 1
ATOM 2566 C C . ILE A 1 346 ? -53.80624 -4.93243 13.57640 1.000 16.43666 519 ILE A C 1
ATOM 2567 O O . ILE A 1 346 ? -53.83109 -4.07441 12.68837 1.000 18.03062 519 ILE A O 1
ATOM 2572 N N . ILE A 1 347 ? -52.73301 -5.16825 14.32872 1.000 16.58223 520 ILE A N 1
ATOM 2573 C CA . ILE A 1 347 ? -51.49037 -4.42941 14.14905 1.000 16.47332 520 ILE A CA 1
ATOM 2574 C C . ILE A 1 347 ? -50.35087 -5.42242 14.01505 1.000 15.61048 520 ILE A C 1
ATOM 2575 O O . ILE A 1 347 ? -50.48119 -6.60386 14.36039 1.000 16.75268 520 ILE A O 1
ATOM 2580 N N . ILE A 1 348 ? -49.21969 -4.91877 13.53068 1.000 15.30292 521 ILE A N 1
ATOM 2581 C CA . ILE A 1 348 ? -48.00947 -5.71029 13.36579 1.000 15.72211 521 ILE A CA 1
ATOM 2582 C C . ILE A 1 348 ? -46.80860 -4.86990 13.76382 1.000 15.76033 521 ILE A C 1
ATOM 2583 O O . ILE A 1 348 ? -46.71081 -3.69796 13.39407 1.000 15.22369 521 ILE A O 1
ATOM 2588 N N . GLY A 1 349 ? -45.88281 -5.47572 14.49817 1.000 16.22613 522 GLY A N 1
ATOM 2589 C CA . GLY A 1 349 ? -44.67290 -4.77475 14.86461 1.000 16.84304 522 GLY A CA 1
ATOM 2590 C C . GLY A 1 349 ? -43.57291 -5.74135 15.24745 1.000 17.87953 522 GLY A C 1
ATOM 2591 O O . GLY A 1 349 ? -43.72165 -6.96661 15.14148 1.000 18.46214 522 GLY A O 1
ATOM 2592 N N . VAL A 1 350 ? -42.46642 -5.17760 15.71941 1.000 16.89346 523 VAL A N 1
ATOM 2593 C CA . VAL A 1 350 ? -41.26826 -5.96032 16.00004 1.000 17.38248 523 VAL A CA 1
ATOM 2594 C C . VAL A 1 350 ? -40.76696 -5.60878 17.39057 1.000 16.90844 523 VAL A C 1
ATOM 2595 O O . VAL A 1 350 ? -40.54727 -4.43286 17.70377 1.000 16.70245 523 VAL A O 1
ATOM 2599 N N . LYS A 1 351 ? -40.58544 -6.62823 18.22928 1.000 16.91677 524 LYS A N 1
ATOM 2600 C CA . LYS A 1 351 ? -40.12784 -6.37122 19.58537 1.000 18.05379 524 LYS A CA 1
ATOM 2601 C C . LYS A 1 351 ? -38.64542 -6.01435 19.61420 1.000 17.14170 524 LYS A C 1
ATOM 2602 O O . LYS A 1 351 ? -37.86158 -6.40904 18.74605 1.000 18.70744 524 LYS A O 1
ATOM 2608 N N . ALA A 1 352 ? -38.26635 -5.27745 20.65105 1.000 17.10110 525 ALA A N 1
ATOM 2609 C CA . ALA A 1 352 ? -36.87485 -4.91498 20.87183 1.000 18.19848 525 ALA A CA 1
ATOM 2610 C C . ALA A 1 352 ? -36.15287 -6.06075 21.57860 1.000 19.58890 525 ALA A C 1
ATOM 2611 O O . ALA A 1 352 ? -36.71999 -7.12976 21.82767 1.000 20.07381 525 ALA A O 1
ATOM 2613 N N . LYS A 1 353 ? -34.88744 -5.84031 21.92606 1.000 18.37147 526 LYS A N 1
ATOM 2614 C CA . LYS A 1 353 ? -34.08953 -6.95078 22.43488 1.000 20.19670 526 LYS A CA 1
ATOM 2615 C C . LYS A 1 353 ? -32.98703 -6.43596 23.34729 1.000 19.98979 526 LYS A C 1
ATOM 2616 O O . LYS A 1 353 ? -32.25978 -5.50961 22.98879 1.000 20.74781 526 LYS A O 1
ATOM 2622 N N . SER A 1 354 ? -32.85706 -7.06354 24.51442 1.000 19.74723 527 SER A N 1
ATOM 2623 C CA . SER A 1 354 ? -31.78899 -6.79823 25.46831 1.000 20.72520 527 SER A CA 1
ATOM 2624 C C . SER A 1 354 ? -30.69016 -7.83269 25.27709 1.000 23.97270 527 SER A C 1
ATOM 2625 O O . SER A 1 354 ? -30.90243 -8.89498 24.69641 1.000 23.59663 527 SER A O 1
ATOM 2628 N N . LYS A 1 355 ? -29.50661 -7.51414 25.76778 1.000 26.24328 528 LYS A N 1
ATOM 2629 C CA . LYS A 1 355 ? -28.43306 -8.49391 25.69761 1.000 30.89680 528 LYS A CA 1
ATOM 2630 C C . LYS A 1 355 ? -28.50141 -9.53472 26.81252 1.000 33.27740 528 LYS A C 1
ATOM 2631 O O . LYS A 1 355 ? -27.64258 -10.42087 26.85438 1.000 36.79550 528 LYS A O 1
ATOM 2637 N N . THR A 1 356 ? -29.50675 -9.47681 27.68935 1.000 32.87587 529 THR A N 1
ATOM 2638 C CA . THR A 1 356 ? -29.61676 -10.38370 28.82956 1.000 32.76059 529 THR A CA 1
ATOM 2639 C C . THR A 1 356 ? -31.01745 -10.97988 28.92866 1.000 36.50140 529 THR A C 1
ATOM 2640 O O . THR A 1 356 ? -31.94423 -10.59150 28.21290 1.000 36.11148 529 THR A O 1
ATOM 2644 N N . GLY A 1 357 ? -31.15856 -11.94733 29.83536 1.000 37.18976 530 GLY A N 1
ATOM 2645 C CA . GLY A 1 357 ? -32.46109 -12.47012 30.21912 1.000 34.06882 530 GLY A CA 1
ATOM 2646 C C . GLY A 1 357 ? -33.23288 -13.24767 29.17097 1.000 33.73004 530 GLY A C 1
ATOM 2647 O O . GLY A 1 357 ? -34.46697 -13.19602 29.17073 1.000 36.01860 530 GLY A O 1
ATOM 2648 N N . ASN A 1 358 ? -32.55057 -13.99792 28.29956 1.000 31.85669 531 ASN A N 1
ATOM 2649 C CA . ASN A 1 358 ? -33.19863 -14.72104 27.19375 1.000 31.90774 531 ASN A CA 1
ATOM 2650 C C . ASN A 1 358 ? -34.01207 -13.78497 26.30986 1.000 31.17064 531 ASN A C 1
ATOM 2651 O O . ASN A 1 358 ? -34.98235 -14.19796 25.67035 1.000 32.50427 531 ASN A O 1
ATOM 2656 N N . SER A 1 359 ? -33.63003 -12.51445 26.26349 1.000 29.03999 532 SER A N 1
ATOM 2657 C CA . SER A 1 359 ? -34.38159 -11.56737 25.45440 1.000 26.52379 532 SER A CA 1
ATOM 2658 C C . SER A 1 359 ? -34.22344 -11.91528 23.98038 1.000 23.14780 532 SER A C 1
ATOM 2659 O O . SER A 1 359 ? -33.11280 -12.19163 23.50877 1.000 22.94455 532 SER A O 1
ATOM 2662 N N . ALA A 1 360 ? -35.33841 -11.90013 23.25283 1.000 22.15928 533 ALA A N 1
ATOM 2663 C CA . ALA A 1 360 ? -35.33758 -12.16655 21.82300 1.000 21.80220 533 ALA A CA 1
ATOM 2664 C C . ALA A 1 360 ? -36.30468 -11.22340 21.12748 1.000 21.93442 533 ALA A C 1
ATOM 2665 O O . ALA A 1 360 ? -37.37975 -10.91022 21.65122 1.000 22.94000 533 ALA A O 1
ATOM 2667 N N . SER A 1 361 ? -35.91211 -10.77470 19.94339 1.000 18.34960 534 SER A N 1
ATOM 2668 C CA . SER A 1 361 ? -36.82096 -10.01809 19.10493 1.000 18.00167 534 SER A CA 1
ATOM 2669 C C . SER A 1 361 ? -37.83897 -10.95246 18.46309 1.000 19.54526 534 SER A C 1
ATOM 2670 O O . SER A 1 361 ? -37.56685 -12.13422 18.21052 1.000 20.32437 534 SER A O 1
ATOM 2673 N N . MET A 1 362 ? -39.02932 -10.41455 18.20173 1.000 19.13051 535 MET A N 1
ATOM 2674 C CA . MET A 1 362 ? -40.07722 -11.16492 17.53328 1.000 17.80278 535 MET A CA 1
ATOM 2675 C C . MET A 1 362 ? -40.82126 -10.23631 16.59255 1.000 19.06412 535 MET A C 1
ATOM 2676 O O . MET A 1 362 ? -41.04934 -9.07938 16.93567 1.000 19.53754 535 MET A O 1
ATOM 2681 N N . ILE A 1 363 ? -41.23542 -10.74963 15.43980 1.000 17.08557 536 ILE A N 1
ATOM 2682 C CA . ILE A 1 363 ? -42.30967 -10.10935 14.68956 1.000 16.97443 536 ILE A CA 1
ATOM 2683 C C . ILE A 1 363 ? -43.60402 -10.62117 15.28893 1.000 17.90383 536 ILE A C 1
ATOM 2684 O O . ILE A 1 363 ? -43.73796 -11.82491 15.55852 1.000 18.58852 536 ILE A O 1
ATOM 2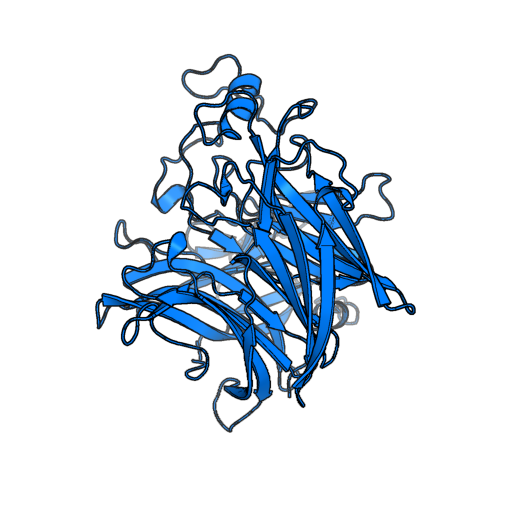689 N N . THR A 1 364 ? -44.55292 -9.72234 15.51980 1.000 17.35633 537 THR A N 1
ATOM 2690 C CA . THR A 1 364 ? -45.80670 -10.11670 16.13903 1.000 17.56890 537 THR A CA 1
ATOM 2691 C C . THR A 1 364 ? -46.97510 -9.42566 15.44434 1.000 17.88338 537 THR A C 1
ATOM 2692 O O . THR A 1 364 ? -46.88442 -8.24853 15.07533 1.000 17.21891 537 THR A O 1
ATOM 2696 N N . ILE A 1 365 ? -48.05039 -10.18289 15.22686 1.000 16.27683 538 ILE A N 1
ATOM 2697 C CA . ILE A 1 365 ? -49.32359 -9.68159 14.71140 1.000 16.40501 538 ILE A CA 1
ATOM 2698 C C . ILE A 1 365 ? -50.34905 -9.86040 15.82427 1.000 17.66854 538 ILE A C 1
ATOM 2699 O O . ILE A 1 365 ? -50.46508 -10.96092 16.38240 1.000 18.62880 538 ILE A O 1
ATOM 2704 N N . ASN A 1 366 ? -51.07459 -8.78816 16.16537 1.000 15.47911 539 ASN A N 1
ATOM 2705 C CA . ASN A 1 366 ? -51.89264 -8.75846 17.36940 1.000 16.80931 539 ASN A CA 1
ATOM 2706 C C . ASN A 1 366 ? -53.22356 -8.06573 17.12317 1.000 17.48256 539 ASN A C 1
ATOM 2707 O O . ASN A 1 366 ? -53.32869 -7.14729 16.30760 1.000 18.66124 539 ASN A O 1
ATOM 2712 N N . THR A 1 367 ? -54.23455 -8.50878 17.86476 1.000 18.21880 540 THR A N 1
ATOM 2713 C CA . THR A 1 367 ? -55.42191 -7.72677 18.16247 1.000 19.00051 540 THR A CA 1
ATOM 2714 C C . THR A 1 367 ? -55.24039 -7.10031 19.52282 1.000 17.77879 540 THR A C 1
ATOM 2715 O O . THR A 1 367 ? -54.24491 -7.35751 20.20388 1.000 18.91764 540 THR A O 1
ATOM 2719 N N . PRO A 1 368 ? -56.16870 -6.24879 19.96578 1.000 19.22916 541 PRO A N 1
ATOM 2720 C CA . PRO A 1 368 ? -55.98254 -5.64921 21.29302 1.000 19.59769 541 PRO A CA 1
ATOM 2721 C C . PRO A 1 368 ? -55.74949 -6.68230 22.38463 1.000 20.52896 541 PRO A C 1
ATOM 2722 O O . PRO A 1 368 ? -54.90573 -6.46184 23.25935 1.000 21.23203 541 PRO A O 1
ATOM 2726 N N . ASP A 1 369 ? -56.44579 -7.82052 22.34599 1.000 21.71229 542 ASP A N 1
ATOM 2727 C CA . ASP A 1 369 ? -56.37612 -8.79606 23.42832 1.000 22.46027 542 ASP A CA 1
ATOM 2728 C C . ASP A 1 369 ? -55.67760 -10.10560 23.07456 1.000 22.83970 542 ASP A C 1
ATOM 2729 O O . ASP A 1 369 ? -55.51813 -10.94988 23.96073 1.000 25.92940 542 ASP A O 1
ATOM 2734 N N . GLU A 1 370 ? -55.26753 -10.32157 21.82542 1.000 20.56710 543 GLU A N 1
ATOM 2735 C CA . GLU A 1 370 ? -54.71672 -11.61365 21.44178 1.000 20.58514 543 GLU A CA 1
ATOM 2736 C C . GLU A 1 370 ? -53.48768 -11.43483 20.56757 1.000 20.40448 543 GLU A C 1
ATOM 2737 O O . GLU A 1 370 ? -53.28539 -10.38873 19.95123 1.000 20.58564 543 GLU A O 1
ATOM 2743 N N . VAL A 1 371 ? -52.69482 -12.50062 20.49532 1.000 18.94243 544 VAL A N 1
ATOM 2744 C CA . VAL A 1 371 ? -51.60596 -12.63519 19.53246 1.000 16.98483 544 VAL A CA 1
ATOM 2745 C C . VAL A 1 371 ? -52.11638 -13.52797 18.40961 1.000 18.07755 544 VAL A C 1
ATOM 2746 O O . VAL A 1 371 ? -52.54311 -14.66350 18.65912 1.000 19.65359 544 VAL A O 1
ATOM 2750 N N . ILE A 1 372 ? -52.09977 -13.01279 17.18099 1.000 16.61401 545 ILE A N 1
ATOM 2751 C CA . ILE A 1 372 ? -52.47290 -13.81563 16.01371 1.000 18.12951 545 ILE A CA 1
ATOM 2752 C C . ILE A 1 372 ? -51.30661 -14.68676 15.56147 1.000 20.59135 545 ILE A C 1
ATOM 2753 O O . ILE A 1 372 ? -51.48475 -15.86554 15.22689 1.000 19.70516 545 ILE A O 1
ATOM 2758 N N . ASP A 1 373 ? -50.10152 -14.12390 15.51206 1.000 17.92942 546 ASP A N 1
ATOM 2759 C CA . ASP A 1 373 ? -48.94811 -14.87219 15.03168 1.000 19.84797 546 ASP A CA 1
ATOM 2760 C C . ASP A 1 373 ? -47.70240 -14.17231 15.54433 1.000 20.88141 546 ASP A C 1
ATOM 2761 O O . ASP A 1 373 ? -47.71946 -12.96184 15.79010 1.000 19.95997 546 ASP A O 1
ATOM 2766 N N . GLN A 1 374 ? -46.62905 -14.94337 15.72716 1.000 18.90498 547 GLN A N 1
ATOM 2767 C CA . GLN A 1 374 ? -45.35989 -14.37060 16.15538 1.000 21.42402 547 GLN A CA 1
ATOM 2768 C C . GLN A 1 374 ? -44.22977 -15.24045 15.63297 1.000 24.42476 547 GLN A C 1
ATOM 2769 O O . GLN A 1 374 ? -44.41894 -16.42377 15.33446 1.000 27.46747 547 GLN A O 1
ATOM 2775 N N . TYR A 1 375 ? -43.04592 -14.64315 15.51938 1.000 19.73638 548 TYR A N 1
ATOM 2776 C CA . TYR A 1 375 ? -41.90631 -15.34004 14.92963 1.000 25.11515 548 TYR A CA 1
ATOM 2777 C C . TYR A 1 375 ? -40.64847 -14.73309 15.52673 1.000 25.01583 548 TYR A C 1
ATOM 2778 O O . TYR A 1 375 ? -40.46521 -13.51541 15.45034 1.000 23.08659 548 TYR A O 1
ATOM 2787 N N . GLU A 1 376 ? -39.79599 -15.56773 16.12294 1.000 24.53942 549 GLU A N 1
ATOM 2788 C CA . GLU A 1 376 ? -38.54310 -15.08171 16.68874 1.000 20.70158 549 GLU A CA 1
ATOM 2789 C C . GLU A 1 376 ? -37.56571 -14.77954 15.55903 1.000 21.37445 549 GLU A C 1
ATOM 2790 O O . GLU A 1 376 ? -37.39683 -15.58655 14.64039 1.000 23.44786 549 GLU A O 1
ATOM 2796 N N . VAL A 1 377 ? -36.90737 -13.62075 15.63091 1.000 19.36188 550 VAL A N 1
ATOM 2797 C CA . VAL A 1 377 ? -36.12140 -13.09975 14.51891 1.000 18.96451 550 VAL A CA 1
ATOM 2798 C C . VAL A 1 377 ? -34.92087 -12.34016 15.06543 1.000 18.98981 550 VAL A C 1
ATOM 2799 O O . VAL A 1 377 ? -34.81629 -12.07070 16.26191 1.000 19.43493 550 VAL A O 1
ATOM 2803 N N . PHE A 1 378 ? -33.99941 -11.99233 14.16233 1.000 19.41446 551 PHE A N 1
ATOM 2804 C CA . PHE A 1 378 ? -32.87470 -11.10492 14.47371 1.000 18.45903 551 PHE A CA 1
ATOM 2805 C C . PHE A 1 378 ? -31.89527 -11.70317 15.48564 1.000 19.26562 551 PHE A C 1
ATOM 2806 O O . PHE A 1 378 ? -31.38503 -11.02028 16.37858 1.000 19.80791 551 PHE A O 1
ATOM 2814 N N . ASN A 1 379 ? -31.58761 -12.98700 15.30693 1.000 20.03552 552 ASN A N 1
ATOM 2815 C CA . ASN A 1 379 ? -30.54040 -13.59493 16.11005 1.000 22.71268 552 ASN A CA 1
ATOM 2816 C C . ASN A 1 379 ? -29.17409 -13.02692 15.77395 1.000 22.13590 552 ASN A C 1
ATOM 2817 O O . ASN A 1 379 ? -28.23744 -13.18953 16.56447 1.000 23.61947 552 ASN A O 1
ATOM 2822 N N . ASP A 1 380 ? -29.05136 -12.32736 14.64326 1.000 22.75837 553 ASP A N 1
ATOM 2823 C CA . ASP A 1 380 ? -27.79839 -11.67079 14.30718 1.000 24.20103 553 ASP A CA 1
ATOM 2824 C C . ASP A 1 380 ? -27.55719 -10.39805 15.10653 1.000 25.00099 553 ASP A C 1
ATOM 2825 O O . ASP A 1 380 ? -26.44968 -9.85097 15.04390 1.000 26.47967 553 ASP A O 1
ATOM 2830 N N . TYR A 1 381 ? -28.54161 -9.92163 15.86796 1.000 20.41174 554 TYR A N 1
ATOM 2831 C CA . TYR A 1 381 ? -28.36153 -8.75035 16.71408 1.000 22.05008 554 TYR A CA 1
ATOM 2832 C C . TYR A 1 381 ? -28.22833 -9.17164 18.16600 1.000 23.52290 554 TYR A C 1
ATOM 2833 O O . TYR A 1 381 ? -29.05154 -9.94153 18.66388 1.000 23.21906 554 TYR A O 1
ATOM 2842 N N . GLN A 1 382 ? -27.20659 -8.65249 18.85238 1.000 23.47863 555 GLN A N 1
ATOM 2843 C CA . GLN A 1 382 ? -27.13317 -8.91074 20.28444 1.000 22.74681 555 GLN A CA 1
ATOM 2844 C C . GLN A 1 382 ? -28.11652 -8.05050 21.07228 1.000 22.14089 555 GLN A C 1
ATOM 2845 O O . GLN A 1 382 ? -28.57971 -8.46454 22.13700 1.000 24.91199 555 GLN A O 1
ATOM 2851 N N . SER A 1 383 ? -28.47909 -6.87634 20.55008 1.000 21.72664 556 SER A N 1
ATOM 2852 C CA . SER A 1 383 ? -29.49220 -6.03888 21.17210 1.000 21.30770 556 SER A CA 1
ATOM 2853 C C . SER A 1 383 ? -30.15217 -5.20570 20.08464 1.000 21.80982 556 SER A C 1
ATOM 2854 O O . SER A 1 383 ? -29.56005 -4.95576 19.03825 1.000 20.98689 556 SER A O 1
ATOM 2857 N N . ILE A 1 384 ? -31.38948 -4.78050 20.35143 1.000 18.87838 557 ILE A N 1
ATOM 2858 C CA . ILE A 1 384 ? -32.15342 -3.89668 19.46890 1.000 17.83284 557 ILE A CA 1
ATOM 2859 C C . ILE A 1 384 ? -32.82357 -2.86627 20.36502 1.000 17.53831 557 ILE A C 1
ATOM 2860 O O . ILE A 1 384 ? -33.56756 -3.23026 21.28494 1.000 18.85138 557 ILE A O 1
ATOM 2865 N N . GLY A 1 385 ? -32.53903 -1.58207 20.12378 1.000 17.79668 558 GLY A N 1
ATOM 2866 C CA . GLY A 1 385 ? -33.08112 -0.54114 20.98133 1.000 17.17034 558 GLY A CA 1
ATOM 2867 C C . GLY A 1 385 ? -34.34304 0.11715 20.45125 1.000 17.96352 558 GLY A C 1
ATOM 2868 O O . GLY A 1 385 ? -35.11239 0.70530 21.21602 1.000 17.38933 558 GLY A O 1
ATOM 2869 N N . SER A 1 386 ? -34.58291 0.01102 19.14597 1.000 17.57435 559 SER A N 1
ATOM 2870 C CA . SER A 1 386 ? -35.77813 0.61465 18.57407 1.000 17.34411 559 SER A CA 1
ATOM 2871 C C . SER A 1 386 ? -36.17127 -0.12038 17.30472 1.000 15.51754 559 SER A C 1
ATOM 2872 O O . SER A 1 386 ? -35.31084 -0.62022 16.56068 1.000 15.93350 559 SER A O 1
ATOM 2875 N N . THR A 1 387 ? -37.48167 -0.15352 17.05029 1.000 15.66792 560 THR A N 1
ATOM 2876 C CA . THR A 1 387 ? -38.03081 -0.67842 15.80523 1.000 15.06654 560 THR A CA 1
ATOM 2877 C C . THR A 1 387 ? -39.19157 0.20270 15.34900 1.000 16.47119 560 THR A C 1
ATOM 2878 O O . THR A 1 387 ? -39.93808 0.75915 16.16735 1.000 15.08999 560 THR A O 1
ATOM 2882 N N . ILE A 1 388 ? -39.33214 0.31811 14.03142 1.000 15.07830 561 ILE A N 1
ATOM 2883 C CA . ILE A 1 388 ? -40.47238 0.96542 13.39399 1.000 14.72600 561 ILE A CA 1
ATOM 2884 C C . ILE A 1 388 ? -40.89525 0.06188 12.24753 1.000 15.18541 561 ILE A C 1
ATOM 2885 O O . ILE A 1 388 ? -40.08423 -0.23481 11.36195 1.000 15.49484 561 ILE A O 1
ATOM 2890 N N . THR A 1 389 ? -42.14676 -0.38258 12.25575 1.000 14.73068 562 THR A N 1
ATOM 2891 C CA . THR A 1 389 ? -42.63577 -1.28899 11.21951 1.000 14.16088 562 THR A CA 1
ATOM 2892 C C . THR A 1 389 ? -43.57375 -0.53468 10.28335 1.000 15.47686 562 THR A C 1
ATOM 2893 O O . THR A 1 389 ? -44.42668 0.23982 10.73505 1.000 16.85778 562 THR A O 1
ATOM 2897 N N . LYS A 1 390 ? -43.41934 -0.76132 8.97716 1.000 16.08400 563 LYS A N 1
ATOM 2898 C CA . LYS A 1 390 ? -44.27834 -0.13077 7.99096 1.000 15.12921 563 LYS A CA 1
ATOM 2899 C C . LYS A 1 390 ? -44.60086 -1.16547 6.92985 1.000 16.49911 563 LYS A C 1
ATOM 2900 O O . LYS A 1 390 ? -43.72764 -1.94291 6.54388 1.000 19.06841 563 LYS A O 1
ATOM 2906 N N . CYS A 1 391 ? -45.83867 -1.16499 6.44846 1.000 17.20389 564 CYS A N 1
ATOM 2907 C CA . CYS A 1 391 ? -46.25933 -2.13950 5.44601 1.000 18.87214 564 CYS A CA 1
ATOM 2908 C C . CYS A 1 391 ? -46.72912 -1.46168 4.16293 1.000 18.12549 564 CYS A C 1
ATOM 2909 O O . CYS A 1 391 ? -47.09788 -0.28277 4.14024 1.000 20.12132 564 CYS A O 1
ATOM 2912 N N . PHE A 1 392 ? -46.70457 -2.23226 3.07589 1.000 16.85071 565 PHE A N 1
ATOM 2913 C CA . PHE A 1 392 ? -46.90621 -1.67952 1.74299 1.000 16.86781 565 PHE A CA 1
ATOM 2914 C C . PHE A 1 392 ? -47.24178 -2.83332 0.80789 1.000 19.76177 565 PHE A C 1
ATOM 2915 O O . PHE A 1 392 ? -47.16294 -4.00111 1.18670 1.000 20.32593 565 PHE A O 1
ATOM 2923 N N . SER A 1 393 ? -47.64097 -2.48888 -0.41160 1.000 17.62840 566 SER A N 1
ATOM 2924 C CA . SER A 1 393 ? -47.89434 -3.46757 -1.45980 1.000 18.43307 566 SER A CA 1
ATOM 2925 C C . SER A 1 393 ? -46.66517 -3.54247 -2.35062 1.000 20.06768 566 SER A C 1
ATOM 2926 O O . SER A 1 393 ? -46.16531 -2.50931 -2.80958 1.000 20.46335 566 SER A O 1
ATOM 2929 N N . TYR A 1 394 ? -46.17846 -4.75532 -2.59819 1.000 19.34435 567 TYR A N 1
ATOM 2930 C CA . TYR A 1 394 ? -45.03838 -4.95511 -3.47860 1.000 20.18734 567 TYR A CA 1
ATOM 2931 C C . TYR A 1 394 ? -45.28235 -6.22231 -4.27890 1.000 23.95638 567 TYR A C 1
ATOM 2932 O O . TYR A 1 394 ? -45.52945 -7.28203 -3.69548 1.000 22.33022 567 TYR A O 1
ATOM 2941 N N . LYS A 1 395 ? -45.23153 -6.10620 -5.60784 1.000 23.36185 568 LYS A N 1
ATOM 2942 C CA . LYS A 1 395 ? -45.54195 -7.22278 -6.50173 1.000 22.90403 568 LYS A CA 1
ATOM 2943 C C . LYS A 1 395 ? -46.93005 -7.77397 -6.19534 1.000 25.19011 568 LYS A C 1
ATOM 2944 O O . LYS A 1 395 ? -47.16256 -8.98845 -6.20699 1.000 25.17452 568 LYS A O 1
ATOM 2950 N N . ARG A 1 396 ? -47.85098 -6.86087 -5.89223 1.000 21.36093 569 ARG A N 1
ATOM 2951 C CA . ARG A 1 396 ? -49.25869 -7.15042 -5.64798 1.000 21.75936 569 ARG A CA 1
ATOM 2952 C C . ARG A 1 396 ? -49.48589 -7.99251 -4.39825 1.000 24.37044 569 ARG A C 1
ATOM 2953 O O . ARG A 1 396 ? -50.53515 -8.63138 -4.26512 1.000 24.59532 569 ARG A O 1
ATOM 2961 N N . GLN A 1 397 ? -48.53481 -7.98933 -3.47107 1.000 20.87283 570 GLN A N 1
ATOM 2962 C CA . GLN A 1 397 ? -48.64385 -8.76887 -2.25129 1.000 21.80794 570 GLN A CA 1
ATOM 2963 C C . GLN A 1 397 ? -48.30395 -7.90247 -1.04701 1.000 21.63958 570 GLN A C 1
ATOM 2964 O O . GLN A 1 397 ? -47.55874 -6.92484 -1.16711 1.000 20.89290 570 GLN A O 1
ATOM 2970 N N . PRO A 1 398 ? -48.85108 -8.22843 0.12131 1.000 20.37941 571 PRO A N 1
ATOM 2971 C CA . PRO A 1 398 ? -48.55026 -7.43925 1.32678 1.000 22.02176 571 PRO A CA 1
ATOM 2972 C C . PRO A 1 398 ? -47.15381 -7.73325 1.85890 1.000 21.71056 571 PRO A C 1
ATOM 2973 O O . PRO A 1 398 ? -46.78322 -8.88746 2.09588 1.000 21.07691 571 PRO A O 1
ATOM 2977 N N . TRP A 1 399 ? -46.38804 -6.66476 2.08465 1.000 18.25184 572 TRP A N 1
ATOM 2978 C CA . TRP A 1 399 ? -45.02599 -6.74682 2.56239 1.000 17.37629 572 TRP A CA 1
ATOM 2979 C C . TRP A 1 399 ? -44.85878 -5.72759 3.67463 1.000 18.35427 572 TRP A C 1
ATOM 2980 O O . TRP A 1 399 ? -45.59895 -4.74780 3.75579 1.000 19.39034 572 TRP A O 1
ATOM 2991 N N . CYS A 1 400 ? -43.88991 -5.97930 4.53932 1.000 16.41612 573 CYS A N 1
ATOM 2992 C CA . CYS A 1 400 ? -43.54706 -5.00893 5.57078 1.000 17.94396 573 CYS A CA 1
ATOM 2993 C C . CYS A 1 400 ? -42.04024 -4.81882 5.62089 1.000 18.21804 573 CYS A C 1
ATOM 2994 O O . CYS A 1 400 ? -41.25605 -5.68142 5.21208 1.000 20.46638 573 CYS A O 1
ATOM 2997 N N . LEU A 1 401 ? -41.63515 -3.65733 6.11747 1.000 17.78812 574 LEU A N 1
ATOM 2998 C CA . LEU A 1 401 ? -40.24741 -3.42776 6.45991 1.000 17.11608 574 LEU A CA 1
ATOM 2999 C C . LEU A 1 401 ? -40.18161 -3.04728 7.92859 1.000 16.01485 574 LEU A C 1
ATOM 3000 O O . LEU A 1 401 ? -41.17338 -2.61008 8.52807 1.000 16.72270 574 LEU A O 1
ATOM 3005 N N . VAL A 1 402 ? -39.00589 -3.23099 8.51243 1.000 16.48621 575 VAL A N 1
ATOM 3006 C CA . VAL A 1 402 ? -38.72538 -2.75450 9.85445 1.000 17.39115 575 VAL A CA 1
ATOM 3007 C C . VAL A 1 402 ? -37.42493 -1.97249 9.81570 1.000 16.53623 575 VAL A C 1
ATOM 3008 O O . VAL A 1 402 ? -36.41415 -2.45195 9.28616 1.000 17.75702 575 VAL A O 1
ATOM 3012 N N . LEU A 1 403 ? -37.47442 -0.74848 10.32573 1.000 16.08637 576 LEU A N 1
ATOM 3013 C CA . LEU A 1 403 ? -36.31029 0.09081 10.53238 1.000 16.44213 576 LEU A CA 1
ATOM 3014 C C . LEU A 1 403 ? -35.91186 -0.08647 11.98232 1.000 18.73741 576 LEU A C 1
ATOM 3015 O O . LEU A 1 403 ? -36.70879 0.19697 12.88460 1.000 16.71032 576 LEU A O 1
ATOM 3020 N N . LEU A 1 404 ? -34.70202 -0.57483 12.20962 1.000 18.32283 577 LEU A N 1
ATOM 3021 C CA . LEU A 1 404 ? -34.27298 -0.81065 13.57562 1.000 19.35645 577 LEU A CA 1
ATOM 3022 C C . LEU A 1 404 ? -32.89659 -0.23020 13.84269 1.000 20.34805 577 LEU A C 1
ATOM 3023 O O . LEU A 1 404 ? -32.09493 0.00833 12.92908 1.000 20.11301 577 LEU A O 1
ATOM 3028 N N . GLU A 1 405 ? -32.63964 0.00192 15.12196 1.000 18.86629 578 GLU A N 1
ATOM 3029 C CA . GLU A 1 405 ? -31.31874 0.37220 15.60361 1.000 18.85749 578 GLU A CA 1
ATOM 3030 C C . GLU A 1 405 ? -30.88202 -0.68322 16.60874 1.000 19.41339 578 GLU A C 1
ATOM 3031 O O . GLU A 1 405 ? -31.63476 -1.01123 17.53326 1.000 19.26538 578 GLU A O 1
ATOM 3037 N N . GLY A 1 406 ? -29.68030 -1.22031 16.42753 1.000 20.08873 579 GLY A N 1
ATOM 3038 C CA . GLY A 1 406 ? -29.26142 -2.29847 17.30843 1.000 22.69477 579 GLY A CA 1
ATOM 3039 C C . GLY A 1 406 ? -27.78891 -2.58904 17.12158 1.000 24.52773 579 GLY A C 1
ATOM 3040 O O . GLY A 1 406 ? -27.11483 -1.98799 16.28075 1.000 25.28164 579 GLY A O 1
ATOM 3041 N N . VAL A 1 407 ? -27.29384 -3.52593 17.92740 1.000 22.77604 580 VAL A N 1
ATOM 3042 C CA . VAL A 1 407 ? -25.88438 -3.90651 17.92016 1.000 25.18547 580 VAL A CA 1
ATOM 3043 C C . VAL A 1 407 ? -25.75508 -5.28057 17.28497 1.000 25.30389 580 VAL A C 1
ATOM 3044 O O . VAL A 1 407 ? -26.40568 -6.23764 17.72493 1.000 25.35369 580 VAL A O 1
ATOM 3048 N N . LEU A 1 408 ? -24.92211 -5.37953 16.25602 1.000 26.47178 581 LEU A N 1
ATOM 3049 C CA . LEU A 1 408 ? -24.68565 -6.66477 15.61506 1.000 28.60669 581 LEU A CA 1
ATOM 3050 C C . LEU A 1 408 ? -23.79796 -7.53435 16.49513 1.000 31.25169 581 LEU A C 1
ATOM 3051 O O . LEU A 1 408 ? -22.81466 -7.06270 17.07553 1.000 30.53085 581 LEU A O 1
ATOM 3056 N N . LYS A 1 409 ? -24.15286 -8.81696 16.59576 1.000 29.79458 582 LYS A N 1
ATOM 3057 C CA . LYS A 1 409 ? -23.39576 -9.71931 17.45749 1.000 32.23555 582 LYS A CA 1
ATOM 3058 C C . LYS A 1 409 ? -22.00098 -9.97911 16.90101 1.000 33.65372 582 LYS A C 1
ATOM 3059 O O . LYS A 1 409 ? -21.01663 -9.96078 17.64791 1.000 37.86800 582 LYS A O 1
ATOM 3065 N N . SER A 1 410 ? -21.89524 -10.21317 15.59458 1.000 32.51175 583 SER A N 1
ATOM 3066 C CA . SER A 1 410 ? -20.61278 -10.61499 15.02545 1.000 36.45714 583 SER A CA 1
ATOM 3067 C C . SER A 1 410 ? -19.54280 -9.55673 15.25953 1.000 41.11373 583 SER A C 1
ATOM 3068 O O . SER A 1 410 ? -18.38890 -9.88743 15.56000 1.000 43.52800 583 SER A O 1
ATOM 3071 N N . THR A 1 411 ? -19.90453 -8.27596 15.14156 1.000 39.93093 584 THR A N 1
ATOM 3072 C CA . THR A 1 411 ? -18.92078 -7.20257 15.16950 1.000 38.87491 584 THR A CA 1
ATOM 3073 C C . THR A 1 411 ? -19.07299 -6.22747 16.32346 1.000 37.92019 584 THR A C 1
ATOM 3074 O O . THR A 1 411 ? -18.18710 -5.38446 16.50832 1.000 36.57198 584 THR A O 1
ATOM 3078 N N . GLY A 1 412 ? -20.15748 -6.29660 17.09243 1.000 31.83717 585 GLY A N 1
ATOM 3079 C CA . GLY A 1 412 ? -20.34266 -5.33743 18.15437 1.000 32.23631 585 GLY A CA 1
ATOM 3080 C C . GLY A 1 412 ? -20.60309 -3.92590 17.68602 1.000 28.72310 585 GLY A C 1
ATOM 3081 O O . GLY A 1 412 ? -20.55190 -3.00158 18.50146 1.000 31.75536 585 GLY A O 1
ATOM 3082 N N . VAL A 1 413 ? -20.89614 -3.74206 16.40327 1.000 31.73868 586 VAL A N 1
ATOM 3083 C CA . VAL A 1 413 ? -21.10736 -2.42618 15.81187 1.000 28.39468 586 VAL A CA 1
ATOM 3084 C C . VAL A 1 413 ? -22.58226 -2.05799 15.91953 1.000 28.26841 586 VAL A C 1
ATOM 3085 O O . VAL A 1 413 ? -23.45649 -2.85674 15.57360 1.000 28.14326 586 VAL A O 1
ATOM 3089 N N . THR A 1 414 ? -22.85901 -0.84031 16.38046 1.000 28.02209 587 THR A N 1
ATOM 3090 C CA . THR A 1 414 ? -24.22573 -0.33227 16.38960 1.000 25.12520 587 THR A CA 1
ATOM 3091 C C . THR A 1 414 ? -24.59423 0.12724 14.98532 1.000 27.30051 587 THR A C 1
ATOM 3092 O O . THR A 1 414 ? -23.82749 0.84726 14.33785 1.000 25.75658 587 THR A O 1
ATOM 3096 N N . GLU A 1 415 ? -25.77244 -0.28202 14.51881 1.000 23.91551 588 GLU A N 1
ATOM 3097 C CA . GLU A 1 415 ? -26.17631 -0.08079 13.13855 1.000 27.88638 588 GLU A CA 1
ATOM 3098 C C . GLU A 1 415 ? -27.61034 0.41654 13.10729 1.000 24.38045 588 GLU A C 1
ATOM 3099 O O . GLU A 1 415 ? -28.38411 0.15986 14.02930 1.000 23.91271 588 GLU A O 1
ATOM 3105 N N . THR A 1 416 ? -27.95131 1.14180 12.04774 1.000 21.93053 589 THR A N 1
ATOM 3106 C CA . THR A 1 416 ? -29.33941 1.37464 11.67117 1.000 21.41181 589 THR A CA 1
ATOM 3107 C C . THR A 1 416 ? -29.58590 0.55159 10.41037 1.000 24.48875 589 THR A C 1
ATOM 3108 O O . THR A 1 416 ? -28.76693 0.56706 9.48614 1.000 23.68406 589 THR A O 1
ATOM 3112 N N . SER A 1 417 ? -30.65402 -0.23895 10.40145 1.000 21.98211 590 SER A N 1
ATOM 3113 C CA . SER A 1 417 ? -30.87529 -1.15563 9.29422 1.000 22.09412 590 SER A CA 1
ATOM 3114 C C . SER A 1 417 ? -32.35217 -1.22258 8.95329 1.000 21.60878 590 SER A C 1
ATOM 3115 O O . SER A 1 417 ? -33.21823 -0.96827 9.79692 1.000 19.59658 590 SER A O 1
ATOM 3118 N N . ILE A 1 418 ? -32.62855 -1.57926 7.70171 1.000 20.60614 591 ILE A N 1
ATOM 3119 C CA . ILE A 1 418 ? -33.98360 -1.83481 7.23078 1.000 19.80540 591 ILE A CA 1
ATOM 3120 C C . ILE A 1 418 ? -34.00537 -3.21655 6.60198 1.000 21.55525 591 ILE A C 1
ATOM 3121 O O . ILE A 1 418 ? -33.13371 -3.54425 5.78974 1.000 22.95937 591 ILE A O 1
ATOM 3126 N N . GLN A 1 419 ? -34.97057 -4.03323 7.01162 1.000 21.92483 592 GLN A N 1
ATOM 3127 C CA . GLN A 1 419 ? -35.16243 -5.38647 6.50556 1.000 23.57933 592 GLN A CA 1
ATOM 3128 C C . GLN A 1 419 ? -36.63484 -5.55512 6.18693 1.000 20.08980 592 GLN A C 1
ATOM 3129 O O . GLN A 1 419 ? -37.47470 -4.82547 6.71111 1.000 20.02272 592 GLN A O 1
ATOM 3135 N N . THR A 1 420 ? -36.95359 -6.53970 5.34476 1.000 19.50060 593 THR A N 1
ATOM 3136 C CA . THR A 1 420 ? -38.31236 -6.73879 4.87503 1.000 19.39601 593 THR A CA 1
ATOM 3137 C C . THR A 1 420 ? -38.75087 -8.18085 5.08142 1.000 23.17042 593 THR A C 1
ATOM 3138 O O . THR A 1 420 ? -37.93458 -9.09525 5.22467 1.000 21.78904 593 THR A O 1
ATOM 3142 N N . PHE A 1 421 ? -40.06541 -8.36790 5.06600 1.000 20.26391 594 PHE A N 1
ATOM 3143 C CA . PHE A 1 421 ? -40.65357 -9.69577 5.16392 1.000 21.97152 594 PHE A CA 1
ATOM 3144 C C . PHE A 1 421 ? -42.06918 -9.65046 4.61398 1.000 21.37096 594 PHE A C 1
ATOM 3145 O O . PHE A 1 421 ? -42.75102 -8.61978 4.67701 1.000 20.27929 594 PHE A O 1
ATOM 3153 N N . LYS A 1 422 ? -42.50838 -10.77766 4.06246 1.000 20.95943 595 LYS A N 1
ATOM 3154 C CA . LYS A 1 422 ? -43.82772 -10.86295 3.46391 1.000 21.02810 595 LYS A CA 1
ATOM 3155 C C . LYS A 1 422 ? -44.85227 -11.27763 4.51813 1.000 19.27551 595 LYS A C 1
ATOM 3156 O O . LYS A 1 422 ? -44.51640 -11.95115 5.49322 1.000 22.08186 595 LYS A O 1
ATOM 3162 N N . ILE A 1 423 ? -46.09018 -10.82548 4.32603 1.000 20.52373 596 ILE A N 1
ATOM 3163 C CA . ILE A 1 423 ? -47.24403 -11.18538 5.14482 1.000 22.32544 596 ILE A CA 1
ATOM 3164 C C . ILE A 1 423 ? -48.14922 -12.06078 4.29411 1.000 22.12250 596 ILE A C 1
ATOM 3165 O O . ILE A 1 423 ? -48.26659 -11.85389 3.08472 1.000 22.85031 596 ILE A O 1
ATOM 3170 N N . PHE A 1 424 ? -48.81651 -13.02450 4.93207 1.000 20.63906 597 PHE A N 1
ATOM 3171 C CA . PHE A 1 424 ? -49.76599 -13.90840 4.25654 1.000 22.54237 597 PHE A CA 1
ATOM 3172 C C . PHE A 1 424 ? -51.16873 -13.61448 4.77617 1.000 21.02156 597 PHE A C 1
ATOM 3173 O O . PHE A 1 424 ? -51.44193 -13.82359 5.95997 1.000 24.67691 597 PHE A O 1
ATOM 3181 N N . ARG A 1 425 ? -52.05773 -13.17387 3.89326 1.000 20.25509 598 ARG A N 1
ATOM 3182 C CA . ARG A 1 425 ? -53.43682 -12.88667 4.26551 1.000 19.85363 598 ARG A CA 1
ATOM 3183 C C . ARG A 1 425 ? -54.35796 -14.02205 3.82878 1.000 20.96388 598 ARG A C 1
ATOM 3184 O O . ARG A 1 425 ? -54.21773 -14.56558 2.72854 1.000 21.19820 598 ARG A O 1
ATOM 3192 N N . SER A 1 426 ? -55.30276 -14.37997 4.69393 1.000 18.94256 599 SER A N 1
ATOM 3193 C CA . SER A 1 426 ? -56.32672 -15.34700 4.32059 1.000 21.90997 599 SER A CA 1
ATOM 3194 C C . SER A 1 426 ? -57.65681 -14.92600 4.92673 1.000 21.81099 599 SER A C 1
ATOM 3195 O O . SER A 1 426 ? -57.72359 -14.03410 5.77284 1.000 20.89838 599 SER A O 1
ATOM 3198 N N . CYS A 1 427 ? -58.72891 -15.57211 4.47594 1.000 19.58931 600 CYS A N 1
ATOM 3199 C CA . CYS A 1 427 ? -60.05740 -15.38678 5.03786 1.000 19.99245 600 CYS A CA 1
ATOM 3200 C C . CYS A 1 427 ? -60.47634 -16.71455 5.64754 1.000 20.91313 600 CYS A C 1
ATOM 3201 O O . CYS A 1 427 ? -60.41573 -17.74675 4.96932 1.000 20.46927 600 CYS A O 1
ATOM 3204 N N . VAL A 1 428 ? -60.87060 -16.70704 6.92405 1.000 18.54477 601 VAL A N 1
ATOM 3205 C CA . VAL A 1 428 ? -60.99768 -17.95134 7.67033 1.000 18.63781 601 VAL A CA 1
ATOM 3206 C C . VAL A 1 428 ? -62.34124 -18.05014 8.37635 1.000 20.09393 601 VAL A C 1
ATOM 3207 O O . VAL A 1 428 ? -62.97960 -17.04476 8.70627 1.000 20.67608 601 VAL A O 1
ATOM 3211 N N . LYS A 1 429 ? -62.77409 -19.29720 8.59097 1.000 21.37683 602 LYS A N 1
ATOM 3212 C CA . LYS A 1 429 ? -63.99814 -19.54505 9.34833 1.000 21.31963 602 LYS A CA 1
ATOM 3213 C C . LYS A 1 429 ? -63.84614 -19.08043 10.79176 1.000 21.70349 602 LYS A C 1
ATOM 3214 O O . LYS A 1 429 ? -64.71875 -18.38864 11.32986 1.000 24.52471 602 LYS A O 1
ATOM 3220 N N . HIS A 1 430 ? -62.74999 -19.45754 11.44062 1.000 21.91460 603 HIS A N 1
ATOM 3221 C CA . HIS A 1 430 ? -62.47483 -19.03408 12.80983 1.000 25.58364 603 HIS A CA 1
ATOM 3222 C C . HIS A 1 430 ? -61.03459 -18.55484 12.88311 1.000 23.01222 603 HIS A C 1
ATOM 3223 O O . HIS A 1 430 ? -60.11364 -19.30206 12.54343 1.000 24.94694 603 HIS A O 1
ATOM 3230 N N . ARG A 1 431 ? -60.83497 -17.32157 13.33891 1.000 22.72109 604 ARG A N 1
ATOM 3231 C CA . ARG A 1 431 ? -59.46952 -16.84127 13.47233 1.000 22.91836 604 ARG A CA 1
ATOM 3232 C C . ARG A 1 431 ? -58.79642 -17.54163 14.64250 1.000 25.26688 604 ARG A C 1
ATOM 3233 O O . ARG A 1 431 ? -59.38745 -17.67207 15.71801 1.000 27.09906 604 ARG A O 1
ATOM 3241 N N . THR A 1 432 ? -57.56402 -17.99472 14.44109 1.000 23.48966 605 THR A N 1
ATOM 3242 C CA . THR A 1 432 ? -56.81394 -18.62488 15.51882 1.000 23.85519 605 THR A CA 1
ATOM 3243 C C . THR A 1 432 ? -55.80279 -17.66246 16.12873 1.000 23.75796 605 THR A C 1
ATOM 3244 O O . THR A 1 432 ? -55.29995 -16.74068 15.47134 1.000 21.09286 605 THR A O 1
ATOM 3248 N N . TYR A 1 433 ? -55.50314 -17.91082 17.39725 1.000 22.65153 606 TYR A N 1
ATOM 3249 C CA . TYR A 1 433 ? -54.60346 -17.09417 18.19448 1.000 20.03512 606 TYR A CA 1
ATOM 3250 C C . TYR A 1 433 ? -53.64417 -18.01294 18.93260 1.000 24.46177 606 TYR A C 1
ATOM 3251 O O . TYR A 1 433 ? -53.83223 -19.23377 18.98239 1.000 24.76151 606 TYR A O 1
ATOM 3260 N N . LEU A 1 434 ? -52.60538 -17.42219 19.51317 1.000 21.41915 607 LEU A N 1
ATOM 3261 C CA . LEU A 1 434 ? -51.61547 -18.16062 20.29112 1.000 22.56569 607 LEU A CA 1
ATOM 3262 C C . LEU A 1 434 ? -51.80976 -17.87561 21.77526 1.000 23.85830 607 LEU A C 1
ATOM 3263 O O . LEU A 1 434 ? -51.87236 -16.70983 22.18434 1.000 22.66219 607 LEU A O 1
ATOM 3268 N N . ASP A 1 435 ? -51.87260 -18.93415 22.59159 1.000 22.02750 608 ASP A N 1
ATOM 3269 C CA . ASP A 1 435 ? -51.90711 -18.70582 24.02794 1.000 24.54003 608 ASP A CA 1
ATOM 3270 C C . ASP A 1 435 ? -50.49321 -18.47426 24.56705 1.000 25.18362 608 ASP A C 1
ATOM 3271 O O . ASP A 1 435 ? -49.50875 -18.45123 23.81920 1.000 24.35112 608 ASP A O 1
ATOM 3276 N N . SER A 1 436 ? -50.39420 -18.26098 25.88309 1.000 25.65473 609 SER A N 1
ATOM 3277 C CA . SER A 1 436 ? -49.12042 -17.85862 26.47243 1.000 28.39560 609 SER A CA 1
ATOM 3278 C C . SER A 1 436 ? -48.06041 -18.93857 26.34987 1.000 29.41746 609 SER A C 1
ATOM 3279 O O . SER A 1 436 ? -46.87029 -18.64374 26.50746 1.000 31.58156 609 SER A O 1
ATOM 3282 N N . LEU A 1 437 ? -48.46524 -20.17552 26.09258 1.000 27.85056 610 LEU A N 1
ATOM 3283 C CA . LEU A 1 437 ? -47.54291 -21.28386 25.90125 1.000 29.90590 610 LEU A CA 1
ATOM 3284 C C . LEU A 1 437 ? -47.32683 -21.63099 24.43488 1.000 29.38797 610 LEU A C 1
ATOM 3285 O O . LEU A 1 437 ? -46.64530 -22.61477 24.13957 1.000 28.04950 610 LEU A O 1
ATOM 3290 N N . GLY A 1 438 ? -47.89081 -20.85687 23.51206 1.000 27.25269 611 GLY A N 1
ATOM 3291 C CA . GLY A 1 438 ? -47.69228 -21.11549 22.10192 1.000 26.81627 611 GLY A CA 1
ATOM 3292 C C . GLY A 1 438 ? -48.62065 -22.13597 21.49011 1.000 27.08025 611 GLY A C 1
ATOM 3293 O O . GLY A 1 438 ? -48.36751 -22.57545 20.36403 1.000 29.38437 611 GLY A O 1
ATOM 3294 N N . THR A 1 439 ? -49.66316 -22.55940 22.20136 1.000 24.97064 612 THR A N 1
ATOM 3295 C CA . THR A 1 439 ? -50.68990 -23.40207 21.60954 1.000 27.96658 612 THR A CA 1
ATOM 3296 C C . THR A 1 439 ? -51.68613 -22.52857 20.86351 1.000 27.81084 612 THR A C 1
ATOM 3297 O O . THR A 1 439 ? -52.10974 -21.48707 21.36617 1.000 27.20882 612 THR A O 1
ATOM 3301 N N . ARG A 1 440 ? -52.06051 -22.95639 19.66341 1.000 28.04021 613 ARG A N 1
ATOM 3302 C CA . ARG A 1 440 ? -53.00597 -22.20886 18.84692 1.000 30.54508 613 ARG A CA 1
ATOM 3303 C C . ARG A 1 440 ? -54.43133 -22.61230 19.20727 1.000 34.95003 613 ARG A C 1
ATOM 3304 O O . ARG A 1 440 ? -54.71117 -23.79120 19.44359 1.000 39.15680 613 ARG A O 1
ATOM 3312 N N . PHE A 1 441 ? -55.32782 -21.62525 19.26865 1.000 30.29749 614 PHE A N 1
ATOM 3313 C CA . PHE A 1 441 ? -56.71214 -21.85020 19.66919 1.000 35.41210 614 PHE A CA 1
ATOM 3314 C C . PHE A 1 441 ? -57.63161 -20.88763 18.92281 1.000 35.32774 614 PHE A C 1
ATOM 3315 O O . PHE A 1 441 ? -57.19172 -19.90061 18.32929 1.000 28.80694 614 PHE A O 1
ATOM 3323 N N . TYR A 1 442 ? -58.92932 -21.17875 18.96446 1.000 33.50608 615 TYR A N 1
ATOM 3324 C CA . TYR A 1 442 ? -59.92974 -20.26395 18.43336 1.000 35.39811 615 TYR A CA 1
ATOM 3325 C C . TYR A 1 442 ? -61.15420 -20.28512 19.33297 1.000 42.42369 615 TYR A C 1
ATOM 3326 O O . TYR A 1 442 ? -61.33098 -21.19071 20.15087 1.000 43.98076 615 TYR A O 1
ATOM 3335 N N . TYR A 1 443 ? -61.99867 -19.26881 19.17362 1.000 43.09308 616 TYR A N 1
ATOM 3336 C CA . TYR A 1 443 ? -63.21042 -19.12075 19.96701 1.000 49.82026 616 TYR A CA 1
ATOM 3337 C C . TYR A 1 443 ? -64.40891 -19.62271 19.17466 1.000 55.67481 616 TYR A C 1
ATOM 3338 O O . TYR A 1 443 ? -64.60831 -19.22490 18.02189 1.000 54.46209 616 TYR A O 1
ATOM 3347 N N . THR A 1 444 ? -65.20757 -20.48895 19.79864 1.000 60.64611 617 THR A N 1
ATOM 3348 C CA . THR A 1 444 ? -66.45453 -20.97026 19.20542 1.000 67.65536 617 THR A CA 1
ATOM 3349 C C . THR A 1 444 ? -67.59438 -20.15181 19.80719 1.000 73.46232 617 THR A C 1
ATOM 3350 O O . THR A 1 444 ? -68.29310 -20.57874 20.72617 1.000 76.97382 617 THR A O 1
ATOM 3354 N N . VAL A 1 445 ? -67.77161 -18.94166 19.26915 1.000 76.54273 618 VAL A N 1
ATOM 3355 C CA . VAL A 1 445 ? -68.77019 -18.02634 19.80936 1.000 83.18832 618 VAL A CA 1
ATOM 3356 C C . VAL A 1 445 ? -70.16679 -18.64698 19.72295 1.000 88.21916 618 VAL A C 1
ATOM 3357 O O . VAL A 1 445 ? -70.43169 -19.55647 18.92650 1.000 87.32542 618 VAL A O 1
ATOM 3361 N N . SER A 1 446 ? -71.06910 -18.14250 20.56396 1.000 91.98239 619 SER A N 1
ATOM 3362 C CA . SER A 1 446 ? -72.43262 -18.64517 20.64797 1.000 96.64828 619 SER A CA 1
ATOM 3363 C C . SER A 1 446 ? -73.41651 -17.48137 20.65211 1.000 100.28985 619 SER A C 1
ATOM 3364 O O . SER A 1 446 ? -73.07255 -16.34780 20.99803 1.000 99.47988 619 SER A O 1
ATOM 3367 N N . ASP A 1 447 ? -74.66060 -17.78403 20.26752 1.000 102.12768 620 ASP A N 1
ATOM 3368 C CA . ASP A 1 447 ? -75.66433 -16.73733 20.09537 1.000 103.67925 620 ASP A CA 1
ATOM 3369 C C . ASP A 1 447 ? -76.11503 -16.14340 21.42463 1.000 104.69894 620 ASP A C 1
ATOM 3370 O O . ASP A 1 447 ? -76.51696 -14.97477 21.47101 1.000 105.05103 620 ASP A O 1
ATOM 3375 N N . ASN A 1 448 ? -76.06734 -16.92184 22.50827 1.000 104.68169 621 ASN A N 1
ATOM 3376 C CA . ASN A 1 448 ? -76.48095 -16.40729 23.80941 1.000 104.58821 621 ASN A CA 1
ATOM 3377 C C . ASN A 1 448 ? -75.46024 -15.45930 24.42750 1.000 104.03280 621 ASN A C 1
ATOM 3378 O O . ASN A 1 448 ? -75.74178 -14.87842 25.48163 1.000 103.84791 621 ASN A O 1
ATOM 3383 N N . GLY A 1 449 ? -74.29582 -15.28762 23.80439 1.000 102.86802 622 GLY A N 1
ATOM 3384 C CA . GLY A 1 449 ? -73.30853 -14.33862 24.28123 1.000 101.09545 622 GLY A CA 1
ATOM 3385 C C . GLY A 1 449 ? -72.16255 -14.97108 25.04295 1.000 99.27180 622 GLY A C 1
ATOM 3386 O O . GLY A 1 449 ? -71.76076 -14.46678 26.09609 1.000 99.80566 622 GLY A O 1
ATOM 3387 N N . ASN A 1 450 ? -71.62084 -16.07051 24.51981 1.000 98.30000 623 ASN A N 1
ATOM 3388 C CA . ASN A 1 450 ? -70.54189 -16.79016 25.18150 1.000 95.91303 623 ASN A CA 1
ATOM 3389 C C . ASN A 1 450 ? -69.47725 -17.18778 24.16949 1.000 91.58315 623 ASN A C 1
ATOM 3390 O O . ASN A 1 450 ? -69.75549 -17.35287 22.97862 1.000 90.74527 623 ASN A O 1
ATOM 3395 N N . LYS A 1 451 ? -68.24905 -17.33431 24.66379 1.000 87.82314 624 LYS A N 1
ATOM 3396 C CA . LYS A 1 451 ? -67.10023 -17.73014 23.86333 1.000 81.35360 624 LYS A CA 1
ATOM 3397 C C . LYS A 1 451 ? -66.32773 -18.80869 24.60774 1.000 77.76977 624 LYS A C 1
ATOM 3398 O O . LYS A 1 451 ? -66.13013 -18.71428 25.82272 1.000 78.83732 624 LYS A O 1
ATOM 3404 N N . THR A 1 452 ? -65.89162 -19.83290 23.87750 1.000 71.56021 625 THR A N 1
ATOM 3405 C CA . THR A 1 452 ? -65.07857 -20.89689 24.44913 1.000 68.43572 625 THR A CA 1
ATOM 3406 C C . THR A 1 452 ? -63.94125 -21.22800 23.49449 1.000 61.83249 625 THR A C 1
ATOM 3407 O O . THR A 1 452 ? -64.10885 -21.16540 22.27302 1.000 62.67747 625 THR A O 1
ATOM 3411 N N . LYS A 1 453 ? -62.78763 -21.57841 24.05822 1.000 57.71707 626 LYS A N 1
ATOM 3412 C CA . LYS A 1 453 ? -61.60763 -21.86992 23.26077 1.000 54.31825 626 LYS A CA 1
ATOM 3413 C C . LYS A 1 453 ? -61.64289 -23.30407 22.73537 1.000 55.24628 626 LYS A C 1
ATOM 3414 O O . LYS A 1 453 ? -62.42447 -24.14497 23.18745 1.000 60.52242 626 LYS A O 1
ATOM 3420 N N . GLN A 1 454 ? -60.77312 -23.56959 21.76259 1.000 48.94368 627 GLN A N 1
ATOM 3421 C CA . GLN A 1 454 ? -60.62910 -24.87588 21.13687 1.000 50.55803 627 GLN A CA 1
ATOM 3422 C C . GLN A 1 454 ? -59.23847 -24.93249 20.52519 1.000 50.10244 627 GLN A C 1
ATOM 3423 O O . GLN A 1 454 ? -58.79363 -23.96067 19.91060 1.000 43.26377 627 GLN A O 1
ATOM 3429 N N . THR A 1 455 ? -58.56353 -26.06774 20.68076 1.000 48.68646 628 THR A N 1
ATOM 3430 C CA . THR A 1 455 ? -57.16752 -26.18612 20.27893 1.000 47.22956 628 THR A CA 1
ATOM 3431 C C . THR A 1 455 ? -57.04752 -26.58666 18.81297 1.000 53.23715 628 THR A C 1
ATOM 3432 O O . THR A 1 455 ? -57.69247 -27.53938 18.36363 1.000 56.10726 628 THR A O 1
ATOM 3436 N N . TYR A 1 456 ? -56.21418 -25.85452 18.07526 1.000 53.04531 629 TYR A N 1
ATOM 3437 C CA . TYR A 1 456 ? -55.95223 -26.13830 16.66768 1.000 55.37420 629 TYR A CA 1
ATOM 3438 C C . TYR A 1 456 ? -54.85607 -27.19412 16.57813 1.000 59.68661 629 TYR A C 1
ATOM 3439 O O . TYR A 1 456 ? -53.69516 -26.92435 16.90609 1.000 59.54371 629 TYR A O 1
ATOM 3448 N N . ILE A 1 457 ? -55.21667 -28.39287 16.13372 1.000 62.71757 630 ILE A N 1
ATOM 3449 C CA . ILE A 1 457 ? -54.26328 -29.48429 15.95784 1.000 63.57632 630 ILE A CA 1
ATOM 3450 C C . ILE A 1 457 ? -53.77775 -29.45648 14.51088 1.000 65.18561 630 ILE A C 1
ATOM 3451 O O . ILE A 1 457 ? -54.58934 -29.67375 13.59490 1.000 65.18127 630 ILE A O 1
ATOM 3456 N N . PRO A 1 458 ? -52.48385 -29.19592 14.25782 1.000 66.15229 631 PRO A N 1
ATOM 3457 C CA . PRO A 1 458 ? -51.94193 -29.13101 12.89466 1.000 66.42644 631 PRO A CA 1
ATOM 3458 C C . PRO A 1 458 ? -51.90153 -30.50016 12.21716 1.000 68.12549 631 PRO A C 1
ATOM 3459 O O . PRO A 1 458 ? -52.60816 -30.70203 11.22823 1.000 68.18984 631 PRO A O 1
#

Sequence (458 aa):
DMRPLNLAELNDCSRYPQTPNPTFAISPDIHPMPELTEPIQLKNHCAVFPTVALGESIYVYSHQIRKTPCKSEDTTHQRVSLGRIVDRGFSGPRASPLSTWDLQETEFLSSCSVAASGEIGWVLCVTTDKFTRDTVYAGPYTGLKLYKLSIRGQKEEYSITANNITTDAVIIALTLTRGSGVPKNNKLIFLGLAAVRDVDTTGVLCPTWKCDNINNNVGSCVHSYRLTADMNNYFMNVVVAVDVTPTGKMTASVSLLPMSESYIGSEGGVIDKPGGYGLMISNKGWFARIRYGQTDRASPQRYEWTDYMSFETPYYLYCSGGRICPVSCKTWNFTVPTILNPSGSIIIGVKAKSKTGNSASMITINTPDEVIDQYEVFNDYQSIGSTITKCFSYKRQPWCLVLLEGVLKSTGVTETSIQTFKIFRSCVKHRTYLDSLGTRFYYTVSDNGNKTKQTYIP

InterPro domains:
  IPR000665 Haemagglutinin/haemagglutinin-neuraminidase, paramyxovirus [PF00423] (37-595)
  IPR036278 Sialidase superfamily [SSF50939] (194-599)